Protein AF-A0A9K3CT02-F1 (afdb_monomer_lite)

pLDDT: mean 80.14, std 19.65, range [23.52, 97.56]

Foldseek 3Di:
DVVVVVCCVDPPDNCDPPPCVVVVVVPDDDQDDPDLLDLVSLLVVLVVVCVVVVHDPPDDPDPPDDPDDPQEAEAEDPDDPVSLLSNLVSCQVSVNAPRYAYEYEDDCAQFLVRLVVSVVSNVVRHDQLRYFYDDLLLLQPLLVVLLCVQPVDPVPVVCLFPVWFQAKEWEFEAQAACAQVLQVCLSQFCLNVDVLGNQLSSVLSSDFDDFPDLALVRSQVRSLVQLVQKDQDFQLQKFFADAPCSCVHPNHPRPRLGGQWMKGWIQRRDDGGHNHTYIYIYHYLAQDGWIKMKTWTDADPDDPFPDGFGTWIWMQTRPDFGKIKTKGKDFDDPDDDDDPDDDDDDDDDDDDDDDDDDDDDDDDDDDDDDDDDDDDDDDDDDDPDDDDPDDPPDPPDDPPDTTDMDMDMDMDGPDDPPDDDDRSCRRCVVCVSVSNSSSGHGSVSSSSSSVSSVSNCVSNVPFRHYYDYRHPDDDPDPCFPVLQSVLLVQEAEAAAQDLLRLLLVLLVVVLVLQVVCCVPQVAAEEEDDADDSVLSNQLVNLVVVVSHPCVRYAYHYQKFFQEALPDPRGSNVSSQVSHQCSHCQQVDPPHGSNHTDPSYLGQGHDYVPPPPVDDSQVRQAVSLVVSQVVQQVVCCVSPDPDRGDAHSEYEWEADLQQDIQPRHAQDVQLVDQPGQWDWDQDPVVRTIMIGGYLNRLQRYAEYEYGEEALSQQVLVSCSSRHHPDCNRRVVSSNRHSNHGYYYRYYPNSPDD

Secondary structure (DSSP, 8-state):
-HHHHHHHHH-SS--TT-TTHHHHHHT------S-TT-HHHHHHHHHHHHHHHT--TTS-S--TT--SPPPPEEEEE-S-GGGHHHHHHHHHHTT-STTEEEEEPSPS-SSHHHHHHHHHHHHTTS-GGGEEE--TTTTSHHHHHHHHHHHT-TTTGGGSSTTTEEEEEEEEE-S---GGGHHHHHHHHHIIIIIIIIIHHHHHHHHSPPPSSSSHHHHHHHHHHHHHTEEPPPGGGEEEEEETTSTTSTTPPTT----SEEEEEEEE-STTTTT-EEEEEEESS-SS-EEEEEEEEPPPSS--SSSPPPPPEEEEEEESS-EEEEEEEEE--S---S----PPPPPPP------------------------------------PPP----------TT-PPPEEEEEEEEE---TT--PPPHHHHHHHHHHHT--TT---HHHHHHHHHHHHHHHHHHTTSPPEEE-TTT-----TTHHHHHHHHHHTEEEEEESSHHHHHHHHHHHHHHHHHHHHHHHS-EEEEEPPSHHHHHHHHHHHTTGGGS-GGGEEEEESEEESS-TTSTT-HHHHHHHHTGGGSTTTSSTT-BTTB--TTEE---PPPTTTTTTS-HHHHHHHHHHHHHHHHHHHHHHSSS--SS---SEEEE---TTS-BTTB-TT-GGGG--S-SEEEEEEGGGTEEEEEE-HHHHTT-SEEEEEE-SGGGHHHHHHHHHS---TTT-GGGGG--SSSEEEEEEETTTT--

Organism: NCBI:txid797122

Sequence (752 aa):
QKMKMGVKAHSRLAVGDCSMWEDFEWRLQYTPIDGYDDAPSFKRLARVVRALEGEEPGEPIVKEGEDLPPRRLLFYLATPPNVYMPIVKHLADAGLNDRATIIIEKPFGTNEASAIQLTKHIQRHWDMDRVLPIDHYLGKGTAMNIMVFRWGNALFEPLWNRDHISRVEVTVEETVDVGTRGGYYDGSGCLRDMIQNHLMQLMCFVAMESPADMSPKSLRAEKHKLLSSITVPQGKDALLGQYMGYQDVQGVEPGSTTPTACSIRLAVENWRWKDVPFILQTCKAGKEARSFIDVFFKPVPMSLFGNKTKPNRIRISIQPKETIEVFFCSLASGSDDGNPGYSCPTPMSPVTPKIHTPKNMPARAATPKRKMSKHKGMIRAPTLAGPLDTSCGCKVSDPTSSIQTRQATMTFSFKEEGVTLPSAYERLLYDAQKGDFTLFPTPEESQDSWKLLDGLIAASASIPVTVYPKGELKFDQPDGVLTTMEARSHIRKHIHQTRAGLAKGACGAFIREANYAAHKRGVFHFMAAGGTTPQEAYEQIALRHDEVDWTKVHVWFGDERNVPCTSAKSNYHMVHEALLSKIPLFSSDGYGLKRPHPNVHAIIGPNDGEDERDQPGDRATRVAEQYCRTFKSHALTDGRCRANIRMDLVWLGMGADGHTVSLFPGSAAVREDTKQFVAYKVPQLGQWRISVTRKVLAAARHTMVLLAGAEKSMKLSQVLTGPIQPNLLPLLAAFPKDGKITVVADAEAGLD

Radius of gyration: 35.05 Å; chains: 1; bounding box: 123×56×95 Å

Structure (mmCIF, N/CA/C/O backbone):
data_AF-A0A9K3CT02-F1
#
_entry.id   AF-A0A9K3CT02-F1
#
loop_
_atom_site.group_PDB
_atom_site.id
_atom_site.type_symbol
_atom_site.label_atom_id
_atom_site.label_alt_id
_atom_site.label_comp_id
_atom_site.label_asym_id
_atom_site.label_entity_id
_atom_site.label_seq_id
_atom_site.pdbx_PDB_ins_code
_atom_site.Cartn_x
_atom_site.Cartn_y
_atom_site.Cartn_z
_atom_site.occupancy
_atom_site.B_iso_or_equiv
_atom_site.auth_seq_id
_atom_site.auth_comp_id
_atom_site.auth_asym_id
_atom_site.auth_atom_id
_atom_site.pdbx_PDB_model_num
ATOM 1 N N . GLN A 1 1 ? 30.455 22.045 -25.002 1.00 76.00 1 GLN A N 1
ATOM 2 C CA . GLN A 1 1 ? 30.120 23.061 -23.962 1.00 76.00 1 GLN A CA 1
ATOM 3 C C . GLN A 1 1 ? 28.870 22.741 -23.128 1.00 76.00 1 GLN A C 1
ATOM 5 O O . GLN A 1 1 ? 29.040 22.501 -21.940 1.00 76.00 1 GLN A O 1
ATOM 10 N N . LYS A 1 2 ? 27.643 22.686 -23.684 1.00 84.38 2 LYS A N 1
ATOM 11 C CA . LYS A 1 2 ? 26.421 22.368 -22.896 1.00 84.38 2 LYS A CA 1
ATOM 12 C C . LYS A 1 2 ? 26.528 21.048 -22.112 1.00 84.38 2 LYS A C 1
ATOM 14 O O . LYS A 1 2 ? 26.212 21.021 -20.930 1.00 84.38 2 LYS A O 1
ATOM 19 N N . MET A 1 3 ? 27.075 19.998 -22.736 1.00 84.06 3 MET A N 1
ATOM 20 C CA . MET A 1 3 ? 27.356 18.717 -22.067 1.00 84.06 3 MET A CA 1
ATOM 21 C C . MET A 1 3 ? 28.294 18.881 -20.858 1.00 84.06 3 MET A C 1
ATOM 23 O O . MET A 1 3 ? 28.006 18.372 -19.783 1.00 84.06 3 MET A O 1
ATOM 27 N N . LYS A 1 4 ? 29.372 19.668 -20.997 1.00 82.94 4 LYS A N 1
ATOM 28 C CA . LYS A 1 4 ? 30.323 19.970 -19.909 1.00 82.94 4 LYS A CA 1
ATOM 29 C C . LYS A 1 4 ? 29.639 20.648 -18.724 1.00 82.94 4 LYS A C 1
ATOM 31 O O . LYS A 1 4 ? 29.907 20.295 -17.582 1.00 82.94 4 LYS A O 1
ATOM 36 N N . MET A 1 5 ? 28.746 21.603 -18.992 1.00 85.12 5 MET A N 1
ATOM 37 C CA . MET A 1 5 ? 27.961 22.268 -17.947 1.00 85.12 5 MET A CA 1
ATOM 38 C C . MET A 1 5 ? 26.998 21.298 -17.258 1.00 85.12 5 MET A C 1
ATOM 40 O O . MET A 1 5 ? 26.940 21.289 -16.034 1.00 85.12 5 MET A O 1
ATOM 44 N N . GLY A 1 6 ? 26.301 20.452 -18.023 1.00 85.38 6 GLY A N 1
ATOM 45 C CA . GLY A 1 6 ? 25.401 19.435 -17.472 1.00 85.38 6 GLY A CA 1
ATOM 46 C C . GLY A 1 6 ? 26.129 18.430 -16.578 1.00 85.38 6 GLY A C 1
ATOM 47 O O . GLY A 1 6 ? 25.709 18.195 -15.449 1.00 85.38 6 GLY A O 1
ATOM 48 N N . VAL A 1 7 ? 27.271 17.903 -17.029 1.00 83.38 7 VAL A N 1
ATOM 49 C CA . VAL A 1 7 ? 28.096 16.982 -16.230 1.00 83.38 7 VAL A CA 1
ATOM 50 C C . VAL A 1 7 ? 28.610 17.668 -14.961 1.00 83.38 7 VAL A C 1
ATOM 52 O O . VAL A 1 7 ? 28.500 17.094 -13.882 1.00 83.38 7 VAL A O 1
ATOM 55 N N . LYS A 1 8 ? 29.086 18.919 -15.042 1.00 82.75 8 LYS A N 1
ATOM 56 C CA . LYS A 1 8 ? 29.496 19.691 -13.854 1.00 82.75 8 LYS A CA 1
ATOM 57 C C . LYS A 1 8 ? 28.350 19.928 -12.863 1.00 82.75 8 LYS A C 1
ATOM 59 O O . LYS A 1 8 ? 28.601 19.928 -11.664 1.00 82.75 8 LYS A O 1
ATOM 64 N N . ALA A 1 9 ? 27.126 20.137 -13.347 1.00 83.50 9 ALA A N 1
ATOM 65 C CA . ALA A 1 9 ? 25.964 20.421 -12.506 1.00 83.50 9 ALA A CA 1
ATOM 66 C C . ALA A 1 9 ? 25.346 19.170 -11.857 1.00 83.50 9 ALA A C 1
ATOM 68 O O . ALA A 1 9 ? 24.770 19.275 -10.777 1.00 83.50 9 ALA A O 1
ATOM 69 N N . HIS A 1 10 ? 25.440 18.003 -12.507 1.00 83.25 10 HIS A N 1
ATOM 70 C CA . HIS A 1 10 ? 24.680 16.806 -12.119 1.00 83.25 10 HIS A CA 1
ATOM 71 C C . HIS A 1 10 ? 25.531 15.582 -11.754 1.00 83.25 10 HIS A C 1
ATOM 73 O O . HIS A 1 10 ? 24.988 14.589 -11.271 1.00 83.25 10 HIS A O 1
ATOM 79 N N . SER A 1 11 ? 26.847 15.614 -11.971 1.00 78.56 11 SER A N 1
ATOM 80 C CA . SER A 1 11 ? 27.729 14.515 -11.572 1.00 78.56 11 SER A CA 1
ATOM 81 C C . SER A 1 11 ? 27.779 14.364 -10.052 1.00 78.56 11 SER A C 1
ATOM 83 O O . SER A 1 11 ? 27.914 15.338 -9.314 1.00 78.56 11 SER A O 1
ATOM 85 N N . ARG A 1 12 ? 27.743 13.111 -9.584 1.00 73.56 12 ARG A N 1
ATOM 86 C CA . ARG A 1 12 ? 27.926 12.765 -8.165 1.00 73.56 12 ARG A CA 1
ATOM 87 C C . ARG A 1 12 ? 29.384 12.875 -7.715 1.00 73.56 12 ARG A C 1
ATOM 89 O O . ARG A 1 12 ? 29.651 13.012 -6.526 1.00 73.56 12 ARG A O 1
ATOM 96 N N . LEU A 1 13 ? 30.319 12.778 -8.660 1.00 71.56 13 LEU A N 1
ATOM 97 C CA . LEU A 1 13 ? 31.750 12.945 -8.425 1.00 71.56 13 LEU A CA 1
ATOM 98 C C . LEU A 1 13 ? 32.139 14.390 -8.733 1.00 71.56 13 LEU A C 1
ATOM 100 O O . LEU A 1 13 ? 31.661 14.959 -9.717 1.00 71.56 13 LEU A O 1
ATOM 104 N N . ALA A 1 14 ? 33.017 14.973 -7.916 1.00 62.31 14 ALA A N 1
ATOM 105 C CA . ALA A 1 14 ? 33.543 16.312 -8.148 1.00 62.31 14 ALA A CA 1
ATOM 106 C C . ALA A 1 14 ? 34.308 16.338 -9.481 1.00 62.31 14 ALA A C 1
ATOM 108 O O . ALA A 1 14 ? 35.425 15.841 -9.582 1.00 62.31 14 ALA A O 1
ATOM 109 N N . VAL A 1 15 ? 33.677 16.893 -10.518 1.00 57.00 15 VAL A N 1
ATOM 110 C CA . VAL A 1 15 ? 34.195 16.844 -11.895 1.00 57.00 15 VAL A CA 1
ATOM 111 C C . VAL A 1 15 ? 35.430 17.726 -12.078 1.00 57.00 15 VAL A C 1
ATOM 113 O O . VAL A 1 15 ? 36.209 17.440 -12.974 1.00 57.00 15 VAL A O 1
ATOM 116 N N . GLY A 1 16 ? 35.634 18.758 -11.243 1.00 64.00 16 GLY A N 1
ATOM 117 C CA . GLY A 1 16 ? 36.839 19.607 -11.232 1.00 64.00 16 GLY A CA 1
ATOM 118 C C . GLY A 1 16 ? 37.437 19.933 -12.615 1.00 64.00 16 GLY A C 1
ATOM 119 O O . GLY A 1 16 ? 36.715 20.040 -13.611 1.00 64.00 16 GLY A O 1
ATOM 120 N N . ASP A 1 17 ? 38.765 20.069 -12.660 1.00 53.72 17 ASP A N 1
ATOM 121 C CA . ASP A 1 17 ? 39.590 19.916 -13.868 1.00 53.72 17 ASP A CA 1
ATOM 122 C C . ASP A 1 17 ? 39.969 18.432 -14.021 1.00 53.72 17 ASP A C 1
ATOM 124 O O . ASP A 1 17 ? 41.120 18.030 -13.851 1.00 53.72 17 ASP A O 1
ATOM 128 N N . CYS A 1 18 ? 38.975 17.570 -14.252 1.00 63.41 18 CYS A N 1
ATOM 129 C CA . CYS A 1 18 ? 39.229 16.159 -14.524 1.00 63.41 18 CYS A CA 1
ATOM 130 C C . CYS A 1 18 ? 40.005 16.023 -15.842 1.00 63.41 18 CYS A C 1
ATOM 132 O O . CYS A 1 18 ? 39.474 16.324 -16.912 1.00 63.41 18 CYS A O 1
ATOM 134 N N . SER A 1 19 ? 41.237 15.512 -15.770 1.00 68.06 19 SER A N 1
ATOM 135 C CA . SER A 1 19 ? 42.098 15.232 -16.931 1.00 68.06 19 SER A CA 1
ATOM 136 C C . SER A 1 19 ? 41.488 14.231 -17.921 1.00 68.06 19 SER A C 1
ATOM 138 O O . SER A 1 19 ? 41.924 14.154 -19.064 1.00 68.06 19 SER A O 1
ATOM 140 N N . MET A 1 20 ? 40.451 13.489 -17.515 1.00 75.88 20 MET A N 1
ATOM 141 C CA . MET A 1 20 ? 39.715 12.568 -18.386 1.00 75.88 20 MET A CA 1
ATOM 142 C C . MET A 1 20 ? 38.642 13.261 -19.236 1.00 75.88 20 MET A C 1
ATOM 144 O O . MET A 1 20 ? 38.094 12.629 -20.136 1.00 75.88 20 MET A O 1
ATOM 148 N N . TRP A 1 21 ? 38.307 14.533 -18.968 1.00 82.31 21 TRP A N 1
ATOM 149 C CA . TRP A 1 21 ? 37.285 15.241 -19.744 1.00 82.31 21 TRP A CA 1
ATOM 150 C C . TRP A 1 21 ? 37.677 15.360 -21.216 1.00 82.31 21 TRP A C 1
ATOM 152 O O . TRP A 1 21 ? 36.817 15.203 -22.070 1.00 82.31 21 TRP A O 1
ATOM 162 N N . GLU A 1 22 ? 38.951 15.615 -21.515 1.00 82.50 22 GLU A N 1
ATOM 163 C CA . GLU A 1 22 ? 39.430 15.764 -22.894 1.00 82.50 22 GLU A CA 1
ATOM 164 C C . GLU A 1 22 ? 39.303 14.453 -23.682 1.00 82.50 22 GLU A C 1
ATOM 166 O O . GLU A 1 22 ? 38.787 14.460 -24.798 1.00 82.50 22 GLU A O 1
ATOM 171 N N . ASP A 1 23 ? 39.666 13.316 -23.075 1.00 83.12 23 ASP A N 1
ATOM 172 C CA . ASP A 1 23 ? 39.472 11.984 -23.670 1.00 83.12 23 ASP A CA 1
ATOM 173 C C . ASP A 1 23 ? 37.981 11.629 -23.817 1.00 83.12 23 ASP A C 1
ATOM 175 O O . ASP A 1 23 ? 37.568 11.068 -24.831 1.00 83.12 23 ASP A O 1
ATOM 179 N N . PHE A 1 24 ? 37.143 11.993 -22.842 1.00 84.12 24 PHE A N 1
ATOM 180 C CA . PHE A 1 24 ? 35.696 11.802 -22.944 1.00 84.12 24 PHE A CA 1
ATOM 181 C C . PHE A 1 24 ? 35.078 12.673 -24.046 1.00 84.12 24 PHE A C 1
ATOM 183 O O . PHE A 1 24 ? 34.312 12.169 -24.862 1.00 84.12 24 PHE A O 1
ATOM 190 N N . GLU A 1 25 ? 35.424 13.962 -24.099 1.00 85.81 25 GLU A N 1
ATOM 191 C CA . GLU A 1 25 ? 34.932 14.924 -25.091 1.00 85.81 25 GLU A CA 1
ATOM 192 C C . GLU A 1 25 ? 35.341 14.524 -26.508 1.00 85.81 25 GLU A C 1
ATOM 194 O O . GLU A 1 25 ? 34.505 14.582 -27.408 1.00 85.81 25 GLU A O 1
ATOM 199 N N . TRP A 1 26 ? 36.570 14.031 -26.693 1.00 84.50 26 TRP A N 1
ATOM 200 C CA . TRP A 1 26 ? 37.053 13.492 -27.967 1.00 84.50 26 TRP A CA 1
ATOM 201 C C . TRP A 1 26 ? 36.188 12.342 -28.512 1.00 84.50 26 TRP A C 1
ATOM 203 O O . TRP A 1 26 ? 36.051 12.182 -29.724 1.00 84.50 26 TRP A O 1
ATOM 213 N N . ARG A 1 27 ? 35.565 11.548 -27.633 1.00 85.94 27 ARG A N 1
ATOM 214 C CA . ARG A 1 27 ? 34.715 10.405 -28.014 1.00 85.94 27 ARG A CA 1
ATOM 215 C C . ARG A 1 27 ? 33.261 10.792 -28.290 1.00 85.94 27 ARG A C 1
ATOM 217 O O . ARG A 1 27 ? 32.480 9.939 -28.709 1.00 85.94 27 ARG A O 1
ATOM 224 N N . LEU A 1 28 ? 32.871 12.045 -28.048 1.00 88.00 28 LEU A N 1
ATOM 225 C CA . LEU A 1 28 ? 31.507 12.512 -28.281 1.00 88.00 28 LEU A CA 1
ATOM 226 C C . LEU A 1 28 ? 31.337 13.000 -29.719 1.00 88.00 28 LEU A C 1
ATOM 228 O O . LEU A 1 28 ? 32.021 13.912 -30.174 1.00 88.00 28 LEU A O 1
ATOM 232 N N . GLN A 1 29 ? 30.333 12.459 -30.402 1.00 87.31 29 GLN A N 1
ATOM 233 C CA . GLN A 1 29 ? 29.856 12.987 -31.675 1.00 87.31 29 GLN A CA 1
ATOM 234 C C . GLN A 1 29 ? 28.370 13.308 -31.591 1.00 87.31 29 GLN A C 1
ATOM 236 O O . GLN A 1 29 ? 27.601 12.616 -30.925 1.00 87.31 29 GLN A O 1
ATOM 241 N N . TYR A 1 30 ? 27.964 14.375 -32.275 1.00 90.25 30 TYR A N 1
ATOM 242 C CA . TYR A 1 30 ? 26.572 14.792 -32.361 1.00 90.25 30 TYR A CA 1
ATOM 243 C C . TYR A 1 30 ? 26.114 14.750 -33.814 1.00 90.25 30 TYR A C 1
ATOM 245 O O . TYR A 1 30 ? 26.709 15.396 -34.674 1.00 90.25 30 TYR A O 1
ATOM 253 N N . THR A 1 31 ? 25.037 14.010 -34.072 1.00 91.12 31 THR A N 1
ATOM 254 C CA . THR A 1 31 ? 24.368 13.973 -35.374 1.00 91.12 31 THR A CA 1
ATOM 255 C C . THR A 1 31 ? 22.948 14.509 -35.202 1.00 91.12 31 THR A C 1
ATOM 257 O O . THR A 1 31 ? 22.183 13.918 -34.438 1.00 91.12 31 THR A O 1
ATOM 260 N N . PRO A 1 32 ? 22.572 15.613 -35.871 1.00 91.25 32 PRO A N 1
ATOM 261 C CA . PRO A 1 32 ? 21.216 16.137 -35.791 1.00 91.25 32 PRO A CA 1
ATOM 262 C C . PRO A 1 32 ? 20.221 15.215 -36.512 1.00 91.25 32 PRO A C 1
ATOM 264 O O . PRO A 1 32 ? 20.455 14.778 -37.647 1.00 91.25 32 PRO A O 1
ATOM 267 N N . ILE A 1 33 ? 19.100 14.958 -35.840 1.00 89.62 33 ILE A N 1
ATOM 268 C CA . ILE A 1 33 ? 17.929 14.247 -36.357 1.00 89.62 33 ILE A CA 1
ATOM 269 C C . ILE A 1 33 ? 16.803 15.276 -36.460 1.00 89.62 33 ILE A C 1
ATOM 271 O O . ILE A 1 33 ? 16.398 15.835 -35.440 1.00 89.62 33 ILE A O 1
ATOM 275 N N . ASP A 1 34 ? 16.329 15.546 -37.677 1.00 87.88 34 ASP A N 1
ATOM 276 C CA . ASP A 1 34 ? 15.355 16.619 -37.939 1.00 87.88 34 ASP A CA 1
ATOM 277 C C . ASP A 1 34 ? 13.948 16.249 -37.434 1.00 87.88 34 ASP A C 1
ATOM 279 O O . ASP A 1 34 ? 13.160 17.109 -37.043 1.00 87.88 34 ASP A O 1
ATOM 283 N N . GLY A 1 35 ? 13.657 14.947 -37.373 1.00 88.38 35 GLY A N 1
ATOM 284 C CA . GLY A 1 35 ? 12.460 14.379 -36.768 1.00 88.38 35 GLY A CA 1
ATOM 285 C C . GLY A 1 35 ? 12.621 12.879 -36.544 1.00 88.38 35 GLY A C 1
ATOM 286 O O . GLY A 1 35 ? 13.328 12.198 -37.283 1.00 88.38 35 GLY A O 1
ATOM 287 N N . TYR A 1 36 ? 11.955 12.335 -35.525 1.00 90.75 36 TYR A N 1
ATOM 288 C CA . TYR A 1 36 ? 12.062 10.904 -35.208 1.00 90.75 36 TYR A CA 1
ATOM 289 C C . TYR A 1 36 ? 11.425 9.986 -36.258 1.00 90.75 36 TYR A C 1
ATOM 291 O O . TYR A 1 36 ? 11.687 8.789 -36.235 1.00 90.75 36 TYR A O 1
ATOM 299 N N . ASP A 1 37 ? 10.633 10.546 -37.176 1.00 90.56 37 ASP A N 1
ATOM 300 C CA . ASP A 1 37 ? 10.068 9.849 -38.336 1.00 90.56 37 ASP A CA 1
ATOM 301 C C . ASP A 1 37 ? 10.784 10.201 -39.664 1.00 90.56 37 ASP A C 1
ATOM 303 O O . ASP A 1 37 ? 10.349 9.814 -40.746 1.00 90.56 37 ASP A O 1
ATOM 307 N N . ASP A 1 38 ? 11.898 10.942 -39.608 1.00 92.31 38 ASP A N 1
ATOM 308 C CA . ASP A 1 38 ? 12.650 11.361 -40.795 1.00 92.31 38 ASP A CA 1
ATOM 309 C C . ASP A 1 38 ? 13.675 10.297 -41.223 1.00 92.31 38 ASP A C 1
ATOM 311 O O . ASP A 1 38 ? 14.817 10.274 -40.759 1.00 92.31 38 ASP A O 1
ATOM 315 N N . ALA A 1 39 ? 13.296 9.417 -42.152 1.00 92.31 39 ALA A N 1
ATOM 316 C CA . ALA A 1 39 ? 14.181 8.362 -42.661 1.00 92.31 39 ALA A CA 1
ATOM 317 C C . ALA A 1 39 ? 15.560 8.864 -43.174 1.00 92.31 39 ALA A C 1
ATOM 319 O O . ALA A 1 39 ? 16.575 8.212 -42.893 1.00 92.31 39 ALA A O 1
ATOM 320 N N . PRO A 1 40 ? 15.674 10.000 -43.904 1.00 94.69 40 PRO A N 1
ATOM 321 C CA . PRO A 1 40 ? 16.967 10.579 -44.278 1.00 94.69 40 PRO A CA 1
ATOM 322 C C . PRO A 1 40 ? 17.907 10.842 -43.094 1.00 94.69 40 PRO A C 1
ATOM 324 O O . PRO A 1 40 ? 19.104 10.562 -43.211 1.00 94.69 40 PRO A O 1
ATOM 327 N N . SER A 1 41 ? 17.398 11.324 -41.957 1.00 94.00 41 SER A N 1
ATOM 328 C CA . SER A 1 41 ? 18.181 11.543 -40.734 1.00 94.00 41 SER A CA 1
ATOM 329 C C . SER A 1 41 ? 18.821 10.254 -40.218 1.00 94.00 41 SER A C 1
ATOM 331 O O . SER A 1 41 ? 20.017 10.237 -39.919 1.00 94.00 41 SER A O 1
ATOM 333 N N . PHE A 1 42 ? 18.085 9.140 -40.198 1.00 93.88 42 PHE A N 1
ATOM 334 C CA . PHE A 1 42 ? 18.623 7.846 -39.757 1.00 93.88 42 PHE A CA 1
ATOM 335 C C . PHE A 1 42 ? 19.640 7.259 -40.744 1.00 93.88 42 PHE A C 1
ATOM 337 O O . PHE A 1 42 ? 20.633 6.663 -40.328 1.00 93.88 42 PHE A O 1
ATOM 344 N N . LYS A 1 43 ? 19.491 7.518 -42.050 1.00 92.38 43 LYS A N 1
ATOM 345 C CA . LYS A 1 43 ? 20.532 7.190 -43.044 1.00 92.38 43 LYS A CA 1
ATOM 346 C C . LYS A 1 43 ? 21.811 8.010 -42.847 1.00 92.38 43 LYS A C 1
ATOM 348 O O . LYS A 1 43 ? 22.904 7.511 -43.114 1.00 92.38 43 LYS A O 1
ATOM 353 N N . ARG A 1 44 ? 21.710 9.272 -42.403 1.00 93.12 44 ARG A N 1
ATOM 354 C CA . ARG A 1 44 ? 22.889 10.071 -42.009 1.00 93.12 44 ARG A CA 1
ATOM 355 C C . ARG A 1 44 ? 23.549 9.485 -40.768 1.00 93.12 44 ARG A C 1
ATOM 357 O O . ARG A 1 44 ? 24.761 9.299 -40.783 1.00 93.12 44 ARG A O 1
ATOM 364 N N . LEU A 1 45 ? 22.759 9.136 -39.752 1.00 92.44 45 LEU A N 1
ATOM 365 C CA . LEU A 1 45 ? 23.255 8.486 -38.540 1.00 92.44 45 LEU A CA 1
ATOM 366 C C . LEU A 1 45 ? 24.009 7.190 -38.864 1.00 92.44 45 LEU A C 1
ATOM 368 O O . LEU A 1 45 ? 25.129 7.014 -38.400 1.00 92.44 45 LEU A O 1
ATOM 372 N N . ALA A 1 46 ? 23.457 6.332 -39.725 1.00 90.00 46 ALA A N 1
ATOM 373 C CA . ALA A 1 46 ? 24.121 5.094 -40.128 1.00 90.00 46 ALA A CA 1
ATOM 374 C C . ALA A 1 46 ? 25.467 5.326 -40.824 1.00 90.00 46 ALA A C 1
ATOM 376 O O . ALA A 1 46 ? 26.423 4.605 -40.556 1.00 90.00 46 ALA A O 1
ATOM 377 N N . ARG A 1 47 ? 25.578 6.361 -41.670 1.00 89.62 47 ARG A N 1
ATOM 378 C CA . ARG A 1 47 ? 26.865 6.742 -42.275 1.00 89.62 47 ARG A CA 1
ATOM 379 C C . ARG A 1 47 ? 27.891 7.174 -41.228 1.00 89.62 47 ARG A C 1
ATOM 381 O O . ARG A 1 47 ? 29.049 6.796 -41.349 1.00 89.62 47 ARG A O 1
ATOM 388 N N . VAL A 1 48 ? 27.474 7.931 -40.212 1.00 89.56 48 VAL A N 1
ATOM 389 C CA . VAL A 1 48 ? 28.360 8.359 -39.115 1.00 89.56 48 VAL A CA 1
ATOM 390 C C . VAL A 1 48 ? 28.823 7.162 -38.284 1.00 89.56 48 VAL A C 1
ATOM 392 O O . VAL A 1 48 ? 30.015 7.038 -38.019 1.00 89.56 48 VAL A O 1
ATOM 395 N N . VAL A 1 49 ? 27.911 6.253 -37.924 1.00 87.69 49 VAL A N 1
ATOM 396 C CA . VAL A 1 49 ? 28.243 5.036 -37.164 1.00 87.69 49 VAL A CA 1
ATOM 397 C C . VAL A 1 49 ? 29.247 4.168 -37.929 1.00 87.69 49 VAL A C 1
ATOM 399 O O . VAL A 1 49 ? 30.288 3.828 -37.377 1.00 87.69 49 VAL A O 1
ATOM 402 N N . ARG A 1 50 ? 29.005 3.899 -39.218 1.00 83.88 50 ARG A N 1
ATOM 403 C CA . ARG A 1 50 ? 29.925 3.109 -40.059 1.00 83.88 50 ARG A CA 1
ATOM 404 C C . ARG A 1 50 ? 31.297 3.766 -40.210 1.00 83.88 50 ARG A C 1
ATOM 406 O O . ARG A 1 50 ? 32.319 3.096 -40.103 1.00 83.88 50 ARG A O 1
ATOM 413 N N . ALA A 1 51 ? 31.334 5.091 -40.375 1.00 83.44 51 ALA A N 1
ATOM 414 C CA . ALA A 1 51 ? 32.592 5.833 -40.433 1.00 83.44 51 ALA A CA 1
ATOM 415 C C . ALA A 1 51 ? 33.395 5.724 -39.122 1.00 83.44 51 ALA A C 1
ATOM 417 O O . ALA A 1 51 ? 34.614 5.572 -39.160 1.00 83.44 51 ALA A O 1
ATOM 418 N N . LEU A 1 52 ? 32.727 5.755 -37.962 1.00 83.19 52 LEU A N 1
ATOM 419 C CA . LEU A 1 52 ? 33.358 5.546 -36.652 1.00 83.19 52 LEU A CA 1
ATOM 420 C C . LEU A 1 52 ? 33.886 4.117 -36.460 1.00 83.19 52 LEU A C 1
ATOM 422 O O . LEU A 1 52 ? 34.871 3.904 -35.745 1.00 83.19 52 LEU A O 1
ATOM 426 N N . GLU A 1 53 ? 33.235 3.136 -37.080 1.00 77.50 53 GLU A N 1
ATOM 427 C CA . GLU A 1 53 ? 33.678 1.740 -37.111 1.00 77.50 53 GLU A CA 1
ATOM 428 C C . GLU A 1 53 ? 34.841 1.501 -38.086 1.00 77.50 53 GLU A C 1
ATOM 430 O O . GLU A 1 53 ? 35.532 0.494 -37.951 1.00 77.50 53 GLU A O 1
ATOM 435 N N . GLY A 1 54 ? 35.138 2.463 -38.968 1.00 71.12 54 GLY A N 1
ATOM 436 C CA . GLY A 1 54 ? 36.185 2.355 -39.985 1.00 71.12 54 GLY A CA 1
ATOM 437 C C . GLY A 1 54 ? 35.744 1.584 -41.235 1.00 71.12 54 GLY A C 1
ATOM 438 O O . GLY A 1 54 ? 36.594 1.037 -41.932 1.00 71.12 54 GLY A O 1
ATOM 439 N N . GLU A 1 55 ? 34.435 1.515 -41.505 1.00 63.50 55 GLU A N 1
ATOM 440 C CA . GLU A 1 55 ? 33.844 0.784 -42.635 1.00 63.50 55 GLU A CA 1
ATOM 441 C C . GLU A 1 55 ? 33.605 1.712 -43.854 1.00 63.50 55 GLU A C 1
ATOM 443 O O . GLU A 1 55 ? 33.065 2.815 -43.709 1.00 63.50 55 GLU A O 1
ATOM 448 N N . GLU A 1 56 ? 33.963 1.268 -45.071 1.00 52.28 56 GLU A N 1
ATOM 449 C CA . GLU A 1 56 ? 33.608 1.965 -46.322 1.00 52.28 56 GLU A CA 1
ATOM 450 C C . GLU A 1 56 ? 32.177 1.612 -46.793 1.00 52.28 56 GLU A C 1
ATOM 452 O O . GLU A 1 56 ? 31.695 0.498 -46.565 1.00 52.28 56 GLU A O 1
ATOM 457 N N . PRO A 1 57 ? 31.446 2.527 -47.463 1.00 48.38 57 PRO A N 1
ATOM 458 C CA . PRO A 1 57 ? 30.075 2.258 -47.892 1.00 48.38 57 PRO A CA 1
ATOM 459 C C . PRO A 1 57 ? 30.016 1.194 -49.006 1.00 48.38 57 PRO A C 1
ATOM 461 O O . PRO A 1 57 ? 30.333 1.493 -50.153 1.00 48.38 57 PRO A O 1
ATOM 464 N N . GLY A 1 58 ? 29.517 -0.010 -48.699 1.00 52.72 58 GLY A N 1
ATOM 465 C CA . GLY A 1 58 ? 29.153 -1.023 -49.705 1.00 52.72 58 GLY A CA 1
ATOM 466 C C . GLY A 1 58 ? 29.885 -2.368 -49.632 1.00 52.72 58 GLY A C 1
ATOM 467 O O . GLY A 1 58 ? 29.543 -3.251 -50.415 1.00 52.72 58 GLY A O 1
ATOM 468 N N . GLU A 1 59 ? 30.828 -2.567 -48.707 1.00 45.19 59 GLU A N 1
ATOM 469 C CA . GLU A 1 59 ? 31.469 -3.876 -48.498 1.00 45.19 59 GLU A CA 1
ATOM 470 C C . GLU A 1 59 ? 30.745 -4.734 -47.436 1.00 45.19 59 GLU A C 1
ATOM 472 O O . GLU A 1 59 ? 30.203 -4.191 -46.467 1.00 45.19 59 GLU A O 1
ATOM 477 N N . PRO A 1 60 ? 30.711 -6.077 -47.582 1.00 45.44 60 PRO A N 1
ATOM 478 C CA . PRO A 1 60 ? 30.210 -6.971 -46.546 1.00 45.44 60 PRO A CA 1
ATOM 479 C C . PRO A 1 60 ? 31.076 -6.923 -45.283 1.00 45.44 60 PRO A C 1
ATOM 481 O O . PRO A 1 60 ? 32.300 -6.877 -45.329 1.00 45.44 60 PRO A O 1
ATOM 484 N N . ILE A 1 61 ? 30.401 -7.038 -44.145 1.00 50.56 61 ILE A N 1
ATOM 485 C CA . ILE A 1 61 ? 30.884 -6.820 -42.774 1.00 50.56 61 ILE A CA 1
ATOM 486 C C . ILE A 1 61 ? 31.925 -7.853 -42.264 1.00 50.56 61 ILE A C 1
ATOM 488 O O . ILE A 1 61 ? 32.410 -7.749 -41.138 1.00 50.56 61 ILE A O 1
ATOM 492 N N . VAL A 1 62 ? 32.317 -8.851 -43.061 1.00 44.91 62 VAL A N 1
ATOM 493 C CA . VAL A 1 62 ? 33.237 -9.911 -42.613 1.00 44.91 62 VAL A CA 1
ATOM 494 C C . VAL A 1 62 ? 34.615 -9.729 -43.247 1.00 44.91 62 VAL A C 1
ATOM 496 O O . VAL A 1 62 ? 34.853 -10.175 -44.365 1.00 44.91 62 VAL A O 1
ATOM 499 N N . LYS A 1 63 ? 35.560 -9.143 -42.503 1.00 42.47 63 LYS A N 1
ATOM 500 C CA . LYS A 1 63 ? 36.976 -9.495 -42.674 1.00 42.47 63 LYS A CA 1
ATOM 501 C C . LYS A 1 63 ? 37.242 -10.721 -41.806 1.00 42.47 63 LYS A C 1
ATOM 503 O O . LYS A 1 63 ? 37.393 -10.602 -40.593 1.00 42.47 63 LYS A O 1
ATOM 508 N N . GLU A 1 64 ? 37.231 -11.907 -42.414 1.00 39.91 64 GLU A N 1
ATOM 509 C CA . GLU A 1 64 ? 37.757 -13.113 -41.766 1.00 39.91 64 GLU A CA 1
ATOM 510 C C . GLU A 1 64 ? 39.226 -12.852 -41.397 1.00 39.91 64 GLU A C 1
ATOM 512 O O . GLU A 1 64 ? 40.045 -12.612 -42.283 1.00 39.91 64 GLU A O 1
ATOM 517 N N . GLY A 1 65 ? 39.561 -12.874 -40.101 1.00 44.97 65 GLY A N 1
ATOM 518 C CA . GLY A 1 65 ? 40.959 -12.944 -39.657 1.00 44.97 65 GLY A CA 1
ATOM 519 C C . GLY A 1 65 ? 41.428 -11.997 -38.547 1.00 44.97 65 GLY A C 1
ATOM 520 O O . GLY A 1 65 ? 42.589 -12.112 -38.166 1.00 44.97 65 GLY A O 1
ATOM 521 N N . GLU A 1 66 ? 40.599 -11.107 -37.989 1.00 42.41 66 GLU A N 1
ATOM 522 C CA . GLU A 1 66 ? 40.991 -10.319 -36.804 1.00 42.41 66 GLU A CA 1
ATOM 523 C C . GLU A 1 66 ? 40.225 -10.759 -35.543 1.00 42.41 66 GLU A C 1
ATOM 525 O O . GLU A 1 66 ? 39.012 -10.596 -35.449 1.00 42.41 66 GLU A O 1
ATOM 530 N N . ASP A 1 67 ? 40.957 -11.274 -34.546 1.00 41.16 67 ASP A N 1
ATOM 531 C CA . ASP A 1 67 ? 40.496 -11.705 -33.207 1.00 41.16 67 ASP A CA 1
ATOM 532 C C . ASP A 1 67 ? 40.004 -10.544 -32.302 1.00 41.16 67 ASP A C 1
ATOM 534 O O . ASP A 1 67 ? 40.028 -10.624 -31.069 1.00 41.16 67 ASP A O 1
ATOM 538 N N . LEU A 1 68 ? 39.558 -9.425 -32.878 1.00 41.91 68 LEU A N 1
ATOM 539 C CA . LEU A 1 68 ? 38.907 -8.362 -32.118 1.00 41.91 68 LEU A CA 1
ATOM 540 C C . LEU A 1 68 ? 37.412 -8.690 -32.006 1.00 41.91 68 LEU A C 1
ATOM 542 O O . LEU A 1 68 ? 36.751 -8.865 -33.031 1.00 41.91 68 LEU A O 1
ATOM 546 N N . PRO A 1 69 ? 36.834 -8.764 -30.790 1.00 43.69 69 PRO A N 1
ATOM 547 C CA . PRO A 1 69 ? 35.401 -8.973 -30.660 1.00 43.69 69 PRO A CA 1
ATOM 548 C C . PRO A 1 69 ? 34.670 -7.842 -31.401 1.00 43.69 69 PRO A C 1
ATOM 550 O O . PRO A 1 69 ? 35.054 -6.676 -31.245 1.00 43.69 69 PRO A O 1
ATOM 553 N N . PRO A 1 70 ? 33.626 -8.146 -32.194 1.00 52.44 70 PRO A N 1
ATOM 554 C CA . PRO A 1 70 ? 32.896 -7.130 -32.940 1.00 52.44 70 PRO A CA 1
ATOM 555 C C . PRO A 1 70 ? 32.409 -6.035 -31.984 1.00 52.44 70 PRO A C 1
ATOM 557 O O . PRO A 1 70 ? 31.886 -6.329 -30.902 1.00 52.44 70 PRO A O 1
ATOM 560 N N . ARG A 1 71 ? 32.614 -4.763 -32.358 1.00 62.12 71 ARG A N 1
ATOM 561 C CA . ARG A 1 71 ? 32.156 -3.613 -31.565 1.00 62.12 71 ARG A CA 1
ATOM 562 C C . ARG A 1 71 ? 30.645 -3.745 -31.343 1.00 62.12 71 ARG A C 1
ATOM 564 O O . ARG A 1 71 ? 29.889 -3.936 -32.290 1.00 62.12 71 ARG A O 1
ATOM 571 N N . ARG A 1 72 ? 30.203 -3.690 -30.083 1.00 72.81 72 ARG A N 1
ATOM 572 C CA . ARG A 1 72 ? 28.777 -3.768 -29.734 1.00 72.81 72 ARG A CA 1
ATOM 573 C C . ARG A 1 72 ? 28.175 -2.372 -29.786 1.00 72.81 72 ARG A C 1
ATOM 575 O O . ARG A 1 72 ? 28.575 -1.503 -29.012 1.00 72.81 72 ARG A O 1
ATOM 582 N N . LEU A 1 73 ? 27.216 -2.170 -30.681 1.00 88.12 73 LEU A N 1
ATOM 583 C CA . LEU A 1 73 ? 26.463 -0.923 -30.769 1.00 88.12 73 LEU A CA 1
ATOM 584 C C . LEU A 1 73 ? 25.363 -0.908 -29.704 1.00 88.12 73 LEU A C 1
ATOM 586 O O . LEU A 1 73 ? 24.638 -1.888 -29.535 1.00 88.12 73 LEU A O 1
ATOM 590 N N . LEU A 1 74 ? 25.230 0.210 -28.992 1.00 92.06 74 LEU A N 1
ATOM 591 C CA . LEU A 1 74 ? 24.200 0.405 -27.976 1.00 92.06 74 LEU A CA 1
ATOM 592 C C . LEU A 1 74 ? 23.402 1.671 -28.292 1.00 92.06 74 LEU A C 1
ATOM 594 O O . LEU A 1 74 ? 23.950 2.773 -28.260 1.00 92.06 74 LEU A O 1
ATOM 598 N N . PHE A 1 75 ? 22.109 1.523 -28.567 1.00 94.50 75 PHE A N 1
ATOM 599 C CA . PHE A 1 75 ? 21.193 2.647 -28.755 1.00 94.50 75 PHE A CA 1
ATOM 600 C C . PHE A 1 75 ? 20.402 2.889 -27.475 1.00 94.50 75 PHE A C 1
ATOM 602 O O . PHE A 1 75 ? 19.620 2.039 -27.067 1.00 94.50 75 PHE A O 1
ATOM 609 N N . TYR A 1 76 ? 20.582 4.051 -26.847 1.00 95.69 76 TYR A N 1
ATOM 610 C CA . TYR A 1 76 ? 19.834 4.447 -25.653 1.00 95.69 76 TYR A CA 1
ATOM 611 C C . TYR A 1 76 ? 18.732 5.447 -26.006 1.00 95.69 76 TYR A C 1
ATOM 613 O O . TYR A 1 76 ? 19.015 6.587 -26.382 1.00 95.69 76 TYR A O 1
ATOM 621 N N . LEU A 1 77 ? 17.468 5.046 -25.873 1.00 94.44 77 LEU A N 1
ATOM 622 C CA . LEU A 1 77 ? 16.318 5.880 -26.222 1.00 94.44 77 LEU A CA 1
ATOM 623 C C . LEU A 1 77 ? 15.903 6.760 -25.035 1.00 94.44 77 LEU A C 1
ATOM 625 O O . LEU A 1 77 ? 14.867 6.543 -24.412 1.00 94.44 77 LEU A O 1
ATOM 629 N N . ALA A 1 78 ? 16.672 7.823 -24.785 1.00 92.38 78 ALA A N 1
ATOM 630 C CA . ALA A 1 78 ? 16.309 8.916 -23.870 1.00 92.38 78 ALA A CA 1
ATOM 631 C C . ALA A 1 78 ? 15.245 9.850 -24.490 1.00 92.38 78 ALA A C 1
ATOM 633 O O . ALA A 1 78 ? 15.436 11.063 -24.585 1.00 92.38 78 ALA A O 1
ATOM 634 N N . THR A 1 79 ? 14.152 9.279 -24.997 1.00 91.50 79 THR A N 1
ATOM 635 C CA . THR A 1 79 ? 13.129 9.988 -25.781 1.00 91.50 79 THR A CA 1
ATOM 636 C C . THR A 1 79 ? 11.720 9.697 -25.255 1.00 91.50 79 THR A C 1
ATOM 638 O O . THR A 1 79 ? 11.532 8.721 -24.524 1.00 91.50 79 THR A O 1
ATOM 641 N N . PRO A 1 80 ? 10.718 10.533 -25.583 1.00 88.12 80 PRO A N 1
ATOM 642 C CA . PRO A 1 80 ? 9.329 10.275 -25.209 1.00 88.12 80 PRO A CA 1
ATOM 643 C C . PRO A 1 80 ? 8.760 8.973 -25.822 1.00 88.12 80 PRO A C 1
ATOM 645 O O . PRO A 1 80 ? 9.127 8.616 -26.941 1.00 88.12 80 PRO A O 1
ATOM 648 N N . PRO A 1 81 ? 7.802 8.286 -25.170 1.00 88.06 81 PRO A N 1
ATOM 649 C CA . PRO A 1 81 ? 7.310 6.981 -25.637 1.00 88.06 81 PRO A CA 1
ATOM 650 C C . PRO A 1 81 ? 6.648 6.969 -27.018 1.00 88.06 81 PRO A C 1
ATOM 652 O O . PRO A 1 81 ? 6.722 5.977 -27.741 1.00 88.06 81 PRO A O 1
ATOM 655 N N . ASN A 1 82 ? 6.015 8.075 -27.418 1.00 87.62 82 ASN A N 1
ATOM 656 C CA . ASN A 1 82 ? 5.316 8.183 -28.700 1.00 87.62 82 ASN A CA 1
ATOM 657 C C . ASN A 1 82 ? 6.254 8.102 -29.916 1.00 87.62 82 ASN A C 1
ATOM 659 O O . ASN A 1 82 ? 5.776 7.904 -31.029 1.00 87.62 82 ASN A O 1
ATOM 663 N N . VAL A 1 83 ? 7.570 8.237 -29.718 1.00 92.62 83 VAL A N 1
ATOM 664 C CA . VAL A 1 83 ? 8.560 8.173 -30.802 1.00 92.62 83 VAL A CA 1
ATOM 665 C C . VAL A 1 83 ? 9.351 6.863 -30.833 1.00 92.62 83 VAL A C 1
ATOM 667 O O . VAL A 1 83 ? 10.175 6.678 -31.723 1.00 92.62 83 VAL A O 1
ATOM 670 N N . TYR A 1 84 ? 9.079 5.904 -29.941 1.00 94.12 84 TYR A N 1
ATOM 671 C CA . TYR A 1 84 ? 9.798 4.622 -29.933 1.00 94.12 84 TYR A CA 1
ATOM 672 C C . TYR A 1 84 ? 9.585 3.816 -31.217 1.00 94.12 84 TYR A C 1
ATOM 674 O O . TYR A 1 84 ? 10.554 3.370 -31.826 1.00 94.12 84 TYR A O 1
ATOM 682 N N . MET A 1 85 ? 8.337 3.665 -31.671 1.00 94.69 85 MET A N 1
ATOM 683 C CA . MET A 1 85 ? 8.021 2.912 -32.893 1.00 94.69 85 MET A CA 1
ATOM 684 C C . MET A 1 85 ? 8.735 3.443 -34.151 1.00 94.69 85 MET A C 1
ATOM 686 O O . MET A 1 85 ? 9.354 2.628 -34.846 1.00 94.69 85 MET A O 1
ATOM 690 N N . PRO A 1 86 ? 8.696 4.755 -34.471 1.00 95.56 86 PRO A N 1
ATOM 691 C CA . PRO A 1 86 ? 9.406 5.262 -35.641 1.00 95.56 86 PRO A CA 1
ATOM 692 C C . PRO A 1 86 ? 10.930 5.137 -35.491 1.00 95.56 86 PRO A C 1
ATOM 694 O O . PRO A 1 86 ? 11.571 4.671 -36.428 1.00 95.56 86 PRO A O 1
ATOM 697 N N . ILE A 1 87 ? 11.514 5.408 -34.312 1.00 95.56 87 ILE A N 1
ATOM 698 C CA . ILE A 1 87 ? 12.964 5.234 -34.080 1.00 95.56 87 ILE A CA 1
ATOM 699 C C . ILE A 1 87 ? 13.401 3.786 -34.344 1.00 95.56 87 ILE A C 1
ATOM 701 O O . ILE A 1 87 ? 14.345 3.547 -35.094 1.00 95.56 87 ILE A O 1
ATOM 705 N N . VAL A 1 88 ? 12.699 2.816 -33.750 1.00 95.19 88 VAL A N 1
ATOM 706 C CA . VAL A 1 88 ? 12.975 1.375 -33.890 1.00 95.19 88 VAL A CA 1
ATOM 707 C C . VAL A 1 88 ? 12.950 0.949 -35.356 1.00 95.19 88 VAL A C 1
ATOM 709 O O . VAL A 1 88 ? 13.842 0.222 -35.798 1.00 95.19 88 VAL A O 1
ATOM 712 N N . LYS A 1 89 ? 11.946 1.415 -36.108 1.00 95.75 89 LYS A N 1
ATOM 713 C CA . LYS A 1 89 ? 11.797 1.116 -37.533 1.00 95.75 89 LYS A CA 1
ATOM 714 C C . LYS A 1 89 ? 12.920 1.748 -38.354 1.00 95.75 89 LYS A C 1
ATOM 716 O O . LYS A 1 89 ? 13.563 1.050 -39.126 1.00 95.75 89 LYS A O 1
ATOM 721 N N . HIS A 1 90 ? 13.180 3.043 -38.185 1.00 95.56 90 HIS A N 1
ATOM 722 C CA . HIS A 1 90 ? 14.159 3.758 -39.010 1.00 95.56 90 HIS A CA 1
ATOM 723 C C . HIS A 1 90 ? 15.604 3.336 -38.728 1.00 95.56 90 HIS A C 1
ATOM 725 O O . HIS A 1 90 ? 16.419 3.321 -39.647 1.00 95.56 90 HIS A O 1
ATOM 731 N N . LEU A 1 91 ? 15.929 2.934 -37.494 1.00 94.19 91 LEU A N 1
ATOM 732 C CA . LEU A 1 91 ? 17.217 2.301 -37.187 1.00 94.19 91 LEU A CA 1
ATOM 733 C C . LEU A 1 91 ? 17.382 0.961 -37.921 1.00 94.19 91 LEU A C 1
ATOM 735 O O . LEU A 1 91 ? 18.458 0.689 -38.454 1.00 94.19 91 LEU A O 1
ATOM 739 N N . ALA A 1 92 ? 16.323 0.149 -37.984 1.00 94.00 92 ALA A N 1
ATOM 740 C CA . ALA A 1 92 ? 16.342 -1.115 -38.714 1.00 94.00 92 ALA A CA 1
ATOM 741 C C . ALA A 1 92 ? 16.407 -0.905 -40.236 1.00 94.00 92 ALA A C 1
ATOM 743 O O . ALA A 1 92 ? 17.241 -1.510 -40.899 1.00 94.00 92 ALA A O 1
ATOM 744 N N . ASP A 1 93 ? 15.623 0.024 -40.791 1.00 93.44 93 ASP A N 1
ATOM 745 C CA . ASP A 1 93 ? 15.674 0.381 -42.218 1.00 93.44 93 ASP A CA 1
ATOM 746 C C . ASP A 1 93 ? 17.049 0.935 -42.638 1.00 93.44 93 ASP A C 1
ATOM 748 O O . ASP A 1 93 ? 17.446 0.837 -43.801 1.00 93.44 93 ASP A O 1
ATOM 752 N N . ALA A 1 94 ? 17.787 1.533 -41.699 1.00 91.25 94 ALA A N 1
ATOM 753 C CA . ALA A 1 94 ? 19.154 1.994 -41.909 1.00 91.25 94 ALA A CA 1
ATOM 754 C C . ALA A 1 94 ? 20.214 0.878 -41.750 1.00 91.25 94 ALA A C 1
ATOM 756 O O . ALA A 1 94 ? 21.401 1.130 -41.981 1.00 91.25 94 ALA A O 1
ATOM 757 N N . GLY A 1 95 ? 19.802 -0.343 -41.388 1.00 88.88 95 GLY A N 1
ATOM 758 C CA . GLY A 1 95 ? 20.666 -1.510 -41.194 1.00 88.88 95 GLY A CA 1
ATOM 759 C C . GLY A 1 95 ? 21.537 -1.427 -39.941 1.00 88.88 95 GLY A C 1
ATOM 760 O O . GLY A 1 95 ? 22.684 -1.868 -39.966 1.00 88.88 95 GLY A O 1
ATOM 761 N N . LEU A 1 96 ? 21.044 -0.787 -38.874 1.00 88.81 96 LEU A N 1
ATOM 762 C CA . LEU A 1 96 ? 21.766 -0.631 -37.603 1.00 88.81 96 LEU A CA 1
ATOM 763 C C . LEU A 1 96 ? 21.309 -1.617 -36.514 1.00 88.81 96 LEU A C 1
ATOM 765 O O . LEU A 1 96 ? 21.870 -1.617 -35.424 1.00 88.81 96 LEU A O 1
ATOM 769 N N . ASN A 1 97 ? 20.305 -2.450 -36.782 1.00 89.06 97 ASN A N 1
ATOM 770 C CA . ASN A 1 97 ? 19.690 -3.392 -35.839 1.00 89.06 97 ASN A CA 1
ATOM 771 C C . ASN A 1 97 ? 20.482 -4.708 -35.671 1.00 89.06 97 ASN A C 1
ATOM 773 O O . ASN A 1 97 ? 20.588 -5.212 -34.554 1.00 89.06 97 ASN A O 1
ATOM 777 N N . ASP A 1 98 ? 21.097 -5.245 -36.732 1.00 77.31 98 ASP A N 1
ATOM 778 C CA . ASP A 1 98 ? 21.670 -6.610 -36.754 1.00 77.31 98 ASP A CA 1
ATOM 779 C C . ASP A 1 98 ? 22.772 -6.869 -35.704 1.00 77.31 98 ASP A C 1
ATOM 781 O O . ASP A 1 98 ? 22.982 -7.996 -35.245 1.00 77.31 98 ASP A O 1
ATOM 785 N N . ARG A 1 99 ? 23.493 -5.821 -35.286 1.00 74.69 99 ARG A N 1
ATOM 786 C CA . ARG A 1 99 ? 24.623 -5.883 -34.332 1.00 74.69 99 ARG A CA 1
ATOM 787 C C . ARG A 1 99 ? 24.430 -5.003 -33.095 1.00 74.69 99 ARG A C 1
ATOM 789 O O . ARG A 1 99 ? 25.347 -4.884 -32.284 1.00 74.69 99 ARG A O 1
ATOM 796 N N . ALA A 1 100 ? 23.249 -4.405 -32.940 1.00 88.69 100 ALA A N 1
ATOM 797 C CA . ALA A 1 100 ? 22.987 -3.458 -31.870 1.00 88.69 100 ALA A CA 1
ATOM 798 C C . ALA A 1 100 ? 22.068 -4.013 -30.785 1.00 88.69 100 ALA A C 1
ATOM 800 O O . ALA A 1 100 ? 21.201 -4.851 -31.027 1.00 88.69 100 ALA A O 1
ATOM 801 N N . THR A 1 101 ? 22.255 -3.484 -29.584 1.00 92.19 101 THR A N 1
ATOM 802 C CA . THR A 1 101 ? 21.334 -3.600 -28.461 1.00 92.19 101 THR A CA 1
ATOM 803 C C . THR A 1 101 ? 20.619 -2.268 -28.295 1.00 92.19 101 THR A C 1
ATOM 805 O O . THR A 1 101 ? 21.240 -1.206 -28.381 1.00 92.19 101 THR A O 1
ATOM 808 N N . ILE A 1 102 ? 19.311 -2.310 -28.064 1.00 94.38 102 ILE A N 1
ATOM 809 C CA . ILE A 1 102 ? 18.494 -1.119 -27.854 1.00 94.38 102 ILE A CA 1
ATOM 810 C C . ILE A 1 102 ? 18.004 -1.080 -26.412 1.00 94.38 102 ILE A C 1
ATOM 812 O O . ILE A 1 102 ? 17.410 -2.032 -25.919 1.00 94.38 102 ILE A O 1
ATOM 816 N N . ILE A 1 103 ? 18.260 0.032 -25.735 1.00 95.06 103 ILE A N 1
ATOM 817 C CA . ILE A 1 103 ? 17.776 0.322 -24.393 1.00 95.06 103 ILE A CA 1
ATOM 818 C C . ILE A 1 103 ? 16.612 1.297 -24.503 1.00 95.06 103 ILE A C 1
ATOM 820 O O . ILE A 1 103 ? 16.742 2.352 -25.129 1.00 95.06 103 ILE A O 1
ATOM 824 N N . ILE A 1 104 ? 15.489 0.956 -23.876 1.00 94.12 104 ILE A N 1
ATOM 825 C CA . ILE A 1 104 ? 14.248 1.729 -23.942 1.00 94.12 104 ILE A CA 1
ATOM 826 C C . ILE A 1 104 ? 13.871 2.193 -22.535 1.00 94.12 104 ILE A C 1
ATOM 828 O O . ILE A 1 104 ? 13.772 1.388 -21.610 1.00 94.12 104 ILE A O 1
ATOM 832 N N . GLU A 1 105 ? 13.671 3.500 -22.378 1.00 91.50 105 GLU A N 1
ATOM 833 C CA . GLU A 1 105 ? 13.207 4.101 -21.126 1.00 91.50 105 GLU A CA 1
ATOM 834 C C . GLU A 1 105 ? 11.747 3.757 -20.818 1.00 91.50 105 GLU A C 1
ATOM 836 O O . GLU A 1 105 ? 10.951 3.415 -21.697 1.00 91.50 105 GLU A O 1
ATOM 841 N N . LYS A 1 106 ? 11.374 3.882 -19.542 1.00 85.94 106 LYS A N 1
ATOM 842 C CA . LYS A 1 106 ? 9.971 3.755 -19.141 1.00 85.94 106 LYS A CA 1
ATOM 843 C C . LYS A 1 106 ? 9.167 5.004 -19.549 1.00 85.94 106 LYS A C 1
ATOM 845 O O . LYS A 1 106 ? 9.697 6.117 -19.501 1.00 85.94 106 LYS A O 1
ATOM 850 N N . PRO A 1 107 ? 7.857 4.874 -19.823 1.00 86.75 107 PRO A N 1
ATOM 851 C CA . PRO A 1 107 ? 7.052 3.649 -19.789 1.00 86.75 107 PRO A CA 1
ATOM 852 C C . PRO A 1 107 ? 7.121 2.816 -21.086 1.00 86.75 107 PRO A C 1
ATOM 854 O O . PRO A 1 107 ? 7.088 3.353 -22.193 1.00 86.75 107 PRO A O 1
ATOM 857 N N . PHE A 1 108 ? 7.155 1.485 -20.945 1.00 87.81 108 PHE A N 1
ATOM 858 C CA . PHE A 1 108 ? 7.054 0.541 -22.064 1.00 87.81 108 PHE A CA 1
ATOM 859 C C . PHE A 1 108 ? 5.577 0.191 -22.310 1.00 87.81 108 PHE A C 1
ATOM 861 O O . PHE A 1 108 ? 5.031 -0.738 -21.713 1.00 87.81 108 PHE A O 1
ATOM 868 N N . GLY A 1 109 ? 4.914 0.992 -23.147 1.00 87.81 109 GLY A N 1
ATOM 869 C CA . GLY A 1 109 ? 3.449 1.003 -23.255 1.00 87.81 109 GLY A CA 1
ATOM 870 C C . GLY A 1 109 ? 2.786 1.768 -22.102 1.00 87.81 109 GLY A C 1
ATOM 871 O O . GLY A 1 109 ? 3.439 2.145 -21.136 1.00 87.81 109 GLY A O 1
ATOM 872 N N . THR A 1 110 ? 1.489 2.045 -22.213 1.00 88.75 110 THR A N 1
ATOM 873 C CA . THR A 1 110 ? 0.682 2.757 -21.195 1.00 88.75 110 THR A CA 1
ATOM 874 C C . THR A 1 110 ? -0.482 1.923 -20.645 1.00 88.75 110 THR A C 1
ATOM 876 O O . THR A 1 110 ? -1.209 2.375 -19.756 1.00 88.75 110 THR A O 1
ATOM 879 N N . ASN A 1 111 ? -0.660 0.726 -21.204 1.00 91.44 111 ASN A N 1
ATOM 880 C CA . ASN A 1 111 ? -1.613 -0.329 -20.861 1.00 91.44 111 ASN A CA 1
ATOM 881 C C . ASN A 1 111 ? -1.180 -1.626 -21.578 1.00 91.44 111 ASN A C 1
ATOM 883 O O . ASN A 1 111 ? -0.273 -1.597 -22.420 1.00 91.44 111 ASN A O 1
ATOM 887 N N . GLU A 1 112 ? -1.852 -2.744 -21.306 1.00 92.62 112 GLU A N 1
ATOM 888 C CA . GLU A 1 112 ? -1.560 -4.055 -21.903 1.00 92.62 112 GLU A CA 1
ATOM 889 C C . GLU A 1 112 ? -1.597 -3.999 -23.439 1.00 92.62 112 GLU A C 1
ATOM 891 O O . GLU A 1 112 ? -0.654 -4.423 -24.110 1.00 92.62 112 GLU A O 1
ATOM 896 N N . ALA A 1 113 ? -2.642 -3.399 -24.015 1.00 94.00 113 ALA A N 1
ATOM 897 C CA . ALA A 1 113 ? -2.832 -3.345 -25.465 1.00 94.00 113 ALA A CA 1
ATOM 898 C C . ALA A 1 113 ? -1.698 -2.596 -26.190 1.00 94.00 113 ALA A C 1
ATOM 900 O O . ALA A 1 113 ? -1.176 -3.068 -27.204 1.00 94.00 113 ALA A O 1
ATOM 901 N N . SER A 1 114 ? -1.288 -1.441 -25.662 1.00 93.12 114 SER A N 1
ATOM 902 C CA . SER A 1 114 ? -0.203 -0.628 -26.223 1.00 93.12 114 SER A CA 1
ATOM 903 C C . SER A 1 114 ? 1.172 -1.265 -26.013 1.00 93.12 114 SER A C 1
ATOM 905 O O . SER A 1 114 ? 2.013 -1.182 -26.908 1.00 93.12 114 SER A O 1
ATOM 907 N N . ALA A 1 115 ? 1.398 -1.960 -24.893 1.00 92.50 115 ALA A N 1
ATOM 908 C CA . ALA A 1 115 ? 2.621 -2.728 -24.663 1.00 92.50 115 ALA A CA 1
ATOM 909 C C . ALA A 1 115 ? 2.744 -3.905 -25.647 1.00 92.50 115 ALA A C 1
ATOM 911 O O . ALA A 1 115 ? 3.811 -4.115 -26.234 1.00 92.50 115 ALA A O 1
ATOM 912 N N . ILE A 1 116 ? 1.644 -4.622 -25.911 1.00 94.19 116 ILE A N 1
ATOM 913 C CA . ILE A 1 116 ? 1.579 -5.671 -26.942 1.00 94.19 116 ILE A CA 1
ATOM 914 C C . ILE A 1 116 ? 1.844 -5.076 -28.330 1.00 94.19 116 ILE A C 1
ATOM 916 O O . ILE A 1 116 ? 2.601 -5.650 -29.115 1.00 94.19 116 ILE A O 1
ATOM 920 N N . GLN A 1 117 ? 1.244 -3.925 -28.652 1.00 94.81 117 GLN A N 1
ATOM 921 C CA . GLN A 1 117 ? 1.452 -3.254 -29.937 1.00 94.81 117 GLN A CA 1
ATOM 922 C C . GLN A 1 117 ? 2.918 -2.845 -30.131 1.00 94.81 117 GLN A C 1
ATOM 924 O O . GLN A 1 117 ? 3.487 -3.112 -31.190 1.00 94.81 117 GLN A O 1
ATOM 929 N N . LEU A 1 118 ? 3.533 -2.235 -29.113 1.00 94.06 118 LEU A N 1
ATOM 930 C CA . LEU A 1 118 ? 4.942 -1.848 -29.130 1.00 94.06 118 LEU A CA 1
ATOM 931 C C . LEU A 1 118 ? 5.847 -3.070 -29.291 1.00 94.06 118 LEU A C 1
ATOM 933 O O . LEU A 1 118 ? 6.723 -3.064 -30.152 1.00 94.06 118 LEU A O 1
ATOM 937 N N . THR A 1 119 ? 5.583 -4.142 -28.542 1.00 94.19 119 THR A N 1
ATOM 938 C CA . THR A 1 119 ? 6.355 -5.389 -28.636 1.00 94.19 119 THR A CA 1
ATOM 939 C C . THR A 1 119 ? 6.277 -5.986 -30.039 1.00 94.19 119 THR A C 1
ATOM 941 O O . THR A 1 119 ? 7.308 -6.242 -30.653 1.00 94.19 119 THR A O 1
ATOM 944 N N . LYS A 1 120 ? 5.067 -6.132 -30.599 1.00 95.19 120 LYS A N 1
ATOM 945 C CA . LYS A 1 120 ? 4.870 -6.653 -31.963 1.00 95.19 120 LYS A CA 1
ATOM 946 C C . LYS A 1 120 ? 5.548 -5.790 -33.021 1.00 95.19 120 LYS A C 1
ATOM 948 O O . LYS A 1 120 ? 6.001 -6.317 -34.032 1.00 95.19 120 LYS A O 1
ATOM 953 N N . HIS A 1 121 ? 5.582 -4.473 -32.826 1.00 94.88 121 HIS A N 1
ATOM 954 C CA . HIS A 1 121 ? 6.276 -3.567 -33.737 1.00 94.88 121 HIS A CA 1
ATOM 955 C C . HIS A 1 121 ? 7.791 -3.771 -33.679 1.00 94.88 121 HIS A C 1
ATOM 957 O O . HIS A 1 121 ? 8.417 -3.916 -34.723 1.00 94.88 121 HIS A O 1
ATOM 963 N N . ILE A 1 122 ? 8.368 -3.852 -32.478 1.00 94.38 122 ILE A N 1
ATOM 964 C CA . ILE A 1 122 ? 9.806 -4.081 -32.290 1.00 94.38 122 ILE A CA 1
ATOM 965 C C . ILE A 1 122 ? 10.224 -5.445 -32.850 1.00 94.38 122 ILE A C 1
ATOM 967 O O . ILE A 1 122 ? 11.180 -5.512 -33.618 1.00 94.38 122 ILE A O 1
ATOM 971 N N . GLN A 1 123 ? 9.460 -6.502 -32.566 1.00 94.88 123 GLN A N 1
ATOM 972 C CA . GLN A 1 123 ? 9.754 -7.876 -32.987 1.00 94.88 123 GLN A CA 1
ATOM 973 C C . GLN A 1 123 ? 9.832 -8.060 -34.514 1.00 94.88 123 GLN A C 1
ATOM 975 O O . GLN A 1 123 ? 10.480 -8.983 -34.996 1.00 94.88 123 GLN A O 1
ATOM 980 N N . ARG A 1 124 ? 9.191 -7.187 -35.305 1.00 95.06 124 ARG A N 1
ATOM 981 C CA . ARG A 1 124 ? 9.297 -7.210 -36.780 1.00 95.06 124 ARG A CA 1
ATOM 982 C C . ARG A 1 124 ? 10.667 -6.774 -37.294 1.00 95.06 124 ARG A C 1
ATOM 984 O O . ARG A 1 124 ? 10.991 -7.050 -38.444 1.00 95.06 124 ARG A O 1
ATOM 991 N N . HIS A 1 125 ? 11.413 -6.039 -36.478 1.00 93.94 125 HIS A N 1
ATOM 992 C CA . HIS A 1 125 ? 12.609 -5.313 -36.886 1.00 93.94 125 HIS A CA 1
ATOM 993 C C . HIS A 1 125 ? 13.844 -5.690 -36.055 1.00 93.94 125 HIS A C 1
ATOM 995 O O . HIS A 1 125 ? 14.963 -5.531 -36.532 1.00 93.94 125 HIS A O 1
ATOM 1001 N N . TRP A 1 126 ? 13.665 -6.173 -34.826 1.00 94.06 126 TRP A N 1
ATOM 1002 C CA . TRP A 1 126 ? 14.741 -6.432 -33.871 1.00 94.06 126 TRP A CA 1
ATOM 1003 C C . TRP A 1 126 ? 14.638 -7.832 -33.273 1.00 94.06 126 TRP A C 1
ATOM 1005 O O . TRP A 1 126 ? 13.544 -8.350 -33.051 1.00 94.06 126 TRP A O 1
ATOM 1015 N N . ASP A 1 127 ? 15.799 -8.403 -32.957 1.00 90.25 127 ASP A N 1
ATOM 1016 C CA . ASP A 1 127 ? 15.906 -9.563 -32.078 1.00 90.25 127 ASP A CA 1
ATOM 1017 C C . ASP A 1 127 ? 15.521 -9.158 -30.647 1.00 90.25 127 ASP A C 1
ATOM 1019 O O . ASP A 1 127 ? 16.111 -8.243 -30.065 1.00 90.25 127 ASP A O 1
ATOM 1023 N N . MET A 1 128 ? 14.525 -9.840 -30.084 1.00 89.69 128 MET A N 1
ATOM 1024 C CA . MET A 1 128 ? 13.956 -9.513 -28.777 1.00 89.69 128 MET A CA 1
ATOM 1025 C C . MET A 1 128 ? 14.952 -9.703 -27.631 1.00 89.69 128 MET A C 1
ATOM 1027 O O . MET A 1 128 ? 14.868 -8.980 -26.640 1.00 89.69 128 MET A O 1
ATOM 1031 N N . ASP A 1 129 ? 15.953 -10.575 -27.784 1.00 87.25 129 ASP A N 1
ATOM 1032 C CA . ASP A 1 129 ? 17.015 -10.745 -26.783 1.00 87.25 129 ASP A CA 1
ATOM 1033 C C . ASP A 1 129 ? 17.945 -9.522 -26.679 1.00 87.25 129 ASP A C 1
ATOM 1035 O O . ASP A 1 129 ? 18.725 -9.402 -25.730 1.00 87.25 129 ASP A O 1
ATOM 1039 N N . ARG A 1 130 ? 17.847 -8.586 -27.631 1.00 89.12 130 ARG A N 1
ATOM 1040 C CA . ARG A 1 130 ? 18.633 -7.346 -27.691 1.00 89.12 130 ARG A CA 1
ATOM 1041 C C . ARG A 1 130 ? 17.820 -6.090 -27.386 1.00 89.12 130 ARG A C 1
ATOM 1043 O O . ARG A 1 130 ? 18.333 -4.982 -27.556 1.00 89.12 130 ARG A O 1
ATOM 1050 N N . VAL A 1 131 ? 16.578 -6.250 -26.937 1.00 92.62 131 VAL A N 1
ATOM 1051 C CA . VAL A 1 131 ? 15.679 -5.158 -26.555 1.00 92.62 131 VAL A CA 1
ATOM 1052 C C . VAL A 1 131 ? 15.604 -5.101 -25.037 1.00 92.62 131 VAL A C 1
ATOM 1054 O O . VAL A 1 131 ? 15.120 -6.027 -24.394 1.00 92.62 131 VAL A O 1
ATOM 1057 N N . LEU A 1 132 ? 16.083 -4.001 -24.464 1.00 92.06 132 LEU A N 1
ATOM 1058 C CA . LEU A 1 132 ? 16.297 -3.843 -23.030 1.00 92.06 132 LEU A CA 1
ATOM 1059 C C . LEU A 1 132 ? 15.458 -2.685 -22.462 1.00 92.06 132 LEU A C 1
ATOM 1061 O O . LEU A 1 132 ? 15.944 -1.553 -22.364 1.00 92.06 132 LEU A O 1
ATOM 1065 N N . PRO A 1 133 ? 14.196 -2.930 -22.075 1.00 92.62 133 PRO A N 1
ATOM 1066 C CA . PRO A 1 133 ? 13.461 -2.022 -21.201 1.00 92.62 133 PRO A CA 1
ATOM 1067 C C . PRO A 1 133 ? 14.253 -1.735 -19.917 1.00 92.62 133 PRO A C 1
ATOM 1069 O O . PRO A 1 133 ? 14.762 -2.660 -19.289 1.00 92.62 133 PRO A O 1
ATOM 1072 N N . ILE A 1 134 ? 14.365 -0.471 -19.501 1.00 91.38 134 ILE A N 1
ATOM 1073 C CA . ILE A 1 134 ? 15.026 -0.108 -18.240 1.00 91.38 134 ILE A CA 1
ATOM 1074 C C . ILE A 1 134 ? 14.036 -0.036 -17.079 1.00 91.38 134 ILE A C 1
ATOM 1076 O O . ILE A 1 134 ? 13.027 0.668 -17.125 1.00 91.38 134 ILE A O 1
ATOM 1080 N N . ASP A 1 135 ? 14.418 -0.678 -15.973 1.00 90.06 135 ASP A N 1
ATOM 1081 C CA . ASP A 1 135 ? 13.925 -0.371 -14.636 1.00 90.06 135 ASP A CA 1
ATOM 1082 C C . ASP A 1 135 ? 15.113 -0.049 -13.716 1.00 90.06 135 ASP A C 1
ATOM 1084 O O . ASP A 1 135 ? 15.857 -0.924 -13.271 1.00 90.06 135 ASP A O 1
ATOM 1088 N N . HIS A 1 136 ? 15.289 1.234 -13.400 1.00 88.56 136 HIS A N 1
ATOM 1089 C CA . HIS A 1 136 ? 16.406 1.697 -12.582 1.00 88.56 136 HIS A CA 1
ATOM 1090 C C . HIS A 1 136 ? 16.385 1.180 -11.127 1.00 88.56 136 HIS A C 1
ATOM 1092 O O . HIS A 1 136 ? 17.404 1.271 -10.446 1.00 88.56 136 HIS A O 1
ATOM 1098 N N . TYR A 1 137 ? 15.283 0.630 -10.603 1.00 87.25 137 TYR A N 1
ATOM 1099 C CA . TYR A 1 137 ? 15.311 0.006 -9.272 1.00 87.25 137 TYR A CA 1
ATOM 1100 C C . TYR A 1 137 ? 16.128 -1.287 -9.263 1.00 87.25 137 TYR A C 1
ATOM 1102 O O . TYR A 1 137 ? 16.773 -1.581 -8.256 1.00 87.25 137 TYR A O 1
ATOM 1110 N N . LEU A 1 138 ? 16.167 -2.011 -10.384 1.00 86.31 138 LEU A N 1
ATOM 1111 C CA . LEU A 1 138 ? 16.941 -3.246 -10.524 1.00 86.31 138 LEU A CA 1
ATOM 1112 C C . LEU A 1 138 ? 18.453 -2.999 -10.503 1.00 86.31 138 LEU A C 1
ATOM 1114 O O . LEU A 1 138 ? 19.208 -3.857 -10.056 1.00 86.31 138 LEU A O 1
ATOM 1118 N N . GLY A 1 139 ? 18.888 -1.805 -10.913 1.00 83.31 139 GLY A N 1
ATOM 1119 C CA . GLY A 1 139 ? 20.289 -1.384 -10.867 1.00 83.31 139 GLY A CA 1
ATOM 1120 C C . GLY A 1 139 ? 20.797 -0.988 -9.475 1.00 83.31 139 GLY A C 1
ATOM 1121 O O . GLY A 1 139 ? 21.986 -0.709 -9.324 1.00 83.31 139 GLY A O 1
ATOM 1122 N N . LYS A 1 140 ? 19.932 -0.924 -8.450 1.00 83.69 140 LYS A N 1
ATOM 1123 C CA . LYS A 1 140 ? 20.346 -0.600 -7.074 1.00 83.69 140 LYS A CA 1
ATOM 1124 C C . LYS A 1 140 ? 20.995 -1.830 -6.430 1.00 83.69 140 LYS A C 1
ATOM 1126 O O . LYS A 1 140 ? 20.418 -2.914 -6.467 1.00 83.69 140 LYS A O 1
ATOM 1131 N N . GLY A 1 141 ? 22.169 -1.671 -5.809 1.00 72.94 141 GLY A N 1
ATOM 1132 C CA . GLY A 1 141 ? 22.976 -2.794 -5.296 1.00 72.94 141 GLY A CA 1
ATOM 1133 C C . GLY A 1 141 ? 22.209 -3.730 -4.353 1.00 72.94 141 GLY A C 1
ATOM 1134 O O . GLY A 1 141 ? 22.277 -4.953 -4.466 1.00 72.94 141 GLY A O 1
ATOM 1135 N N . THR A 1 142 ? 21.382 -3.155 -3.487 1.00 73.19 142 THR A N 1
ATOM 1136 C CA . THR A 1 142 ? 20.484 -3.882 -2.578 1.00 73.19 142 THR A CA 1
ATOM 1137 C C . THR A 1 142 ? 19.411 -4.734 -3.248 1.00 73.19 142 THR A C 1
ATOM 1139 O O . THR A 1 142 ? 19.030 -5.748 -2.666 1.00 73.19 142 THR A O 1
ATOM 1142 N N . ALA A 1 143 ? 18.944 -4.394 -4.454 1.00 74.50 143 ALA A N 1
ATOM 1143 C CA . ALA A 1 143 ? 17.947 -5.201 -5.159 1.00 74.50 143 ALA A CA 1
ATOM 1144 C C . ALA A 1 143 ? 18.516 -6.581 -5.534 1.00 74.50 143 ALA A C 1
ATOM 1146 O O . ALA A 1 143 ? 17.857 -7.598 -5.323 1.00 74.50 143 ALA A O 1
ATOM 1147 N N . MET A 1 144 ? 19.773 -6.641 -5.988 1.00 78.31 144 MET A N 1
ATOM 1148 C CA . MET A 1 144 ? 20.470 -7.912 -6.233 1.00 78.31 144 MET A CA 1
ATOM 1149 C C . MET A 1 144 ? 20.760 -8.682 -4.945 1.00 78.31 144 MET A C 1
ATOM 1151 O O . MET A 1 144 ? 20.654 -9.910 -4.920 1.00 78.31 144 MET A O 1
ATOM 1155 N N . ASN A 1 145 ? 21.080 -7.973 -3.858 1.00 86.06 145 ASN A N 1
ATOM 1156 C CA . ASN A 1 145 ? 21.342 -8.611 -2.570 1.00 86.06 145 ASN A CA 1
ATOM 1157 C C . ASN A 1 145 ? 20.129 -9.369 -2.022 1.00 86.06 145 ASN A C 1
ATOM 1159 O O . ASN A 1 145 ? 20.327 -10.252 -1.199 1.00 86.06 145 ASN A O 1
ATOM 1163 N N . ILE A 1 146 ? 18.903 -9.108 -2.494 1.00 90.69 146 ILE A N 1
ATOM 1164 C CA . ILE A 1 146 ? 17.730 -9.933 -2.157 1.00 90.69 146 ILE A CA 1
ATOM 1165 C C . ILE A 1 146 ? 17.960 -11.388 -2.593 1.00 90.69 146 ILE A C 1
ATOM 1167 O O . ILE A 1 146 ? 17.759 -12.306 -1.800 1.00 90.69 146 ILE A O 1
ATOM 1171 N N . MET A 1 147 ? 18.427 -11.608 -3.825 1.00 90.38 147 MET A N 1
ATOM 1172 C CA . MET A 1 147 ? 18.680 -12.954 -4.354 1.00 90.38 147 MET A CA 1
ATOM 1173 C C . MET A 1 147 ? 19.837 -13.636 -3.615 1.00 90.38 147 MET A C 1
ATOM 1175 O O . MET A 1 147 ? 19.717 -14.791 -3.210 1.00 90.38 147 MET A O 1
ATOM 1179 N N . VAL A 1 148 ? 20.926 -12.898 -3.365 1.00 90.12 148 VAL A N 1
ATOM 1180 C CA . VAL A 1 148 ? 22.074 -13.392 -2.580 1.00 90.12 148 VAL A CA 1
ATOM 1181 C C . VAL A 1 148 ? 21.650 -13.733 -1.151 1.00 90.12 148 VAL A C 1
ATOM 1183 O O . VAL A 1 148 ? 22.049 -14.762 -0.613 1.00 90.12 148 VAL A O 1
ATOM 1186 N N . PHE A 1 149 ? 20.812 -12.904 -0.532 1.00 91.12 149 PHE A N 1
ATOM 1187 C CA . PHE A 1 149 ? 20.320 -13.132 0.819 1.00 91.12 149 PHE A CA 1
ATOM 1188 C C . PHE A 1 149 ? 19.487 -14.412 0.905 1.00 91.12 149 PHE A C 1
ATOM 1190 O O . PHE A 1 149 ? 19.693 -15.205 1.819 1.00 91.12 149 PHE A O 1
ATOM 1197 N N . ARG A 1 150 ? 18.597 -14.644 -0.063 1.00 93.38 150 ARG A N 1
ATOM 1198 C CA . ARG A 1 150 ? 17.755 -15.843 -0.109 1.00 93.38 150 ARG A CA 1
ATOM 1199 C C . ARG A 1 150 ? 18.579 -17.105 -0.349 1.00 93.38 150 ARG A C 1
ATOM 1201 O O . ARG A 1 150 ? 18.643 -17.969 0.515 1.00 93.38 150 ARG A O 1
ATOM 1208 N N . TRP A 1 151 ? 19.275 -17.192 -1.480 1.00 93.44 151 TRP A N 1
ATOM 1209 C CA . TRP A 1 151 ? 19.895 -18.452 -1.913 1.00 93.44 151 TRP A CA 1
ATOM 1210 C C . TRP A 1 151 ? 21.339 -18.640 -1.452 1.00 93.44 151 TRP A C 1
ATOM 1212 O O . TRP A 1 151 ? 21.843 -19.758 -1.459 1.00 93.44 151 TRP A O 1
ATOM 1222 N N . GLY A 1 152 ? 22.004 -17.577 -0.998 1.00 92.00 152 GLY A N 1
ATOM 1223 C CA . GLY A 1 152 ? 23.337 -17.654 -0.400 1.00 92.00 152 GLY A CA 1
ATOM 1224 C C . GLY A 1 152 ? 23.333 -18.040 1.081 1.00 92.00 152 GLY A C 1
ATOM 1225 O O . GLY A 1 152 ? 24.400 -18.278 1.642 1.00 92.00 152 GLY A O 1
ATOM 1226 N N . ASN A 1 153 ? 22.163 -18.109 1.733 1.00 92.75 153 ASN A N 1
ATOM 1227 C CA . ASN A 1 153 ? 22.061 -18.352 3.171 1.00 92.75 153 ASN A CA 1
ATOM 1228 C C . ASN A 1 153 ? 21.146 -19.538 3.490 1.00 92.75 153 ASN A C 1
ATOM 1230 O O . ASN A 1 153 ? 19.922 -19.411 3.538 1.00 92.75 153 ASN A O 1
ATOM 1234 N N . ALA A 1 154 ? 21.758 -20.667 3.853 1.00 93.12 154 ALA A N 1
ATOM 1235 C CA . ALA A 1 154 ? 21.050 -21.870 4.300 1.00 93.12 154 ALA A CA 1
ATOM 1236 C C . ALA A 1 154 ? 20.166 -21.645 5.545 1.00 93.12 154 ALA A C 1
ATOM 1238 O O . ALA A 1 154 ? 19.259 -22.430 5.802 1.00 93.12 154 ALA A O 1
ATOM 1239 N N . LEU A 1 155 ? 20.417 -20.578 6.314 1.00 93.06 155 LEU A N 1
ATOM 1240 C CA . LEU A 1 155 ? 19.609 -20.208 7.476 1.00 93.06 155 LEU A CA 1
ATOM 1241 C C . LEU A 1 155 ? 18.236 -19.630 7.091 1.00 93.06 155 LEU A C 1
ATOM 1243 O O . LEU A 1 155 ? 17.260 -19.882 7.793 1.00 93.06 155 LEU A O 1
ATOM 1247 N N . PHE A 1 156 ? 18.153 -18.838 6.016 1.00 93.56 156 PHE A N 1
ATOM 1248 C CA . PHE A 1 156 ? 16.960 -18.038 5.713 1.00 93.56 156 PHE A CA 1
ATOM 1249 C C . PHE A 1 156 ? 16.028 -18.691 4.690 1.00 93.56 156 PHE A C 1
ATOM 1251 O O . PHE A 1 156 ? 14.815 -18.614 4.872 1.00 93.56 156 PHE A O 1
ATOM 1258 N N . GLU A 1 157 ? 16.549 -19.365 3.659 1.00 94.25 157 GLU A N 1
ATOM 1259 C CA . GLU A 1 157 ? 15.705 -19.983 2.619 1.00 94.25 157 GLU A CA 1
ATOM 1260 C C . GLU A 1 157 ? 14.681 -21.000 3.167 1.00 94.25 157 GLU A C 1
ATOM 1262 O O . GLU A 1 157 ? 13.523 -20.940 2.748 1.00 94.25 157 GLU A O 1
ATOM 1267 N N . PRO A 1 158 ? 15.002 -21.873 4.151 1.00 95.50 158 PRO A N 1
ATOM 1268 C CA . PRO A 1 158 ? 14.008 -22.782 4.734 1.00 95.50 158 PRO A CA 1
ATOM 1269 C C . PRO A 1 158 ? 12.841 -22.067 5.429 1.00 95.50 158 PRO A C 1
ATOM 1271 O O . PRO A 1 158 ? 11.753 -22.629 5.557 1.00 95.50 158 PRO A O 1
ATOM 1274 N N . LEU A 1 159 ? 13.055 -20.824 5.869 1.00 96.44 159 LEU A N 1
ATOM 1275 C CA . LEU A 1 159 ? 12.040 -19.979 6.497 1.00 96.44 159 LEU A CA 1
ATOM 1276 C C . LEU A 1 159 ? 11.286 -19.116 5.466 1.00 96.44 159 LEU A C 1
ATOM 1278 O O . LEU A 1 159 ? 10.361 -18.392 5.827 1.00 96.44 159 LEU A O 1
ATOM 1282 N N . TRP A 1 160 ? 11.663 -19.163 4.184 1.00 97.50 160 TRP A N 1
ATOM 1283 C CA . TRP A 1 160 ? 11.174 -18.262 3.136 1.00 97.50 160 TRP A CA 1
ATOM 1284 C C . TRP A 1 160 ? 9.922 -18.791 2.418 1.00 97.50 160 TRP A C 1
ATOM 1286 O O . TRP A 1 160 ? 9.890 -18.964 1.196 1.00 97.50 160 TRP A O 1
ATOM 1296 N N . ASN A 1 161 ? 8.885 -19.114 3.191 1.00 97.56 161 ASN A N 1
ATOM 1297 C CA . ASN A 1 161 ? 7.637 -19.703 2.698 1.00 97.56 161 ASN A CA 1
ATOM 1298 C C . ASN A 1 161 ? 6.448 -19.396 3.623 1.00 97.56 161 ASN A C 1
ATOM 1300 O O . ASN A 1 161 ? 6.615 -18.919 4.749 1.00 97.56 161 ASN A O 1
ATOM 1304 N N . ARG A 1 162 ? 5.240 -19.730 3.157 1.00 96.44 162 ARG A N 1
ATOM 1305 C CA . ARG A 1 162 ? 3.969 -19.552 3.873 1.00 96.44 162 ARG A CA 1
ATOM 1306 C C . ARG A 1 162 ? 3.871 -20.204 5.242 1.00 96.44 162 ARG A C 1
ATOM 1308 O O . ARG A 1 162 ? 3.001 -19.804 6.010 1.00 96.44 162 ARG A O 1
ATOM 1315 N N . ASP A 1 163 ? 4.694 -21.195 5.578 1.00 95.31 163 ASP A N 1
ATOM 1316 C CA . ASP A 1 163 ? 4.620 -21.836 6.895 1.00 95.31 163 ASP A CA 1
ATOM 1317 C C . ASP A 1 163 ? 5.196 -20.932 7.982 1.00 95.31 163 ASP A C 1
ATOM 1319 O O . ASP A 1 163 ? 4.680 -20.923 9.100 1.00 95.31 163 ASP A O 1
ATOM 1323 N N . HIS A 1 164 ? 6.162 -20.087 7.620 1.00 96.69 164 HIS A N 1
ATOM 1324 C CA . HIS A 1 164 ? 6.899 -19.221 8.537 1.00 96.69 164 HIS A CA 1
ATOM 1325 C C . HIS A 1 164 ? 6.593 -17.736 8.329 1.00 96.69 164 HIS A C 1
ATOM 1327 O O . HIS A 1 164 ? 6.579 -16.979 9.299 1.00 96.69 164 HIS A O 1
ATOM 1333 N N . ILE A 1 165 ? 6.320 -17.314 7.094 1.00 96.75 165 ILE A N 1
ATOM 1334 C CA . ILE A 1 165 ? 6.005 -15.928 6.738 1.00 96.75 165 ILE A CA 1
ATOM 1335 C C . ILE A 1 165 ? 4.502 -15.693 6.894 1.00 96.75 165 ILE A C 1
ATOM 1337 O O . ILE A 1 165 ? 3.678 -16.482 6.436 1.00 96.75 165 ILE A O 1
ATOM 1341 N N . SER A 1 166 ? 4.144 -14.599 7.565 1.00 90.94 166 SER A N 1
ATOM 1342 C CA . SER A 1 166 ? 2.761 -14.141 7.693 1.00 90.94 166 SER A CA 1
ATOM 1343 C C . SER A 1 166 ? 2.364 -13.178 6.579 1.00 90.94 166 SER A C 1
ATOM 1345 O O . SER A 1 166 ? 1.209 -13.198 6.172 1.00 90.94 166 SER A O 1
ATOM 1347 N N . ARG A 1 167 ? 3.295 -12.345 6.094 1.00 93.62 167 ARG A N 1
ATOM 1348 C CA . ARG A 1 167 ? 3.080 -11.396 4.989 1.00 93.62 167 ARG A CA 1
ATOM 1349 C C . ARG A 1 167 ? 4.382 -10.773 4.489 1.00 93.62 167 ARG A C 1
ATOM 1351 O O . ARG A 1 167 ? 5.395 -10.793 5.194 1.00 93.62 167 ARG A O 1
ATOM 1358 N N . VAL A 1 168 ? 4.303 -10.130 3.328 1.00 95.44 168 VAL A N 1
ATOM 1359 C CA . VAL A 1 168 ? 5.385 -9.333 2.736 1.00 95.44 168 VAL A CA 1
ATOM 1360 C C . VAL A 1 168 ? 4.867 -7.943 2.377 1.00 95.44 168 VAL A C 1
ATOM 1362 O O . VAL A 1 168 ? 3.790 -7.813 1.801 1.00 95.44 168 VAL A O 1
ATOM 1365 N N . GLU A 1 169 ? 5.635 -6.904 2.688 1.00 93.94 169 GLU A N 1
ATOM 1366 C CA . GLU A 1 169 ? 5.322 -5.511 2.360 1.00 93.94 169 GLU A CA 1
ATOM 1367 C C . GLU A 1 169 ? 6.475 -4.897 1.561 1.00 93.94 169 GLU A C 1
ATOM 1369 O O . GLU A 1 169 ? 7.633 -5.015 1.952 1.00 93.94 169 GLU A O 1
ATOM 1374 N N . VAL A 1 170 ? 6.167 -4.246 0.441 1.00 94.81 170 VAL A N 1
ATOM 1375 C CA . VAL A 1 170 ? 7.112 -3.492 -0.388 1.00 94.81 170 VAL A CA 1
ATOM 1376 C C . VAL A 1 170 ? 6.669 -2.037 -0.374 1.00 94.81 170 VAL A C 1
ATOM 1378 O O . VAL A 1 170 ? 5.602 -1.704 -0.891 1.00 94.81 170 VAL A O 1
ATOM 1381 N N . THR A 1 171 ? 7.486 -1.168 0.212 1.00 92.81 171 THR A N 1
ATOM 1382 C CA . THR A 1 171 ? 7.130 0.231 0.457 1.00 92.81 171 THR A CA 1
ATOM 1383 C C . THR A 1 171 ? 8.110 1.163 -0.241 1.00 92.81 171 THR A C 1
ATOM 1385 O O . THR A 1 171 ? 9.323 1.045 -0.064 1.00 92.81 171 THR A O 1
ATOM 1388 N N . VAL A 1 172 ? 7.586 2.130 -0.999 1.00 93.38 172 VAL A N 1
ATOM 1389 C CA . VAL A 1 172 ? 8.361 3.202 -1.638 1.00 93.38 172 VAL A CA 1
ATOM 1390 C C . VAL A 1 172 ? 7.724 4.563 -1.368 1.00 93.38 172 VAL A C 1
ATOM 1392 O O . VAL A 1 172 ? 6.689 4.905 -1.933 1.00 93.38 172 VAL A O 1
ATOM 1395 N N . GLU A 1 173 ? 8.373 5.368 -0.538 1.00 92.19 173 GLU A N 1
ATOM 1396 C CA . GLU A 1 173 ? 7.959 6.731 -0.213 1.00 92.19 173 GLU A CA 1
ATOM 1397 C C . GLU A 1 173 ? 8.906 7.744 -0.857 1.00 92.19 173 GLU A C 1
ATOM 1399 O O . GLU A 1 173 ? 10.134 7.623 -0.767 1.00 92.19 173 GLU A O 1
ATOM 1404 N N . GLU A 1 174 ? 8.328 8.768 -1.477 1.00 91.38 174 GLU A N 1
ATOM 1405 C CA . GLU A 1 174 ? 9.049 9.887 -2.071 1.00 91.38 174 GLU A CA 1
ATOM 1406 C C . GLU A 1 174 ? 8.648 11.187 -1.374 1.00 91.38 174 GLU A C 1
ATOM 1408 O O . GLU A 1 174 ? 7.465 11.485 -1.227 1.00 91.38 174 GLU A O 1
ATOM 1413 N N . THR A 1 175 ? 9.627 12.000 -0.978 1.00 90.81 175 THR A N 1
ATOM 1414 C CA . THR A 1 175 ? 9.371 13.347 -0.432 1.00 90.81 175 THR A CA 1
ATOM 1415 C C . THR A 1 175 ? 8.942 14.338 -1.503 1.00 90.81 175 THR A C 1
ATOM 1417 O O . THR A 1 175 ? 8.268 15.321 -1.205 1.00 90.81 175 THR A O 1
ATOM 1420 N N . VAL A 1 176 ? 9.341 14.087 -2.750 1.00 89.69 176 VAL A N 1
ATOM 1421 C CA . VAL A 1 176 ? 9.048 14.942 -3.898 1.00 89.69 176 VAL A CA 1
ATOM 1422 C C . VAL A 1 176 ? 7.571 14.792 -4.270 1.00 89.69 176 VAL A C 1
ATOM 1424 O O . VAL A 1 176 ? 7.024 13.685 -4.280 1.00 89.69 176 VAL A O 1
ATOM 1427 N N . ASP A 1 177 ? 6.910 15.918 -4.530 1.00 88.81 177 ASP A N 1
ATOM 1428 C CA . ASP A 1 177 ? 5.553 15.945 -5.072 1.00 88.81 177 ASP A CA 1
ATOM 1429 C C . ASP A 1 177 ? 5.576 15.956 -6.612 1.00 88.81 177 ASP A C 1
ATOM 1431 O O . ASP A 1 177 ? 6.615 15.749 -7.235 1.00 88.81 177 ASP A O 1
ATOM 1435 N N . VAL A 1 178 ? 4.427 16.125 -7.264 1.00 88.56 178 VAL A N 1
ATOM 1436 C CA . VAL A 1 178 ? 4.358 16.038 -8.734 1.00 88.56 178 VAL A CA 1
ATOM 1437 C C . VAL A 1 178 ? 5.011 17.244 -9.434 1.00 88.56 178 VAL A C 1
ATOM 1439 O O . VAL A 1 178 ? 5.421 17.134 -10.595 1.00 88.56 178 VAL A O 1
ATOM 1442 N N . GLY A 1 179 ? 5.181 18.373 -8.737 1.00 86.06 179 GLY A N 1
ATOM 1443 C CA . GLY A 1 179 ? 5.835 19.571 -9.263 1.00 86.06 179 GLY A CA 1
ATOM 1444 C C . GLY A 1 179 ? 5.274 20.023 -10.616 1.00 86.06 179 GLY A C 1
ATOM 1445 O O . GLY A 1 179 ? 4.070 20.128 -10.809 1.00 86.06 179 GLY A O 1
ATOM 1446 N N . THR A 1 180 ? 6.153 20.267 -11.589 1.00 84.81 180 THR A N 1
ATOM 1447 C CA . THR A 1 180 ? 5.786 20.760 -12.931 1.00 84.81 180 THR A CA 1
ATOM 1448 C C . THR A 1 180 ? 5.250 19.682 -13.876 1.00 84.81 180 THR A C 1
ATOM 1450 O O . THR A 1 180 ? 4.881 19.984 -15.009 1.00 84.81 180 THR A O 1
ATOM 1453 N N . ARG A 1 181 ? 5.205 18.414 -13.447 1.00 83.25 181 ARG A N 1
ATOM 1454 C CA . ARG A 1 181 ? 4.790 17.276 -14.285 1.00 83.25 181 ARG A CA 1
ATOM 1455 C C . ARG A 1 181 ? 3.303 16.940 -14.147 1.00 83.25 181 ARG A C 1
ATOM 1457 O O . ARG A 1 181 ? 2.918 15.832 -14.518 1.00 83.25 181 ARG A O 1
ATOM 1464 N N . GLY A 1 182 ? 2.487 17.876 -13.651 1.00 85.88 182 GLY A N 1
ATOM 1465 C CA . GLY A 1 182 ? 1.053 17.706 -13.389 1.00 85.88 182 GLY A CA 1
ATOM 1466 C C . GLY A 1 182 ? 0.310 17.038 -14.541 1.00 85.88 182 GLY A C 1
ATOM 1467 O O . GLY A 1 182 ? -0.174 15.924 -14.373 1.00 85.88 182 GLY A O 1
ATOM 1468 N N . GLY A 1 183 ? 0.346 17.641 -15.734 1.00 86.00 183 GLY A N 1
ATOM 1469 C CA . GLY A 1 183 ? -0.395 17.128 -16.897 1.00 86.00 183 GLY A CA 1
ATOM 1470 C C . GLY A 1 183 ? 0.033 15.745 -17.396 1.00 86.00 183 GLY A C 1
ATOM 1471 O O . GLY A 1 183 ? -0.789 15.001 -17.916 1.00 86.00 183 GLY A O 1
ATOM 1472 N N . TYR A 1 184 ? 1.295 15.346 -17.202 1.00 85.94 184 TYR A N 1
ATOM 1473 C CA . TYR A 1 184 ? 1.720 13.973 -17.503 1.00 85.94 184 TYR A CA 1
ATOM 1474 C C . TYR A 1 184 ? 1.296 12.999 -16.395 1.00 85.94 184 TYR A C 1
ATOM 1476 O O . TYR A 1 184 ? 0.836 11.892 -16.670 1.00 85.94 184 TYR A O 1
ATOM 1484 N N . TYR A 1 185 ? 1.473 13.396 -15.132 1.00 90.62 185 TYR A N 1
ATOM 1485 C CA . TYR A 1 185 ? 1.195 12.530 -13.990 1.00 90.62 185 TYR A CA 1
ATOM 1486 C C . TYR A 1 185 ? -0.300 12.256 -13.828 1.00 90.62 185 TYR A C 1
ATOM 1488 O O . TYR A 1 185 ? -0.653 11.147 -13.436 1.00 90.62 185 TYR A O 1
ATOM 1496 N N . ASP A 1 186 ? -1.161 13.218 -14.166 1.00 91.12 186 ASP A N 1
ATOM 1497 C CA . ASP A 1 186 ? -2.617 13.096 -14.036 1.00 91.12 186 ASP A CA 1
ATOM 1498 C C . ASP A 1 186 ? -3.199 11.982 -14.927 1.00 91.12 186 ASP A C 1
ATOM 1500 O O . ASP A 1 186 ? -4.130 11.287 -14.540 1.00 91.12 186 ASP A O 1
ATOM 1504 N N . GLY A 1 187 ? -2.574 11.699 -16.076 1.00 85.06 187 GLY A N 1
ATOM 1505 C CA . GLY A 1 187 ? -2.924 10.537 -16.905 1.00 85.06 187 GLY A CA 1
ATOM 1506 C C . GLY A 1 187 ? -2.315 9.206 -16.432 1.00 85.06 187 GLY A C 1
ATOM 1507 O O . GLY A 1 187 ? -2.776 8.131 -16.819 1.00 85.06 187 GLY A O 1
ATOM 1508 N N . SER A 1 188 ? -1.268 9.253 -15.605 1.00 85.94 188 SER A N 1
ATOM 1509 C CA . SER A 1 188 ? -0.510 8.073 -15.172 1.00 85.94 188 SER A CA 1
ATOM 1510 C C . SER A 1 188 ? -0.991 7.546 -13.816 1.00 85.94 188 SER A C 1
ATOM 1512 O O . SER A 1 188 ? -1.383 6.379 -13.702 1.00 85.94 188 SER A O 1
ATOM 1514 N N . GLY A 1 189 ? -0.958 8.406 -12.793 1.00 91.31 189 GLY A N 1
ATOM 1515 C CA . GLY A 1 189 ? -1.145 8.059 -11.386 1.00 91.31 189 GLY A CA 1
ATOM 1516 C C . GLY A 1 189 ? -0.021 7.191 -10.807 1.00 91.31 189 GLY A C 1
ATOM 1517 O O . GLY A 1 189 ? 0.857 6.692 -11.521 1.00 91.31 189 GLY A O 1
ATOM 1518 N N . CYS A 1 190 ? -0.057 6.977 -9.490 1.00 91.50 190 CYS A N 1
ATOM 1519 C CA . CYS A 1 190 ? 0.956 6.188 -8.779 1.00 91.50 190 CYS A CA 1
ATOM 1520 C C . CYS A 1 190 ? 0.970 4.698 -9.176 1.00 91.50 190 CYS A C 1
ATOM 1522 O O . CYS A 1 190 ? 2.023 4.062 -9.136 1.00 91.50 190 CYS A O 1
ATOM 1524 N N . LEU A 1 191 ? -0.173 4.159 -9.619 1.00 90.88 191 LEU A N 1
ATOM 1525 C CA . LEU A 1 191 ? -0.308 2.781 -10.103 1.00 90.88 191 LEU A CA 1
ATOM 1526 C C . LEU A 1 191 ? 0.611 2.518 -11.308 1.00 90.88 191 LEU A C 1
ATOM 1528 O O . LEU A 1 191 ? 1.417 1.590 -11.285 1.00 90.88 191 LEU A O 1
ATOM 1532 N N . ARG A 1 192 ? 0.546 3.368 -12.339 1.00 90.62 192 ARG A N 1
ATOM 1533 C CA . ARG A 1 192 ? 1.386 3.226 -13.541 1.00 90.62 192 ARG A CA 1
ATOM 1534 C C . ARG A 1 192 ? 2.819 3.702 -13.322 1.00 90.62 192 ARG A C 1
ATOM 1536 O O . ARG A 1 192 ? 3.740 3.137 -13.898 1.00 90.62 192 ARG A O 1
ATOM 1543 N N . ASP A 1 193 ? 3.018 4.726 -12.490 1.00 89.75 193 ASP A N 1
ATOM 1544 C CA . ASP A 1 193 ? 4.349 5.313 -12.277 1.00 89.75 193 ASP A CA 1
ATOM 1545 C C . ASP A 1 193 ? 5.289 4.382 -11.492 1.00 89.75 193 ASP A C 1
ATOM 1547 O O . ASP A 1 193 ? 6.478 4.304 -11.820 1.00 89.75 193 ASP A O 1
ATOM 1551 N N . MET A 1 194 ? 4.746 3.682 -10.482 1.00 92.06 194 MET A N 1
ATOM 1552 C CA . MET A 1 194 ? 5.528 2.968 -9.463 1.00 92.06 194 MET A CA 1
ATOM 1553 C C . MET A 1 194 ? 5.161 1.487 -9.287 1.00 92.06 194 MET A C 1
ATOM 1555 O O . MET A 1 194 ? 6.053 0.673 -9.043 1.00 92.06 194 MET A O 1
ATOM 1559 N N . ILE A 1 195 ? 3.872 1.116 -9.353 1.00 91.19 195 ILE A N 1
ATOM 1560 C CA . ILE A 1 195 ? 3.454 -0.274 -9.080 1.00 91.19 195 ILE A CA 1
ATOM 1561 C C . ILE A 1 195 ? 3.848 -1.194 -10.230 1.00 91.19 195 ILE A C 1
ATOM 1563 O O . ILE A 1 195 ? 4.526 -2.188 -9.986 1.00 91.19 195 ILE A O 1
ATOM 1567 N N . GLN A 1 196 ? 3.457 -0.837 -11.457 1.00 87.25 196 GLN A N 1
ATOM 1568 C CA . GLN A 1 196 ? 3.626 -1.657 -12.665 1.00 87.25 196 GLN A CA 1
ATOM 1569 C C . GLN A 1 196 ? 5.053 -2.180 -12.865 1.00 87.25 196 GLN A C 1
ATOM 1571 O O . GLN A 1 196 ? 5.243 -3.307 -13.309 1.00 87.25 196 GLN A O 1
ATOM 1576 N N . ASN A 1 197 ? 6.046 -1.360 -12.527 1.00 85.06 197 ASN A N 1
ATOM 1577 C CA . ASN A 1 197 ? 7.458 -1.649 -12.727 1.00 85.06 197 ASN A CA 1
ATOM 1578 C C . ASN A 1 197 ? 8.152 -1.950 -11.390 1.00 85.06 197 ASN A C 1
ATOM 1580 O O . ASN A 1 197 ? 8.279 -3.105 -10.994 1.00 85.06 197 ASN A O 1
ATOM 1584 N N . HIS A 1 198 ? 8.534 -0.916 -10.651 1.00 90.56 198 HIS A N 1
ATOM 1585 C CA . HIS A 1 198 ? 9.489 -0.953 -9.561 1.00 90.56 198 HIS A CA 1
ATOM 1586 C C . HIS A 1 198 ? 9.046 -1.893 -8.447 1.00 90.56 198 HIS A C 1
ATOM 1588 O O . HIS A 1 198 ? 9.794 -2.787 -8.050 1.00 90.56 198 HIS A O 1
ATOM 1594 N N . LEU A 1 199 ? 7.822 -1.718 -7.941 1.00 93.81 199 LEU A N 1
ATOM 1595 C CA . LEU A 1 199 ? 7.352 -2.525 -6.818 1.00 93.81 199 LEU A CA 1
ATOM 1596 C C . LEU A 1 199 ? 7.064 -3.968 -7.233 1.00 93.81 199 LEU A C 1
ATOM 1598 O O . LEU A 1 199 ? 7.385 -4.876 -6.467 1.00 93.81 199 LEU A O 1
ATOM 1602 N N . MET A 1 200 ? 6.522 -4.198 -8.434 1.00 91.88 200 MET A N 1
ATOM 1603 C CA . MET A 1 200 ? 6.321 -5.554 -8.952 1.00 91.88 200 MET A CA 1
ATOM 1604 C C . MET A 1 200 ? 7.648 -6.279 -9.189 1.00 91.88 200 MET A C 1
ATOM 1606 O O . MET A 1 200 ? 7.777 -7.444 -8.821 1.00 91.88 200 MET A O 1
ATOM 1610 N N . GLN A 1 201 ? 8.665 -5.598 -9.715 1.00 91.88 201 GLN A N 1
ATOM 1611 C CA . GLN A 1 201 ? 9.991 -6.177 -9.937 1.00 91.88 201 GLN A CA 1
ATOM 1612 C C . GLN A 1 201 ? 10.707 -6.512 -8.618 1.00 91.88 201 GLN A C 1
ATOM 1614 O O . GLN A 1 201 ? 11.249 -7.610 -8.470 1.00 91.88 201 GLN A O 1
ATOM 1619 N N . LEU A 1 202 ? 10.647 -5.626 -7.617 1.00 93.88 202 LEU A N 1
ATOM 1620 C CA . LEU A 1 202 ? 11.162 -5.919 -6.273 1.00 93.88 202 LEU A CA 1
ATOM 1621 C C . LEU A 1 202 ? 10.423 -7.092 -5.618 1.00 93.88 202 LEU A C 1
ATOM 1623 O O . LEU A 1 202 ? 11.053 -7.971 -5.029 1.00 93.88 202 LEU A O 1
ATOM 1627 N N . MET A 1 203 ? 9.095 -7.134 -5.750 1.00 94.81 203 MET A N 1
ATOM 1628 C CA . MET A 1 203 ? 8.277 -8.248 -5.274 1.00 94.81 203 MET A CA 1
ATOM 1629 C C . MET A 1 203 ? 8.667 -9.563 -5.958 1.00 94.81 203 MET A C 1
ATOM 1631 O O . MET A 1 203 ? 8.789 -10.582 -5.276 1.00 94.81 203 MET A O 1
ATOM 1635 N N . CYS A 1 204 ? 8.974 -9.535 -7.259 1.00 94.69 204 CYS A N 1
ATOM 1636 C CA . CYS A 1 204 ? 9.449 -10.712 -7.978 1.00 94.69 204 CYS A CA 1
ATOM 1637 C C . CYS A 1 204 ? 10.740 -11.279 -7.380 1.00 94.69 204 CYS A C 1
ATOM 1639 O O . CYS A 1 204 ? 10.807 -12.477 -7.118 1.00 94.69 204 CYS A O 1
ATOM 1641 N N . PHE A 1 205 ? 11.733 -10.444 -7.069 1.00 94.00 205 PHE A N 1
ATOM 1642 C CA . PHE A 1 205 ? 12.973 -10.908 -6.431 1.00 94.00 205 PHE A CA 1
ATOM 1643 C C . PHE A 1 205 ? 12.756 -11.534 -5.049 1.00 94.00 205 PHE A C 1
ATOM 1645 O O . PHE A 1 205 ? 13.460 -12.474 -4.666 1.00 94.00 205 PHE A O 1
ATOM 1652 N N . VAL A 1 206 ? 11.758 -11.057 -4.308 1.00 95.62 206 VAL A N 1
ATOM 1653 C CA . VAL A 1 206 ? 11.395 -11.617 -3.001 1.00 95.62 206 VAL A CA 1
ATOM 1654 C C . VAL A 1 206 ? 10.670 -12.957 -3.137 1.00 95.62 206 VAL A C 1
ATOM 1656 O O . VAL A 1 206 ? 10.892 -13.844 -2.312 1.00 95.62 206 VAL A O 1
ATOM 1659 N N . ALA A 1 207 ? 9.809 -13.104 -4.147 1.00 96.69 207 ALA A N 1
ATOM 1660 C CA . ALA A 1 207 ? 8.822 -14.179 -4.207 1.00 96.69 207 ALA A CA 1
ATOM 1661 C C . ALA A 1 207 ? 9.123 -15.299 -5.215 1.00 96.69 207 ALA A C 1
ATOM 1663 O O . ALA A 1 207 ? 8.617 -16.406 -5.033 1.00 96.69 207 ALA A O 1
ATOM 1664 N N . MET A 1 208 ? 9.928 -15.058 -6.253 1.00 95.62 208 MET A N 1
ATOM 1665 C CA . MET A 1 208 ? 10.219 -16.065 -7.284 1.00 95.62 208 MET A CA 1
ATOM 1666 C C . MET A 1 208 ? 10.914 -17.302 -6.700 1.00 95.62 208 MET A C 1
ATOM 1668 O O . MET A 1 208 ? 11.597 -17.204 -5.675 1.00 95.62 208 MET A O 1
ATOM 1672 N N . GLU A 1 209 ? 10.760 -18.465 -7.332 1.00 96.56 209 GLU A N 1
ATOM 1673 C CA . GLU A 1 209 ? 11.500 -19.669 -6.933 1.00 96.56 209 GLU A CA 1
ATOM 1674 C C . GLU A 1 209 ? 12.993 -19.538 -7.256 1.00 96.56 209 GLU A C 1
ATOM 1676 O O . GLU A 1 209 ? 13.415 -18.618 -7.958 1.00 96.56 209 GLU A O 1
ATOM 1681 N N . SER A 1 210 ? 13.800 -20.459 -6.721 1.00 94.94 210 SER A N 1
ATOM 1682 C CA . SER A 1 210 ? 15.208 -20.550 -7.107 1.00 94.94 210 SER A CA 1
ATOM 1683 C C . SER A 1 210 ? 15.310 -20.925 -8.590 1.00 94.94 210 SER A C 1
ATOM 1685 O O . SER A 1 210 ? 14.757 -21.957 -8.981 1.00 94.94 210 SER A O 1
ATOM 1687 N N . PRO A 1 211 ? 15.970 -20.103 -9.425 1.00 94.50 211 PRO A N 1
ATOM 1688 C CA . PRO A 1 211 ? 16.185 -20.425 -10.822 1.00 94.50 211 PRO A CA 1
ATOM 1689 C C . PRO A 1 211 ? 17.221 -21.546 -10.943 1.00 94.50 211 PRO A C 1
ATOM 1691 O O . PRO A 1 211 ? 18.032 -21.766 -10.043 1.00 94.50 211 PRO A O 1
ATOM 1694 N N . ALA A 1 212 ? 17.236 -22.227 -12.089 1.00 93.75 212 ALA A N 1
ATOM 1695 C CA . ALA A 1 212 ? 18.232 -23.264 -12.366 1.00 93.75 212 ALA A CA 1
ATOM 1696 C C . ALA A 1 212 ? 19.675 -22.716 -12.369 1.00 93.75 212 ALA A C 1
ATOM 1698 O O . ALA A 1 212 ? 20.610 -23.421 -11.995 1.00 93.75 212 ALA A O 1
ATOM 1699 N N . ASP A 1 213 ? 19.845 -21.458 -12.780 1.00 91.75 213 ASP A N 1
ATOM 1700 C CA . ASP A 1 213 ? 21.099 -20.711 -12.758 1.00 91.75 213 ASP A CA 1
ATOM 1701 C C . ASP A 1 213 ? 20.825 -19.193 -12.715 1.00 91.75 213 ASP A C 1
ATOM 1703 O O . ASP A 1 213 ? 19.678 -18.746 -12.751 1.00 91.75 213 ASP A O 1
ATOM 1707 N N . MET A 1 214 ? 21.887 -18.388 -12.654 1.00 88.44 214 MET A N 1
ATOM 1708 C CA . MET A 1 214 ? 21.797 -16.921 -12.670 1.00 88.44 214 MET A CA 1
ATOM 1709 C C . MET A 1 214 ? 21.747 -16.331 -14.088 1.00 88.44 214 MET A C 1
ATOM 1711 O O . MET A 1 214 ? 21.978 -15.135 -14.255 1.00 88.44 214 MET A O 1
ATOM 1715 N N . SER A 1 215 ? 21.482 -17.136 -15.124 1.00 88.69 215 SER A N 1
ATOM 1716 C CA . SER A 1 215 ? 21.348 -16.597 -16.478 1.00 88.69 215 SER A CA 1
ATOM 1717 C C . SER A 1 215 ? 20.083 -15.735 -16.595 1.00 88.69 215 SER A C 1
ATOM 1719 O O . SER A 1 215 ? 19.073 -16.021 -15.936 1.00 88.69 215 SER A O 1
ATOM 1721 N N . PRO A 1 216 ? 20.075 -14.719 -17.483 1.00 86.50 216 PRO A N 1
ATOM 1722 C CA . PRO A 1 216 ? 18.885 -13.905 -17.715 1.00 86.50 216 PRO A CA 1
ATOM 1723 C C . PRO A 1 216 ? 17.655 -14.759 -18.036 1.00 86.50 216 PRO A C 1
ATOM 1725 O O . PRO A 1 216 ? 16.577 -14.517 -17.505 1.00 86.50 216 PRO A O 1
ATOM 1728 N N . LYS A 1 217 ? 17.819 -15.810 -18.849 1.00 87.69 217 LYS A N 1
ATOM 1729 C CA . LYS A 1 217 ? 16.733 -16.713 -19.251 1.00 87.69 217 LYS A CA 1
ATOM 1730 C C . LYS A 1 217 ? 16.082 -17.421 -18.058 1.00 87.69 217 LYS A C 1
ATOM 1732 O O . LYS A 1 217 ? 14.856 -17.434 -17.969 1.00 87.69 217 LYS A O 1
ATOM 1737 N N . SER A 1 218 ? 16.878 -17.993 -17.154 1.00 91.12 218 SER A N 1
ATOM 1738 C CA . SER A 1 218 ? 16.359 -18.723 -15.988 1.00 91.12 218 SER A CA 1
ATOM 1739 C C . SER A 1 218 ? 15.644 -17.797 -15.005 1.00 91.12 218 SER A C 1
ATOM 1741 O O . SER A 1 218 ? 14.570 -18.132 -14.510 1.00 91.12 218 SER A O 1
ATOM 1743 N N . LEU A 1 219 ? 16.192 -16.601 -14.773 1.00 90.38 219 LEU A N 1
ATOM 1744 C CA . LEU A 1 219 ? 15.558 -15.596 -13.917 1.00 90.38 219 LEU A CA 1
ATOM 1745 C C . LEU A 1 219 ? 14.229 -15.103 -14.499 1.00 90.38 219 LEU A C 1
ATOM 1747 O O . LEU A 1 219 ? 13.231 -15.048 -13.781 1.00 90.38 219 LEU A O 1
ATOM 1751 N N . ARG A 1 220 ? 14.193 -14.806 -15.803 1.00 88.25 220 ARG A N 1
ATOM 1752 C CA . ARG A 1 220 ? 12.971 -14.398 -16.517 1.00 88.25 220 ARG A CA 1
ATOM 1753 C C . ARG A 1 220 ? 11.877 -15.458 -16.418 1.00 88.25 220 ARG A C 1
ATOM 1755 O O . ARG A 1 220 ? 10.725 -15.127 -16.153 1.00 88.25 220 ARG A O 1
ATOM 1762 N N . ALA A 1 221 ? 12.232 -16.735 -16.572 1.00 91.12 221 ALA A N 1
ATOM 1763 C CA . ALA A 1 221 ? 11.277 -17.837 -16.464 1.00 91.12 221 ALA A CA 1
ATOM 1764 C C . ALA A 1 221 ? 10.604 -17.891 -15.080 1.00 91.12 221 ALA A C 1
ATOM 1766 O O . ALA A 1 221 ? 9.383 -18.036 -14.999 1.00 91.12 221 ALA A O 1
ATOM 1767 N N . GLU A 1 222 ? 11.367 -17.717 -13.995 1.00 94.69 222 GLU A N 1
ATOM 1768 C CA . GLU A 1 222 ? 10.801 -17.723 -12.639 1.00 94.69 222 GLU A CA 1
ATOM 1769 C C . GLU A 1 222 ? 9.990 -16.459 -12.322 1.00 94.69 222 GLU A C 1
ATOM 1771 O O . GLU A 1 222 ? 8.966 -16.548 -11.639 1.00 94.69 222 GLU A O 1
ATOM 1776 N N . LYS A 1 223 ? 10.370 -15.295 -12.868 1.00 93.31 223 LYS A N 1
ATOM 1777 C CA . LYS A 1 223 ? 9.547 -14.077 -12.788 1.00 93.31 223 LYS A CA 1
ATOM 1778 C C . LYS A 1 223 ? 8.221 -14.237 -13.528 1.00 93.31 223 LYS A C 1
ATOM 1780 O O . LYS A 1 223 ? 7.173 -13.973 -12.945 1.00 93.31 223 LYS A O 1
ATOM 1785 N N . HIS A 1 224 ? 8.250 -14.713 -14.772 1.00 91.44 224 HIS A N 1
ATOM 1786 C CA . HIS A 1 224 ? 7.049 -14.960 -15.574 1.00 91.44 224 HIS A CA 1
ATOM 1787 C C . HIS A 1 224 ? 6.104 -15.946 -14.872 1.00 91.44 224 HIS A C 1
ATOM 1789 O O . HIS A 1 224 ? 4.922 -15.661 -14.668 1.00 91.44 224 HIS A O 1
ATOM 1795 N N . LYS A 1 225 ? 6.645 -17.077 -14.401 1.00 94.12 225 LYS A N 1
ATOM 1796 C CA . LYS A 1 225 ? 5.897 -18.072 -13.621 1.00 94.12 225 LYS A CA 1
ATOM 1797 C C . LYS A 1 225 ? 5.252 -17.455 -12.381 1.00 94.12 225 LYS A C 1
ATOM 1799 O O . LYS A 1 225 ? 4.076 -17.707 -12.125 1.00 94.12 225 LYS A O 1
ATOM 1804 N N . LEU A 1 226 ? 5.976 -16.619 -11.638 1.00 95.31 226 LEU A N 1
ATOM 1805 C CA . LEU A 1 226 ? 5.418 -15.917 -10.487 1.00 95.31 226 LEU A CA 1
ATOM 1806 C C . LEU A 1 226 ? 4.287 -14.961 -10.893 1.00 95.31 226 LEU A C 1
ATOM 1808 O O . LEU A 1 226 ? 3.201 -15.063 -10.324 1.00 95.31 226 LEU A O 1
ATOM 1812 N N . LEU A 1 227 ? 4.514 -14.064 -11.857 1.00 92.44 227 LEU A N 1
ATOM 1813 C CA . LEU A 1 227 ? 3.522 -13.074 -12.296 1.00 92.44 227 LEU A CA 1
ATOM 1814 C C . LEU A 1 227 ? 2.233 -13.748 -12.783 1.00 92.44 227 LEU A C 1
ATOM 1816 O O . LEU A 1 227 ? 1.141 -13.323 -12.413 1.00 92.44 227 LEU A O 1
ATOM 1820 N N . SER A 1 228 ? 2.353 -14.862 -13.510 1.00 90.94 228 SER A N 1
ATOM 1821 C CA . SER A 1 228 ? 1.207 -15.656 -13.972 1.00 90.94 228 SER A CA 1
ATOM 1822 C C . SER A 1 228 ? 0.374 -16.280 -12.839 1.00 90.94 228 SER A C 1
ATOM 1824 O O . SER A 1 228 ? -0.785 -16.631 -13.052 1.00 90.94 228 SER A O 1
ATOM 1826 N N . SER A 1 229 ? 0.941 -16.394 -11.631 1.00 93.88 229 SER A N 1
ATOM 1827 C CA . SER A 1 229 ? 0.258 -16.912 -10.436 1.00 93.88 229 SER A CA 1
ATOM 1828 C C . SER A 1 229 ? -0.410 -15.827 -9.585 1.00 93.88 229 SER A C 1
ATOM 1830 O O . SER A 1 229 ? -1.014 -16.134 -8.559 1.00 93.88 229 SER A O 1
ATOM 1832 N N . ILE A 1 230 ? -0.315 -14.552 -9.970 1.00 92.81 230 ILE A N 1
ATOM 1833 C CA . ILE A 1 230 ? -0.946 -13.457 -9.229 1.00 92.81 230 ILE A CA 1
ATOM 1834 C C . ILE A 1 230 ? -2.401 -13.320 -9.675 1.00 92.81 230 ILE A C 1
ATOM 1836 O O . ILE A 1 230 ? -2.702 -13.207 -10.861 1.00 92.81 230 ILE A O 1
ATOM 1840 N N . THR A 1 231 ? -3.320 -13.288 -8.712 1.00 87.19 231 THR A N 1
ATOM 1841 C CA . THR A 1 231 ? -4.727 -12.975 -8.998 1.00 87.19 231 THR A CA 1
ATOM 1842 C C . THR A 1 231 ? -4.939 -11.468 -8.972 1.00 87.19 231 THR A C 1
ATOM 1844 O O . THR A 1 231 ? -4.456 -10.796 -8.060 1.00 87.19 231 THR A O 1
ATOM 1847 N N . VAL A 1 232 ? -5.696 -10.945 -9.945 1.00 81.69 232 VAL A N 1
ATOM 1848 C CA . VAL A 1 232 ? -6.103 -9.534 -9.970 1.00 81.69 232 VAL A CA 1
ATOM 1849 C C . VAL A 1 232 ? -6.892 -9.214 -8.690 1.00 81.69 232 VAL A C 1
ATOM 1851 O O . VAL A 1 232 ? -7.934 -9.831 -8.448 1.00 81.69 232 VAL A O 1
ATOM 1854 N N . PRO A 1 233 ? -6.419 -8.275 -7.859 1.00 72.56 233 PRO A N 1
ATOM 1855 C CA . PRO A 1 233 ? -7.106 -7.900 -6.628 1.00 72.56 233 PRO A CA 1
ATOM 1856 C C . PRO A 1 233 ? -8.471 -7.254 -6.878 1.00 72.56 233 PRO A C 1
ATOM 1858 O O . PRO A 1 233 ? -8.698 -6.617 -7.906 1.00 72.56 233 PRO A O 1
ATOM 1861 N N . GLN A 1 234 ? -9.391 -7.396 -5.921 1.00 70.38 234 GLN A N 1
ATOM 1862 C CA . GLN A 1 234 ? -10.704 -6.746 -5.978 1.00 70.38 234 GLN A CA 1
ATOM 1863 C C . GLN A 1 234 ? -10.625 -5.313 -5.432 1.00 70.38 234 GLN A C 1
ATOM 1865 O O . GLN A 1 234 ? -9.665 -4.955 -4.761 1.00 70.38 234 GLN A O 1
ATOM 1870 N N . GLY A 1 235 ? -11.664 -4.491 -5.624 1.00 65.94 235 GLY A N 1
ATOM 1871 C CA . GLY A 1 235 ? -11.658 -3.103 -5.131 1.00 65.94 235 GLY A CA 1
ATOM 1872 C C . GLY A 1 235 ? -11.398 -2.962 -3.617 1.00 65.94 235 GLY A C 1
ATOM 1873 O O . GLY A 1 235 ? -10.764 -2.019 -3.164 1.00 65.94 235 GLY A O 1
ATOM 1874 N N . LYS A 1 236 ? -11.793 -3.953 -2.808 1.00 66.00 236 LYS A N 1
ATOM 1875 C CA . LYS A 1 236 ? -11.491 -4.002 -1.360 1.00 66.00 236 LYS A CA 1
ATOM 1876 C C . LYS A 1 236 ? -10.003 -4.208 -1.033 1.00 66.00 236 LYS A C 1
ATOM 1878 O O . LYS A 1 236 ? -9.595 -4.036 0.113 1.00 66.00 236 LYS A O 1
ATOM 1883 N N . ASP A 1 237 ? -9.221 -4.632 -2.022 1.00 76.12 237 ASP A N 1
ATOM 1884 C CA . ASP A 1 237 ? -7.806 -4.965 -1.912 1.00 76.12 237 ASP A CA 1
ATOM 1885 C C . ASP A 1 237 ? -6.891 -3.796 -2.308 1.00 76.12 237 ASP A C 1
ATOM 1887 O O . ASP A 1 237 ? -5.678 -3.971 -2.427 1.00 76.12 237 ASP A O 1
ATOM 1891 N N . ALA A 1 238 ? -7.441 -2.593 -2.467 1.00 81.00 238 ALA A N 1
ATOM 1892 C CA . ALA A 1 238 ? -6.659 -1.390 -2.683 1.00 81.00 238 ALA A CA 1
ATOM 1893 C C . ALA A 1 238 ? -7.154 -0.227 -1.815 1.00 81.00 238 ALA A C 1
ATOM 1895 O O . ALA A 1 238 ? -8.339 -0.069 -1.533 1.00 81.00 238 ALA A O 1
ATOM 1896 N N . LEU A 1 239 ? -6.204 0.599 -1.387 1.00 79.31 239 LEU A N 1
ATOM 1897 C CA . LEU A 1 239 ? -6.429 1.894 -0.759 1.00 79.31 239 LEU A CA 1
ATOM 1898 C C . LEU A 1 239 ? -5.763 2.950 -1.628 1.00 79.31 239 LEU A C 1
ATOM 1900 O O . LEU A 1 239 ? -4.581 2.811 -1.947 1.00 79.31 239 LEU A O 1
ATOM 1904 N N . LEU A 1 240 ? -6.501 3.999 -1.982 1.00 84.25 240 LEU A N 1
ATOM 1905 C CA . LEU A 1 240 ? -6.026 5.080 -2.840 1.00 84.25 240 LEU A CA 1
ATOM 1906 C C . LEU A 1 240 ? -6.024 6.411 -2.087 1.00 84.25 240 LEU A C 1
ATOM 1908 O O . LEU A 1 240 ? -6.930 6.707 -1.303 1.00 84.25 240 LEU A O 1
ATOM 1912 N N . GLY A 1 241 ? -5.011 7.235 -2.344 1.00 82.75 241 GLY A N 1
ATOM 1913 C CA . GLY A 1 241 ? -4.909 8.561 -1.755 1.00 82.75 241 GLY A CA 1
ATOM 1914 C C . GLY A 1 241 ? -4.345 9.608 -2.704 1.00 82.75 241 GLY A C 1
ATOM 1915 O O . GLY A 1 241 ? -3.589 9.288 -3.616 1.00 82.75 241 GLY A O 1
ATOM 1916 N N . GLN A 1 242 ? -4.687 10.867 -2.455 1.00 84.81 242 GLN A N 1
ATOM 1917 C CA . GLN A 1 242 ? -4.196 12.045 -3.165 1.00 84.81 242 GLN A CA 1
ATOM 1918 C C . GLN A 1 242 ? -3.709 13.081 -2.142 1.00 84.81 242 GLN A C 1
ATOM 1920 O O . GLN A 1 242 ? -4.386 13.325 -1.148 1.00 84.81 242 GLN A O 1
ATOM 1925 N N . TYR A 1 243 ? -2.528 13.674 -2.309 1.00 83.31 243 TYR A N 1
ATOM 1926 C CA . TYR A 1 243 ? -2.060 14.653 -1.325 1.00 83.31 243 TYR A CA 1
ATOM 1927 C C . TYR A 1 243 ? -2.847 15.974 -1.417 1.00 83.31 243 TYR A C 1
ATOM 1929 O O . TYR A 1 243 ? -3.286 16.385 -2.491 1.00 83.31 243 TYR A O 1
ATOM 1937 N N . MET A 1 244 ? -2.987 16.678 -0.291 1.00 79.25 244 MET A N 1
ATOM 1938 C CA . MET A 1 244 ? -3.603 18.011 -0.235 1.00 79.25 244 MET A CA 1
ATOM 1939 C C . MET A 1 244 ? -2.866 19.010 -1.137 1.00 79.25 244 MET A C 1
ATOM 1941 O O . MET A 1 244 ? -1.647 19.169 -1.027 1.00 79.25 244 MET A O 1
ATOM 1945 N N . GLY A 1 245 ? -3.620 19.695 -1.999 1.00 84.00 245 GLY A N 1
ATOM 1946 C CA . GLY A 1 245 ? -3.100 20.660 -2.973 1.00 84.00 245 GLY A CA 1
ATOM 1947 C C . GLY A 1 245 ? -2.661 20.051 -4.308 1.00 84.00 245 GLY A C 1
ATOM 1948 O O . GLY A 1 245 ? -2.011 20.730 -5.093 1.00 84.00 245 GLY A O 1
ATOM 1949 N N . TYR A 1 246 ? -2.963 18.774 -4.582 1.00 88.88 246 TYR A N 1
ATOM 1950 C CA . TYR A 1 246 ? -2.681 18.166 -5.891 1.00 88.88 246 TYR A CA 1
ATOM 1951 C C . TYR A 1 246 ? -3.474 18.815 -7.033 1.00 88.88 246 TYR A C 1
ATOM 1953 O O . TYR A 1 246 ? -2.906 19.074 -8.086 1.00 88.88 246 TYR A O 1
ATOM 1961 N N . GLN A 1 247 ? -4.754 19.127 -6.813 1.00 87.88 247 GLN A N 1
ATOM 1962 C CA . GLN A 1 247 ? -5.611 19.761 -7.828 1.00 87.88 247 GLN A CA 1
ATOM 1963 C C . GLN A 1 247 ? -5.176 21.195 -8.177 1.00 87.88 247 GLN A C 1
ATOM 1965 O O . GLN A 1 247 ? -5.551 21.705 -9.224 1.00 87.88 247 GLN A O 1
ATOM 1970 N N . ASP A 1 248 ? -4.351 21.825 -7.334 1.00 88.69 248 ASP A N 1
ATOM 1971 C CA . ASP A 1 248 ? -3.788 23.158 -7.582 1.00 88.69 248 ASP A CA 1
ATOM 1972 C C . ASP A 1 248 ? -2.491 23.105 -8.418 1.00 88.69 248 ASP A C 1
ATOM 1974 O O . ASP A 1 248 ? -1.904 24.140 -8.744 1.00 88.69 248 ASP A O 1
ATOM 1978 N N . VAL A 1 249 ? -1.990 21.906 -8.742 1.00 91.81 249 VAL A N 1
ATOM 1979 C CA . VAL A 1 249 ? -0.762 21.728 -9.523 1.00 91.81 249 VAL A CA 1
ATOM 1980 C C . VAL A 1 249 ? -1.012 22.078 -10.990 1.00 91.81 249 VAL A C 1
ATOM 1982 O O . VAL A 1 249 ? -1.976 21.629 -11.605 1.00 91.81 249 VAL A O 1
ATOM 1985 N N . GLN A 1 250 ? -0.091 22.834 -11.590 1.00 91.62 250 GLN A N 1
ATOM 1986 C CA . GLN A 1 250 ? -0.190 23.236 -12.991 1.00 91.62 250 GLN A CA 1
ATOM 1987 C C . GLN A 1 250 ? -0.337 22.022 -13.930 1.00 91.62 250 GLN A C 1
ATOM 1989 O O . GLN A 1 250 ? 0.524 21.140 -13.979 1.00 91.62 250 GLN A O 1
ATOM 1994 N N . GLY A 1 251 ? -1.412 22.025 -14.721 1.00 89.12 251 GLY A N 1
ATOM 1995 C CA . GLY A 1 251 ? -1.726 20.988 -15.705 1.00 89.12 251 GLY A CA 1
ATOM 1996 C C . GLY A 1 251 ? -2.530 19.802 -15.168 1.00 89.12 251 GLY A C 1
ATOM 1997 O O . GLY A 1 251 ? -2.778 18.890 -15.944 1.00 89.12 251 GLY A O 1
ATOM 1998 N N . VAL A 1 252 ? -2.911 19.791 -13.886 1.00 93.38 252 VAL A N 1
ATOM 1999 C CA . VAL A 1 252 ? -3.877 18.826 -13.331 1.00 93.38 252 VAL A CA 1
ATOM 2000 C C . VAL A 1 252 ? -5.298 19.325 -13.590 1.00 93.38 252 VAL A C 1
ATOM 2002 O O . VAL A 1 252 ? -5.569 20.518 -13.444 1.00 93.38 252 VAL A O 1
ATOM 2005 N N . GLU A 1 253 ? -6.202 18.422 -13.966 1.00 90.38 253 GLU A N 1
ATOM 2006 C CA . GLU A 1 253 ? -7.601 18.780 -14.205 1.00 90.38 253 GLU A CA 1
ATOM 2007 C C . GLU A 1 253 ? -8.343 19.085 -12.884 1.00 90.38 253 GLU A C 1
ATOM 2009 O O . GLU A 1 253 ? -8.192 18.350 -11.896 1.00 90.38 253 GLU A O 1
ATOM 2014 N N . PRO A 1 254 ? -9.187 20.136 -12.830 1.00 85.38 254 PRO A N 1
ATOM 2015 C CA . PRO A 1 254 ? -10.018 20.412 -11.662 1.00 85.38 254 PRO A CA 1
ATOM 2016 C C . PRO A 1 254 ? -10.918 19.219 -11.314 1.00 85.38 254 PRO A C 1
ATOM 2018 O O . PRO A 1 254 ? -11.610 18.676 -12.173 1.00 85.38 254 PRO A O 1
ATOM 2021 N N . GLY A 1 255 ? -10.934 18.809 -10.043 1.00 81.06 255 GLY A N 1
ATOM 2022 C CA . GLY A 1 255 ? -11.692 17.633 -9.607 1.00 81.06 255 GLY A CA 1
ATOM 2023 C C . GLY A 1 255 ? -11.033 16.288 -9.933 1.00 81.06 255 GLY A C 1
ATOM 2024 O O . GLY A 1 255 ? -11.658 15.253 -9.705 1.00 81.06 255 GLY A O 1
ATOM 2025 N N . SER A 1 256 ? -9.783 16.279 -10.417 1.00 88.31 256 SER A N 1
ATOM 2026 C CA . SER A 1 256 ? -9.031 15.045 -10.645 1.00 88.31 256 SER A CA 1
ATOM 2027 C C . SER A 1 256 ? -9.002 14.158 -9.397 1.00 88.31 256 SER A C 1
ATOM 2029 O O . SER A 1 256 ? -8.634 14.580 -8.294 1.00 88.31 256 SER A O 1
ATOM 2031 N N . THR A 1 257 ? -9.334 12.885 -9.598 1.00 84.62 257 THR A N 1
ATOM 2032 C CA . THR A 1 257 ? -9.237 11.822 -8.596 1.00 84.62 257 THR A CA 1
ATOM 2033 C C . THR A 1 257 ? -7.984 10.970 -8.793 1.00 84.62 257 THR A C 1
ATOM 2035 O O . THR A 1 257 ? -7.935 9.840 -8.317 1.00 84.62 257 THR A O 1
ATOM 2038 N N . THR A 1 258 ? -6.963 11.460 -9.501 1.00 91.50 258 THR A N 1
ATOM 2039 C CA . THR A 1 258 ? -5.742 10.684 -9.745 1.00 91.50 258 THR A CA 1
ATOM 2040 C C . THR A 1 258 ? -5.010 10.388 -8.432 1.00 91.50 258 THR A C 1
ATOM 2042 O O . THR A 1 258 ? -4.675 11.318 -7.687 1.00 91.50 258 THR A O 1
ATOM 2045 N N . PRO A 1 259 ? -4.732 9.111 -8.111 1.00 91.31 259 PRO A N 1
ATOM 2046 C CA . PRO A 1 259 ? -4.067 8.762 -6.867 1.00 91.31 259 PRO A CA 1
ATOM 2047 C C . PRO A 1 259 ? -2.571 9.098 -6.924 1.00 91.31 259 PRO A C 1
ATOM 2049 O O . PRO A 1 259 ? -1.845 8.674 -7.827 1.00 91.31 259 PRO A O 1
ATOM 2052 N N . THR A 1 260 ? -2.091 9.814 -5.907 1.00 92.31 260 THR A N 1
ATOM 2053 C CA . THR A 1 260 ? -0.666 10.098 -5.653 1.00 92.31 260 THR A CA 1
ATOM 2054 C C . THR A 1 260 ? -0.069 9.169 -4.594 1.00 92.31 260 THR A C 1
ATOM 2056 O O . THR A 1 260 ? 1.135 9.198 -4.345 1.00 92.31 260 THR A O 1
ATOM 2059 N N . ALA A 1 261 ? -0.903 8.344 -3.960 1.00 91.31 261 ALA A N 1
ATOM 2060 C CA . ALA A 1 261 ? -0.515 7.270 -3.062 1.00 91.31 261 ALA A CA 1
ATOM 2061 C C . ALA A 1 261 ? -1.431 6.060 -3.244 1.00 91.31 261 ALA A C 1
ATOM 2063 O O . ALA A 1 261 ? -2.618 6.210 -3.541 1.00 91.31 261 ALA A O 1
ATOM 2064 N N . CYS A 1 262 ? -0.895 4.862 -3.038 1.00 89.69 262 CYS A N 1
ATOM 2065 C CA . CYS A 1 262 ? -1.701 3.654 -2.962 1.00 89.69 262 CYS A CA 1
ATOM 2066 C C . CYS A 1 262 ? -1.097 2.611 -2.018 1.00 89.69 262 CYS A C 1
ATOM 2068 O O . CYS A 1 262 ? 0.096 2.633 -1.713 1.00 89.69 262 CYS A O 1
ATOM 2070 N N . SER A 1 263 ? -1.944 1.691 -1.564 1.00 89.06 263 SER A N 1
ATOM 2071 C CA . SER A 1 263 ? -1.547 0.425 -0.958 1.00 89.06 263 SER A CA 1
ATOM 2072 C C . SER A 1 263 ? -2.419 -0.682 -1.526 1.00 89.06 263 SER A C 1
ATOM 2074 O O . SER A 1 263 ? -3.638 -0.625 -1.380 1.00 89.06 263 SER A O 1
ATOM 2076 N N . ILE A 1 264 ? -1.806 -1.690 -2.135 1.00 88.19 264 ILE A N 1
ATOM 2077 C CA . ILE A 1 264 ? -2.495 -2.765 -2.850 1.00 88.19 264 ILE A CA 1
ATOM 2078 C C . ILE A 1 264 ? -2.094 -4.100 -2.247 1.00 88.19 264 ILE A C 1
ATOM 2080 O O . ILE A 1 264 ? -0.906 -4.358 -2.074 1.00 88.19 264 ILE A O 1
ATOM 2084 N N . ARG A 1 265 ? -3.073 -4.956 -1.962 1.00 88.38 265 ARG A N 1
ATOM 2085 C CA . ARG A 1 265 ? -2.856 -6.333 -1.523 1.00 88.38 265 ARG A CA 1
ATOM 2086 C C . ARG A 1 265 ? -2.975 -7.281 -2.712 1.00 88.38 265 ARG A C 1
ATOM 2088 O O . ARG A 1 265 ? -4.036 -7.396 -3.311 1.00 88.38 265 ARG A O 1
ATOM 2095 N N . LEU A 1 266 ? -1.894 -7.986 -3.010 1.00 91.00 266 LEU A N 1
ATOM 2096 C CA . LEU A 1 266 ? -1.817 -9.048 -4.003 1.00 91.00 266 LEU A CA 1
ATOM 2097 C C . LEU A 1 266 ? -1.897 -10.416 -3.321 1.00 91.00 266 LEU A C 1
ATOM 2099 O O . LEU A 1 266 ? -1.338 -10.620 -2.238 1.00 91.00 266 LEU A O 1
ATOM 2103 N N . ALA A 1 267 ? -2.556 -11.357 -3.993 1.00 90.69 267 ALA A N 1
ATOM 2104 C CA . ALA A 1 267 ? -2.535 -12.772 -3.650 1.00 90.69 267 ALA A CA 1
ATOM 2105 C C . ALA A 1 267 ? -1.700 -13.530 -4.688 1.00 90.69 267 ALA A C 1
ATOM 2107 O O . ALA A 1 267 ? -1.953 -13.421 -5.890 1.00 90.69 267 ALA A O 1
ATOM 2108 N N . VAL A 1 268 ? -0.711 -14.287 -4.210 1.00 95.00 268 VAL A N 1
ATOM 2109 C CA . VAL A 1 268 ? 0.144 -15.145 -5.035 1.00 95.00 268 VAL A CA 1
ATOM 2110 C C . VAL A 1 268 ? -0.344 -16.585 -4.889 1.00 95.00 268 VAL A C 1
ATOM 2112 O O . VAL A 1 268 ? -0.134 -17.235 -3.864 1.00 95.00 268 VAL A O 1
ATOM 2115 N N . GLU A 1 269 ? -1.029 -17.078 -5.913 1.00 94.56 269 GLU A N 1
ATOM 2116 C CA . GLU A 1 269 ? -1.725 -18.365 -5.928 1.00 94.56 269 GLU A CA 1
ATOM 2117 C C . GLU A 1 269 ? -0.790 -19.500 -6.360 1.00 94.56 269 GLU A C 1
ATOM 2119 O O . GLU A 1 269 ? -0.970 -20.152 -7.387 1.00 94.56 269 GLU A O 1
ATOM 2124 N N . ASN A 1 270 ? 0.243 -19.741 -5.551 1.00 95.88 270 ASN A N 1
ATOM 2125 C CA . ASN A 1 270 ? 1.154 -20.868 -5.727 1.00 95.88 270 ASN A CA 1
ATOM 2126 C C . ASN A 1 270 ? 1.486 -21.555 -4.394 1.00 95.88 270 ASN A C 1
ATOM 2128 O O . ASN A 1 270 ? 1.150 -21.071 -3.315 1.00 95.88 270 ASN A O 1
ATOM 2132 N N . TRP A 1 271 ? 2.158 -22.706 -4.469 1.00 95.62 271 TRP A N 1
ATOM 2133 C CA . TRP A 1 271 ? 2.469 -23.538 -3.302 1.00 95.62 271 TRP A CA 1
ATOM 2134 C C . TRP A 1 271 ? 3.237 -22.804 -2.198 1.00 95.62 271 TRP A C 1
ATOM 2136 O O . TRP A 1 271 ? 2.927 -22.985 -1.021 1.00 95.62 271 TRP A O 1
ATOM 2146 N N . ARG A 1 272 ? 4.219 -21.971 -2.561 1.00 97.38 272 ARG A N 1
ATOM 2147 C CA . ARG A 1 272 ? 5.083 -21.282 -1.596 1.00 97.38 272 ARG A CA 1
ATOM 2148 C C . ARG A 1 272 ? 4.355 -20.170 -0.849 1.00 97.38 272 ARG A C 1
ATOM 2150 O O . ARG A 1 272 ? 4.628 -19.975 0.334 1.00 97.38 272 ARG A O 1
ATOM 2157 N N . TRP A 1 273 ? 3.452 -19.460 -1.526 1.00 97.56 273 TRP A N 1
ATOM 2158 C CA . TRP A 1 273 ? 2.887 -18.193 -1.049 1.00 97.56 273 TRP A CA 1
ATOM 2159 C C . TRP A 1 273 ? 1.377 -18.203 -0.818 1.00 97.56 273 TRP A C 1
ATOM 2161 O O . TRP A 1 273 ? 0.823 -17.172 -0.441 1.00 97.56 273 TRP A O 1
ATOM 2171 N N . LYS A 1 274 ? 0.703 -19.346 -0.987 1.00 94.12 274 LYS A N 1
ATOM 2172 C CA . LYS A 1 274 ? -0.739 -19.450 -0.746 1.00 94.12 274 LYS A CA 1
ATOM 2173 C C . LYS A 1 274 ? -1.116 -18.878 0.629 1.00 94.12 274 LYS A C 1
ATOM 2175 O O . LYS A 1 274 ? -0.527 -19.239 1.649 1.00 94.12 274 LYS A O 1
ATOM 2180 N N . ASP A 1 275 ? -2.118 -18.003 0.644 1.00 88.56 275 ASP A N 1
ATOM 2181 C CA . ASP A 1 275 ? -2.628 -17.279 1.821 1.00 88.56 275 ASP A CA 1
ATOM 2182 C C . ASP A 1 275 ? -1.649 -16.276 2.471 1.00 88.56 275 ASP A C 1
ATOM 2184 O O . ASP A 1 275 ? -1.971 -15.700 3.509 1.00 88.56 275 ASP A O 1
ATOM 2188 N N . VAL A 1 276 ? -0.483 -16.019 1.868 1.00 93.69 276 VAL A N 1
ATOM 2189 C CA . VAL A 1 276 ? 0.441 -14.958 2.296 1.00 93.69 276 VAL A CA 1
ATOM 2190 C C . VAL A 1 276 ? 0.153 -13.693 1.483 1.00 93.69 276 VAL A C 1
ATOM 2192 O O . VAL A 1 276 ? 0.386 -13.682 0.272 1.00 93.69 276 VAL A O 1
ATOM 2195 N N . PRO A 1 277 ? -0.337 -12.605 2.102 1.00 91.62 277 PRO A N 1
ATOM 2196 C CA . PRO A 1 277 ? -0.581 -11.365 1.386 1.00 91.62 277 PRO A CA 1
ATOM 2197 C C . PRO A 1 277 ? 0.733 -10.645 1.063 1.00 91.62 277 PRO A C 1
ATOM 2199 O 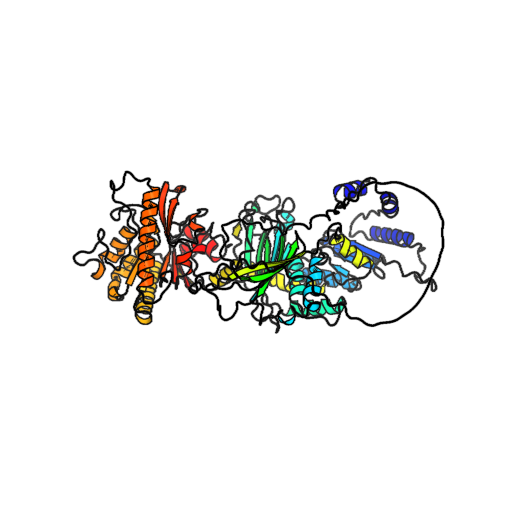O . PRO A 1 277 ? 1.603 -10.482 1.926 1.00 91.62 277 PRO A O 1
ATOM 2202 N N . PHE A 1 278 ? 0.828 -10.157 -0.173 1.00 94.12 278 PHE A N 1
ATOM 2203 C CA . PHE A 1 278 ? 1.866 -9.231 -0.622 1.00 94.12 278 PHE A CA 1
ATOM 2204 C C . PHE A 1 278 ? 1.281 -7.829 -0.707 1.00 94.12 278 PHE A C 1
ATOM 2206 O O . PHE A 1 278 ? 0.294 -7.623 -1.405 1.00 94.12 278 PHE A O 1
ATOM 2213 N N . ILE A 1 279 ? 1.866 -6.858 -0.017 1.00 91.50 279 ILE A N 1
ATOM 2214 C CA . ILE A 1 279 ? 1.374 -5.481 -0.016 1.00 91.50 279 ILE A CA 1
ATOM 2215 C C . ILE A 1 279 ? 2.355 -4.592 -0.760 1.00 91.50 279 ILE A C 1
ATOM 2217 O O . ILE A 1 279 ? 3.511 -4.495 -0.361 1.00 91.50 279 ILE A O 1
ATOM 2221 N N . LEU A 1 280 ? 1.897 -3.922 -1.812 1.00 93.44 280 LEU A N 1
ATOM 2222 C CA . LEU A 1 280 ? 2.685 -2.942 -2.555 1.00 93.44 280 LEU A CA 1
ATOM 2223 C C . LEU A 1 280 ? 2.191 -1.540 -2.215 1.00 93.44 280 LEU A C 1
ATOM 2225 O O . LEU A 1 280 ? 1.001 -1.254 -2.353 1.00 93.44 280 LEU A O 1
ATOM 2229 N N . GLN A 1 281 ? 3.087 -0.678 -1.742 1.00 91.56 281 GLN A N 1
ATOM 2230 C CA . GLN A 1 281 ? 2.732 0.617 -1.170 1.00 91.56 281 GLN A CA 1
ATOM 2231 C C . GLN A 1 281 ? 3.623 1.722 -1.694 1.00 91.56 281 GLN A C 1
ATOM 2233 O O . GLN A 1 281 ? 4.849 1.615 -1.673 1.00 91.56 281 GLN A O 1
ATOM 2238 N N . THR A 1 282 ? 3.013 2.825 -2.102 1.00 93.38 282 THR A N 1
ATOM 2239 C CA . THR A 1 282 ? 3.777 3.980 -2.552 1.00 93.38 282 THR A CA 1
ATOM 2240 C C . THR A 1 282 ? 3.070 5.295 -2.288 1.00 93.38 282 THR A C 1
ATOM 2242 O O . THR A 1 282 ? 1.839 5.343 -2.243 1.00 93.38 282 THR A O 1
ATOM 2245 N N . CYS A 1 283 ? 3.838 6.368 -2.108 1.00 91.94 283 CYS A N 1
ATOM 2246 C CA . CYS A 1 283 ? 3.308 7.724 -2.071 1.00 91.94 283 CYS A CA 1
ATOM 2247 C C . CYS A 1 283 ? 4.297 8.771 -2.587 1.00 91.94 283 CYS A C 1
ATOM 2249 O O . CYS A 1 283 ? 5.506 8.671 -2.370 1.00 91.94 283 CYS A O 1
ATOM 2251 N N . LYS A 1 284 ? 3.739 9.818 -3.202 1.00 92.38 284 LYS A N 1
ATOM 2252 C CA . LYS A 1 284 ? 4.384 11.124 -3.384 1.00 92.38 284 LYS A CA 1
ATOM 2253 C C . LYS A 1 284 ? 4.121 12.015 -2.169 1.00 92.38 284 LYS A C 1
ATOM 2255 O O . LYS A 1 284 ? 3.138 11.815 -1.445 1.00 92.38 284 LYS A O 1
ATOM 2260 N N . ALA A 1 285 ? 4.946 13.045 -1.993 1.00 90.06 285 ALA A N 1
ATOM 2261 C CA . ALA A 1 285 ? 4.840 13.989 -0.879 1.00 90.06 285 ALA A CA 1
ATOM 2262 C C . ALA A 1 285 ? 4.793 13.297 0.503 1.00 90.06 285 ALA A C 1
ATOM 2264 O O . ALA A 1 285 ? 4.053 13.708 1.400 1.00 90.06 285 ALA A O 1
ATOM 2265 N N . GLY A 1 286 ? 5.547 12.208 0.653 1.00 86.88 286 GLY A N 1
ATOM 2266 C CA . GLY A 1 286 ? 5.769 11.501 1.908 1.00 86.88 286 GLY A CA 1
ATOM 2267 C C . GLY A 1 286 ? 6.709 12.260 2.846 1.00 86.88 286 GLY A C 1
ATOM 2268 O O . GLY A 1 286 ? 7.265 13.304 2.506 1.00 86.88 286 GLY A O 1
ATOM 2269 N N . LYS A 1 287 ? 6.883 11.733 4.061 1.00 86.44 287 LYS A N 1
ATOM 2270 C CA . LYS A 1 287 ? 7.721 12.367 5.093 1.00 86.44 287 LYS A CA 1
ATOM 2271 C C . LYS A 1 287 ? 9.212 12.261 4.773 1.00 86.44 287 LYS A C 1
ATOM 2273 O O . LYS A 1 287 ? 9.972 13.194 5.011 1.00 86.44 287 LYS A O 1
ATOM 2278 N N . GLU A 1 288 ? 9.625 11.094 4.290 1.00 88.06 288 GLU A N 1
ATOM 2279 C CA . GLU A 1 288 ? 11.020 10.707 4.095 1.00 88.06 288 GLU A CA 1
ATOM 2280 C C . GLU A 1 288 ? 11.152 9.927 2.784 1.00 88.06 288 GLU A C 1
ATOM 2282 O O . GLU A 1 288 ? 10.257 9.174 2.409 1.00 88.06 288 GLU A O 1
ATOM 2287 N N . ALA A 1 289 ? 12.271 10.108 2.078 1.00 90.81 289 ALA A N 1
ATOM 2288 C CA . ALA A 1 289 ? 12.543 9.381 0.846 1.00 90.81 289 ALA A CA 1
ATOM 2289 C C . ALA A 1 289 ? 13.137 8.018 1.210 1.00 90.81 289 ALA A C 1
ATOM 2291 O O . ALA A 1 289 ? 14.318 7.917 1.554 1.00 90.81 289 ALA A O 1
ATOM 2292 N N . ARG A 1 290 ? 12.308 6.974 1.181 1.00 91.38 290 ARG A N 1
ATOM 2293 C CA . ARG A 1 290 ? 12.684 5.631 1.635 1.00 91.38 290 ARG A CA 1
ATOM 2294 C C . ARG A 1 290 ? 12.089 4.549 0.749 1.00 91.38 290 ARG A C 1
ATOM 2296 O O . ARG A 1 290 ? 10.995 4.683 0.215 1.00 91.38 290 ARG A O 1
ATOM 2303 N N . SER A 1 291 ? 12.825 3.463 0.568 1.00 92.38 291 SER A N 1
ATOM 2304 C CA . SER A 1 291 ? 12.333 2.267 -0.114 1.00 92.38 291 SER A CA 1
ATOM 2305 C C . SER A 1 291 ? 12.846 1.052 0.622 1.00 92.38 291 SER A C 1
ATOM 2307 O O . SER A 1 291 ? 14.054 0.932 0.829 1.00 92.38 291 SER A O 1
ATOM 2309 N N . PHE A 1 292 ? 11.944 0.179 1.042 1.00 93.56 292 PHE A N 1
ATOM 2310 C CA . PHE A 1 292 ? 12.287 -1.002 1.816 1.00 93.56 292 PHE A CA 1
ATOM 2311 C C . PHE A 1 292 ? 11.259 -2.111 1.606 1.00 93.56 292 PHE A C 1
ATOM 2313 O O . PHE A 1 292 ? 10.137 -1.872 1.161 1.00 93.56 292 PHE A O 1
ATOM 2320 N N . ILE A 1 293 ? 11.668 -3.327 1.937 1.00 95.19 293 ILE A N 1
ATOM 2321 C CA . ILE A 1 293 ? 10.834 -4.522 1.931 1.00 95.19 293 ILE A CA 1
ATOM 2322 C C . ILE A 1 293 ? 10.815 -5.064 3.354 1.00 95.19 293 ILE A C 1
ATOM 2324 O O . ILE A 1 293 ? 11.878 -5.291 3.925 1.00 95.19 293 ILE A O 1
ATOM 2328 N N . ASP A 1 294 ? 9.636 -5.292 3.918 1.00 94.69 294 ASP A N 1
ATOM 2329 C CA . ASP A 1 294 ? 9.472 -5.983 5.192 1.00 94.69 294 ASP A CA 1
ATOM 2330 C C . ASP A 1 294 ? 8.876 -7.378 4.972 1.00 94.69 294 ASP A C 1
ATOM 2332 O O . ASP A 1 294 ? 7.780 -7.538 4.436 1.00 94.69 294 ASP A O 1
ATOM 2336 N N . VAL A 1 295 ? 9.582 -8.401 5.443 1.00 95.94 295 VAL A N 1
ATOM 2337 C CA . VAL A 1 295 ? 9.109 -9.786 5.513 1.00 95.94 295 VAL A CA 1
ATOM 2338 C C . VAL A 1 295 ? 8.765 -10.086 6.964 1.00 95.94 295 VAL A C 1
ATOM 2340 O O . VAL A 1 295 ? 9.642 -10.122 7.831 1.00 95.94 295 VAL A O 1
ATOM 2343 N N . PHE A 1 296 ? 7.479 -10.273 7.248 1.00 93.25 296 PHE A N 1
ATOM 2344 C CA . PHE A 1 296 ? 6.989 -10.527 8.599 1.00 93.25 296 PHE A CA 1
ATOM 2345 C C . PHE A 1 296 ? 6.796 -12.021 8.815 1.00 93.25 296 PHE A C 1
ATOM 2347 O O . PHE A 1 296 ? 6.129 -12.694 8.033 1.00 93.25 296 PHE A O 1
ATOM 2354 N N . PHE A 1 297 ? 7.318 -12.536 9.921 1.00 94.06 297 PHE A N 1
ATOM 2355 C CA . PHE A 1 297 ? 7.139 -13.929 10.309 1.00 94.06 297 PHE A CA 1
ATOM 2356 C C . PHE A 1 297 ? 5.843 -14.114 11.097 1.00 94.06 297 PHE A C 1
ATOM 2358 O O . PHE A 1 297 ? 5.235 -13.153 11.578 1.00 94.06 297 PHE A O 1
ATOM 2365 N N . LYS A 1 298 ? 5.380 -15.355 11.208 1.00 87.81 298 LYS A N 1
ATOM 2366 C CA . LYS A 1 298 ? 4.265 -15.715 12.082 1.00 87.81 298 LYS A CA 1
ATOM 2367 C C . LYS A 1 298 ? 4.671 -15.555 13.552 1.00 87.81 298 LYS A C 1
ATOM 2369 O O . LYS A 1 298 ? 5.845 -15.724 13.893 1.00 87.81 298 LYS A O 1
ATOM 2374 N N . PRO A 1 299 ? 3.725 -15.209 14.443 1.00 85.25 299 PRO A N 1
ATOM 2375 C CA . PRO A 1 299 ? 3.991 -15.225 15.874 1.00 85.25 299 PRO A CA 1
ATOM 2376 C C . PRO A 1 299 ? 4.327 -16.646 16.335 1.00 85.25 299 PRO A C 1
ATOM 2378 O O . PRO A 1 299 ? 3.859 -17.629 15.758 1.00 85.25 299 PRO A O 1
ATOM 2381 N N . VAL A 1 300 ? 5.089 -16.751 17.422 1.00 84.44 300 VAL A N 1
ATOM 2382 C CA . VAL A 1 300 ? 5.272 -18.040 18.095 1.00 84.44 300 VAL A CA 1
ATOM 2383 C C . VAL A 1 300 ? 3.911 -18.569 18.581 1.00 84.44 300 VAL A C 1
ATOM 2385 O O . VAL A 1 300 ? 3.094 -17.769 19.049 1.00 84.44 300 VAL A O 1
ATOM 2388 N N . PRO A 1 301 ? 3.646 -19.888 18.511 1.00 79.31 301 PRO A N 1
ATOM 2389 C CA . PRO A 1 301 ? 2.334 -20.445 18.860 1.00 79.31 301 PRO A CA 1
ATOM 2390 C C . PRO A 1 301 ? 1.891 -20.147 20.299 1.00 79.31 301 PRO A C 1
ATOM 2392 O O . PRO A 1 301 ? 0.706 -19.955 20.564 1.00 79.31 301 PRO A O 1
ATOM 2395 N N . MET A 1 302 ? 2.843 -20.094 21.233 1.00 78.19 302 MET A N 1
ATOM 2396 C CA . MET A 1 302 ? 2.609 -19.798 22.643 1.00 78.19 302 MET A CA 1
ATOM 2397 C C . MET A 1 302 ? 3.765 -18.955 23.188 1.00 78.19 302 MET A C 1
ATOM 2399 O O . MET A 1 302 ? 4.929 -19.314 23.016 1.00 78.19 302 MET A O 1
ATOM 2403 N N . SER A 1 303 ? 3.455 -17.835 23.850 1.00 75.56 303 SER A N 1
ATOM 2404 C CA . SER A 1 303 ? 4.460 -17.088 24.615 1.00 75.56 303 SER A CA 1
ATOM 2405 C C . SER A 1 303 ? 4.645 -17.750 25.976 1.00 75.56 303 SER A C 1
ATOM 2407 O O . SER A 1 303 ? 3.671 -17.935 26.701 1.00 75.56 303 SER A O 1
ATOM 2409 N N . LEU A 1 304 ? 5.889 -18.072 26.324 1.00 81.44 304 LEU A N 1
ATOM 2410 C CA . LEU A 1 304 ? 6.274 -18.563 27.654 1.00 81.44 304 LEU A CA 1
ATOM 2411 C C . LEU A 1 304 ? 6.689 -17.423 28.601 1.00 81.44 304 LEU A C 1
ATOM 2413 O O . LEU A 1 304 ? 7.096 -17.665 29.733 1.00 81.44 304 LEU A O 1
ATOM 2417 N N . PHE A 1 305 ? 6.623 -16.179 28.125 1.00 79.94 305 PHE A N 1
ATOM 2418 C CA . PHE A 1 305 ? 7.119 -14.994 28.818 1.00 79.94 305 PHE A CA 1
ATOM 2419 C C . PHE A 1 305 ? 5.966 -14.159 29.381 1.00 79.94 305 PHE A C 1
ATOM 2421 O O . PHE A 1 305 ? 4.827 -14.258 28.922 1.00 79.94 305 PHE A O 1
ATOM 2428 N N . GLY A 1 306 ? 6.263 -13.295 30.356 1.00 63.09 306 GLY A N 1
ATOM 2429 C CA . GLY A 1 306 ? 5.261 -12.462 31.033 1.00 63.09 306 GLY A CA 1
ATOM 2430 C C . GLY A 1 306 ? 4.584 -11.416 30.136 1.00 63.09 306 GLY A C 1
ATOM 2431 O O . GLY A 1 306 ? 3.623 -10.773 30.557 1.00 63.09 306 GLY A O 1
ATOM 2432 N N . ASN A 1 307 ? 5.053 -11.254 28.896 1.00 67.75 307 ASN A N 1
ATOM 2433 C CA . ASN A 1 307 ? 4.448 -10.422 27.866 1.00 67.75 307 ASN A CA 1
ATOM 2434 C C . ASN A 1 307 ? 4.258 -11.173 26.534 1.00 67.75 307 ASN A C 1
ATOM 2436 O O . ASN A 1 307 ? 4.855 -12.219 26.271 1.00 67.75 307 ASN A O 1
ATOM 2440 N N . LYS A 1 308 ? 3.394 -10.628 25.664 1.00 69.19 308 LYS A N 1
ATOM 2441 C CA . LYS A 1 308 ? 3.269 -11.111 24.281 1.00 69.19 308 LYS A CA 1
ATOM 2442 C C . LYS A 1 308 ? 4.556 -10.792 23.521 1.00 69.19 308 LYS A C 1
ATOM 2444 O O . LYS A 1 308 ? 4.952 -9.629 23.446 1.00 69.19 308 LYS A O 1
ATOM 2449 N N . THR A 1 309 ? 5.162 -11.808 22.921 1.00 75.25 309 THR A N 1
ATOM 2450 C CA . THR A 1 309 ? 6.295 -11.639 22.013 1.00 75.25 309 THR A CA 1
ATOM 2451 C C . THR A 1 309 ? 5.830 -11.019 20.698 1.00 75.25 309 THR A C 1
ATOM 2453 O O . THR A 1 309 ? 4.736 -11.301 20.200 1.00 75.25 309 THR A O 1
ATOM 2456 N N . LYS A 1 310 ? 6.660 -10.141 20.131 1.00 79.94 310 LYS A N 1
ATOM 2457 C CA . LYS A 1 310 ? 6.422 -9.599 18.791 1.00 79.94 310 LYS A CA 1
ATOM 2458 C C . LYS A 1 310 ? 6.917 -10.606 17.747 1.00 79.94 310 LYS A C 1
ATOM 2460 O O . LYS A 1 310 ? 7.972 -11.204 17.966 1.00 79.94 310 LYS A O 1
ATOM 2465 N N . PRO A 1 311 ? 6.209 -10.785 16.618 1.00 86.25 311 PRO A N 1
ATOM 2466 C CA . PRO A 1 311 ? 6.714 -11.602 15.523 1.00 86.25 311 PRO A CA 1
ATOM 2467 C C . PRO A 1 311 ? 8.066 -11.094 15.020 1.00 86.25 311 PRO A C 1
ATOM 2469 O O . PRO A 1 311 ? 8.371 -9.899 15.108 1.00 86.25 311 PRO A O 1
ATOM 2472 N N . ASN A 1 312 ? 8.882 -12.004 14.492 1.00 93.00 312 ASN A N 1
ATOM 2473 C CA . ASN A 1 312 ? 10.137 -11.615 13.861 1.00 93.00 312 ASN A CA 1
ATOM 2474 C C . ASN A 1 312 ? 9.861 -10.893 12.540 1.00 93.00 312 ASN A C 1
ATOM 2476 O O . ASN A 1 312 ? 8.812 -11.071 11.915 1.00 93.00 312 ASN A O 1
ATOM 2480 N N . ARG A 1 313 ? 10.808 -10.058 12.122 1.00 94.25 313 ARG A N 1
ATOM 2481 C CA . ARG A 1 313 ? 10.727 -9.305 10.870 1.00 94.25 313 ARG A CA 1
ATOM 2482 C C . ARG A 1 313 ? 12.106 -9.216 10.244 1.00 94.25 313 ARG A C 1
ATOM 2484 O O . ARG A 1 313 ? 13.074 -8.997 10.965 1.00 94.25 313 ARG A O 1
ATOM 2491 N N . ILE A 1 314 ? 12.186 -9.333 8.928 1.00 95.69 314 ILE A N 1
ATOM 2492 C CA . ILE A 1 314 ? 13.380 -8.983 8.159 1.00 95.69 314 ILE A CA 1
ATOM 2493 C C . ILE A 1 314 ? 13.043 -7.754 7.324 1.00 95.69 314 ILE A C 1
ATOM 2495 O O . ILE A 1 314 ? 12.072 -7.782 6.574 1.00 95.69 314 ILE A O 1
ATOM 2499 N N . ARG A 1 315 ? 13.831 -6.687 7.458 1.00 94.56 315 ARG A N 1
ATOM 2500 C CA . ARG A 1 315 ? 13.724 -5.481 6.636 1.00 94.56 315 ARG A CA 1
ATOM 2501 C C . ARG A 1 315 ? 14.901 -5.400 5.683 1.00 94.56 315 ARG A C 1
ATOM 2503 O O . ARG A 1 315 ? 16.041 -5.394 6.129 1.00 94.56 315 ARG A O 1
ATOM 2510 N N . ILE A 1 316 ? 14.631 -5.279 4.393 1.00 94.12 316 ILE A N 1
ATOM 2511 C CA . ILE A 1 316 ? 15.633 -5.027 3.358 1.00 94.12 316 ILE A CA 1
ATOM 2512 C C . ILE A 1 316 ? 15.450 -3.582 2.900 1.00 94.12 316 ILE A C 1
ATOM 2514 O O . ILE A 1 316 ? 14.483 -3.266 2.211 1.00 94.12 316 ILE A O 1
ATOM 2518 N N . SER A 1 317 ? 16.346 -2.692 3.313 1.00 92.12 317 SER A N 1
ATOM 2519 C CA . SER A 1 317 ? 16.306 -1.271 2.965 1.00 92.12 317 SER A CA 1
ATOM 2520 C C . SER A 1 317 ? 17.122 -1.014 1.705 1.00 92.12 317 SER A C 1
ATOM 2522 O O . SER A 1 317 ? 18.309 -1.320 1.661 1.00 92.12 317 SER A O 1
ATOM 2524 N N . ILE A 1 318 ? 16.480 -0.432 0.695 1.00 89.50 318 ILE A N 1
ATOM 2525 C CA . ILE A 1 318 ? 17.072 -0.099 -0.607 1.00 89.50 318 ILE A CA 1
ATOM 2526 C C . ILE A 1 318 ? 17.570 1.351 -0.614 1.00 89.50 318 ILE A C 1
ATOM 2528 O O . ILE A 1 318 ? 18.629 1.660 -1.148 1.00 89.50 318 ILE A O 1
ATOM 2532 N N . GLN A 1 319 ? 16.801 2.263 -0.017 1.00 85.50 319 GLN A N 1
ATOM 2533 C CA . GLN A 1 319 ? 17.189 3.661 0.188 1.00 85.50 319 GLN A CA 1
ATOM 2534 C C . GLN A 1 319 ? 16.501 4.206 1.453 1.00 85.50 319 GLN A C 1
ATOM 2536 O O . GLN A 1 319 ? 15.413 3.733 1.794 1.00 85.50 319 GLN A O 1
ATOM 2541 N N . PRO A 1 320 ? 17.074 5.195 2.163 1.00 81.94 320 PRO A N 1
ATOM 2542 C CA . PRO A 1 320 ? 18.308 5.924 1.847 1.00 81.94 320 PRO A CA 1
ATOM 2543 C C . PRO A 1 320 ? 19.591 5.185 2.252 1.00 81.94 320 PRO A C 1
ATOM 2545 O O . PRO A 1 320 ? 20.670 5.526 1.775 1.00 81.94 320 PRO A O 1
ATOM 2548 N N . LYS A 1 321 ? 19.491 4.195 3.144 1.00 83.81 321 LYS A N 1
ATOM 2549 C CA . LYS A 1 321 ? 20.612 3.345 3.549 1.00 83.81 321 LYS A CA 1
ATOM 2550 C C . LYS A 1 321 ? 20.377 1.939 3.031 1.00 83.81 321 LYS A C 1
ATOM 2552 O O . LYS A 1 321 ? 19.297 1.389 3.217 1.00 83.81 321 LYS A O 1
ATOM 2557 N N . GLU A 1 322 ? 21.410 1.385 2.420 1.00 87.06 322 GLU A N 1
ATOM 2558 C CA . GLU A 1 322 ? 21.416 0.024 1.909 1.00 87.06 322 GLU A CA 1
ATOM 2559 C C . GLU A 1 322 ? 21.738 -0.947 3.052 1.00 87.06 322 GLU A C 1
ATOM 2561 O O . GLU A 1 322 ? 22.903 -1.107 3.429 1.00 87.06 322 GLU A O 1
ATOM 2566 N N . THR A 1 323 ? 20.703 -1.545 3.653 1.00 90.81 323 THR A N 1
ATOM 2567 C CA . THR A 1 323 ? 20.838 -2.416 4.835 1.00 90.81 323 THR A CA 1
ATOM 2568 C C . THR A 1 323 ? 19.903 -3.624 4.800 1.00 90.81 323 THR A C 1
ATOM 2570 O O . THR A 1 323 ? 18.846 -3.590 4.173 1.00 90.81 323 THR A O 1
ATOM 2573 N N . ILE A 1 324 ? 20.264 -4.684 5.527 1.00 92.12 324 ILE A N 1
ATOM 2574 C CA . ILE A 1 324 ? 19.349 -5.762 5.927 1.00 92.12 324 ILE A CA 1
ATOM 2575 C C . ILE A 1 324 ? 19.277 -5.779 7.452 1.00 92.12 324 ILE A C 1
ATOM 2577 O O . ILE A 1 324 ? 20.303 -5.829 8.124 1.00 92.12 324 ILE A O 1
ATOM 2581 N N . GLU A 1 325 ? 18.075 -5.733 8.011 1.00 94.25 325 GLU A N 1
ATOM 2582 C CA . GLU A 1 325 ? 17.837 -5.716 9.453 1.00 94.25 325 GLU A CA 1
ATOM 2583 C C . GLU A 1 325 ? 16.973 -6.905 9.862 1.00 94.25 325 GLU A C 1
ATOM 2585 O O . GLU A 1 325 ? 15.891 -7.116 9.315 1.00 94.25 325 GLU A O 1
ATOM 2590 N N . VAL A 1 326 ? 17.422 -7.667 10.856 1.00 95.25 326 VAL A N 1
ATOM 2591 C CA . VAL A 1 326 ? 16.672 -8.784 11.438 1.00 95.25 326 VAL A CA 1
ATOM 2592 C C . VAL A 1 326 ? 16.180 -8.370 12.818 1.00 95.25 326 VAL A C 1
ATOM 2594 O O . VAL A 1 326 ? 16.976 -8.115 13.720 1.00 95.25 326 VAL A O 1
ATOM 2597 N N . PHE A 1 327 ? 14.863 -8.313 12.987 1.00 93.75 327 PHE A N 1
ATOM 2598 C CA . PHE A 1 327 ? 14.200 -7.983 14.243 1.00 93.75 327 PHE A CA 1
ATOM 2599 C C . PHE A 1 327 ? 13.750 -9.266 14.947 1.00 93.75 327 PHE A C 1
ATOM 2601 O O . PHE A 1 327 ? 12.950 -10.029 14.399 1.00 93.75 327 PHE A O 1
ATOM 2608 N N . PHE A 1 328 ? 14.204 -9.472 16.180 1.00 91.94 328 PHE A N 1
ATOM 2609 C CA . PHE A 1 328 ? 13.930 -10.671 16.978 1.00 91.94 328 PHE A CA 1
ATOM 2610 C C . PHE A 1 328 ? 13.690 -10.329 18.455 1.00 91.94 328 PHE A C 1
ATOM 2612 O O . PHE A 1 328 ? 13.852 -9.184 18.873 1.00 91.94 328 PHE A O 1
ATOM 2619 N N . CYS A 1 329 ? 13.245 -11.299 19.256 1.00 88.88 329 CYS A N 1
ATOM 2620 C CA . CYS A 1 329 ? 13.013 -11.097 20.688 1.00 88.88 329 CYS A CA 1
ATOM 2621 C C . CYS A 1 329 ? 14.281 -11.368 21.509 1.00 88.88 329 CYS A C 1
ATOM 2623 O O . CYS A 1 329 ? 14.949 -12.377 21.302 1.00 88.88 329 CYS A O 1
ATOM 2625 N N . SER A 1 330 ? 14.569 -10.503 22.481 1.00 88.50 330 SER A N 1
ATOM 2626 C CA . SER A 1 330 ? 15.648 -10.661 23.461 1.00 88.50 330 SER A CA 1
ATOM 2627 C C . SER A 1 330 ? 15.143 -10.415 24.886 1.00 88.50 330 SER A C 1
ATOM 2629 O O . SER A 1 330 ? 14.053 -9.873 25.084 1.00 88.50 330 SER A O 1
ATOM 2631 N N . LEU A 1 331 ? 15.951 -10.769 25.890 1.00 86.50 331 LEU A N 1
ATOM 2632 C CA . LEU A 1 331 ? 15.661 -10.470 27.295 1.00 86.50 331 LEU A CA 1
ATOM 2633 C C . LEU A 1 331 ? 15.547 -8.951 27.513 1.00 86.50 331 LEU A C 1
ATOM 2635 O O . LEU A 1 331 ? 16.382 -8.179 27.027 1.00 86.50 331 LEU A O 1
ATOM 2639 N N . ALA A 1 332 ? 14.511 -8.525 28.234 1.00 78.38 332 ALA A N 1
ATOM 2640 C CA . ALA A 1 332 ? 14.423 -7.169 28.757 1.00 78.38 332 ALA A CA 1
ATOM 2641 C C . ALA A 1 332 ? 15.203 -7.104 30.080 1.00 78.38 332 ALA A C 1
ATOM 2643 O O . ALA A 1 332 ? 14.818 -7.733 31.063 1.00 78.38 332 ALA A O 1
ATOM 2644 N N . SER A 1 333 ? 16.319 -6.379 30.106 1.00 62.62 333 SER A N 1
ATOM 2645 C CA . SER A 1 333 ? 17.032 -6.051 31.343 1.00 62.62 333 SER A CA 1
ATOM 2646 C C . SER A 1 333 ? 16.226 -5.011 32.129 1.00 62.62 333 SER A C 1
ATOM 2648 O O . SER A 1 333 ? 15.757 -4.038 31.549 1.00 62.62 333 SER A O 1
ATOM 2650 N N . GLY A 1 334 ? 16.043 -5.219 33.437 1.00 49.16 334 GLY A N 1
ATOM 2651 C CA . GLY A 1 334 ? 15.172 -4.425 34.321 1.00 49.16 334 GLY A CA 1
ATOM 2652 C C . GLY A 1 334 ? 15.633 -2.995 34.645 1.00 49.16 334 GLY A C 1
ATOM 2653 O O . GLY A 1 334 ? 15.464 -2.552 35.776 1.00 49.16 334 GLY A O 1
ATOM 2654 N N . SER A 1 335 ? 16.211 -2.272 33.689 1.00 42.16 335 SER A N 1
ATOM 2655 C CA . SER A 1 335 ? 16.579 -0.861 33.829 1.00 42.16 335 SER A CA 1
ATOM 2656 C C . SER A 1 335 ? 16.617 -0.207 32.448 1.00 42.16 335 SER A C 1
ATOM 2658 O O . SER A 1 335 ? 17.636 -0.280 31.773 1.00 42.16 335 SER A O 1
ATOM 2660 N N . ASP A 1 336 ? 15.514 0.399 32.020 1.00 35.88 336 ASP A N 1
ATOM 2661 C CA . ASP A 1 336 ? 15.511 1.326 30.883 1.00 35.88 336 ASP A CA 1
ATOM 2662 C C . ASP A 1 336 ? 14.558 2.485 31.209 1.0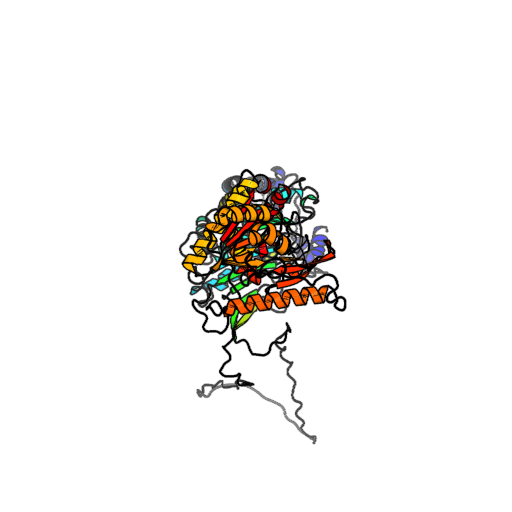0 35.88 336 ASP A C 1
ATOM 2664 O O . ASP A 1 336 ? 13.385 2.505 30.832 1.00 35.88 336 ASP A O 1
ATOM 2668 N N . ASP A 1 337 ? 15.096 3.462 31.940 1.00 33.06 337 ASP A N 1
ATOM 2669 C CA . ASP A 1 337 ? 14.586 4.828 31.953 1.00 33.06 337 ASP A CA 1
ATOM 2670 C C . ASP A 1 337 ? 14.909 5.466 30.588 1.00 33.06 337 ASP A C 1
ATOM 2672 O O . ASP A 1 337 ? 15.995 5.984 30.354 1.00 33.06 337 ASP A O 1
ATOM 2676 N N . GLY A 1 338 ? 13.965 5.364 29.652 1.00 33.78 338 GLY A N 1
ATOM 2677 C CA . GLY A 1 338 ? 13.686 6.345 28.593 1.00 33.78 338 GLY A CA 1
ATOM 2678 C C . GLY A 1 338 ? 14.826 7.117 27.905 1.00 33.78 338 GLY A C 1
ATOM 2679 O O . GLY A 1 338 ? 14.662 8.322 27.722 1.00 33.78 338 GLY A O 1
ATOM 2680 N N . ASN A 1 339 ? 15.910 6.484 27.435 1.00 28.64 339 ASN A N 1
ATOM 2681 C CA . ASN A 1 339 ? 16.896 7.164 26.577 1.00 28.64 339 ASN A CA 1
ATOM 2682 C C . ASN A 1 339 ? 17.192 6.386 25.272 1.00 28.64 339 ASN A C 1
ATOM 2684 O O . ASN A 1 339 ? 17.672 5.252 25.334 1.00 28.64 339 ASN A O 1
ATOM 2688 N N . PRO A 1 340 ? 16.937 6.945 24.070 1.00 36.09 340 PRO A N 1
ATOM 2689 C CA . PRO A 1 340 ? 17.231 6.280 22.808 1.00 36.09 340 PRO A CA 1
ATOM 2690 C C . PRO A 1 340 ? 18.671 6.595 22.384 1.00 36.09 340 PRO A C 1
ATOM 2692 O O . PRO A 1 340 ? 18.921 7.546 21.648 1.00 36.09 340 PRO A O 1
ATOM 2695 N N . GLY A 1 341 ? 19.638 5.800 22.837 1.00 29.39 341 GLY A N 1
ATOM 2696 C CA . GLY A 1 341 ? 21.012 5.955 22.363 1.00 29.39 341 GLY A CA 1
ATOM 2697 C C . GLY A 1 341 ? 22.034 5.140 23.136 1.00 29.39 341 GLY A C 1
ATOM 2698 O O . GLY A 1 341 ? 22.691 5.666 24.024 1.00 29.39 341 GLY A O 1
ATOM 2699 N N . TYR A 1 342 ? 22.239 3.888 22.735 1.00 32.03 342 TYR A N 1
ATOM 2700 C CA . TYR A 1 342 ? 23.503 3.203 22.994 1.00 32.03 342 TYR A CA 1
ATOM 2701 C C . TYR A 1 342 ? 24.200 2.960 21.658 1.00 32.03 342 TYR A C 1
ATOM 2703 O O . TYR A 1 342 ? 23.944 1.982 20.960 1.00 32.03 342 TYR A O 1
ATOM 2711 N N . SER A 1 343 ? 25.062 3.903 21.283 1.00 28.12 343 SER A N 1
ATOM 2712 C CA . SER A 1 343 ? 26.126 3.676 20.311 1.00 28.12 343 SER A CA 1
ATOM 2713 C C . SER A 1 343 ? 27.174 2.759 20.940 1.00 28.12 343 SER A C 1
ATOM 2715 O O . SER A 1 343 ? 27.647 3.030 22.044 1.00 28.12 343 SER A O 1
ATOM 2717 N N . CYS A 1 344 ? 27.554 1.700 20.228 1.00 27.31 344 CYS A N 1
ATOM 2718 C CA . CYS A 1 344 ? 28.754 0.923 20.530 1.00 27.31 344 CYS A CA 1
ATOM 2719 C C . CYS A 1 344 ? 29.961 1.882 20.621 1.00 27.31 344 CYS A C 1
ATOM 2721 O O . CYS A 1 344 ? 30.094 2.729 19.732 1.00 27.31 344 CYS A O 1
ATOM 2723 N N . PRO A 1 345 ? 30.834 1.803 21.643 1.00 31.1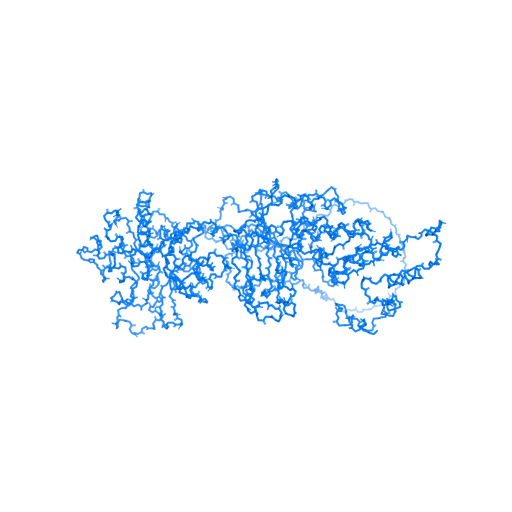1 345 PRO A N 1
ATOM 2724 C CA . PRO A 1 345 ? 32.020 2.644 21.672 1.00 31.11 345 PRO A CA 1
ATOM 2725 C C . PRO A 1 345 ? 32.935 2.251 20.509 1.00 31.11 345 PRO A C 1
ATOM 2727 O O . PRO A 1 345 ? 33.210 1.071 20.289 1.00 31.11 345 PRO A O 1
ATOM 2730 N N . THR A 1 346 ? 33.397 3.249 19.761 1.00 30.08 346 THR A N 1
ATOM 2731 C CA . THR A 1 346 ? 34.476 3.124 18.775 1.00 30.08 346 THR A CA 1
ATOM 2732 C C . THR A 1 346 ? 35.714 2.473 19.403 1.00 30.08 346 THR A C 1
ATOM 2734 O O . THR A 1 346 ? 36.025 2.783 20.558 1.00 30.08 346 THR A O 1
ATOM 2737 N N . PRO A 1 347 ? 36.468 1.630 18.673 1.00 31.75 347 PRO A N 1
ATOM 2738 C CA . PRO A 1 347 ? 37.725 1.104 19.184 1.00 31.75 347 PRO A CA 1
ATOM 2739 C C . PRO A 1 347 ? 38.707 2.264 19.380 1.00 31.75 347 PRO A C 1
ATOM 2741 O O . PRO A 1 347 ? 39.015 2.998 18.441 1.00 31.75 347 PRO A O 1
ATOM 2744 N N . MET A 1 348 ? 39.171 2.458 20.617 1.00 29.25 348 MET A N 1
ATOM 2745 C CA . MET A 1 348 ? 40.231 3.419 20.910 1.00 29.25 348 MET A CA 1
ATOM 2746 C C . MET A 1 348 ? 41.505 3.030 20.155 1.00 29.25 348 MET A C 1
ATOM 2748 O O . MET A 1 348 ? 41.921 1.871 20.177 1.00 29.25 348 MET A O 1
ATOM 2752 N N . SER A 1 349 ? 42.136 4.018 19.516 1.00 29.89 349 SER A N 1
ATOM 2753 C CA . SER A 1 349 ? 43.473 3.908 18.931 1.00 29.89 349 SER A CA 1
ATOM 2754 C C . SER A 1 349 ? 44.463 3.287 19.926 1.00 29.89 349 SER A C 1
ATOM 2756 O O . SER A 1 349 ? 44.383 3.581 21.123 1.00 29.89 349 SER A O 1
ATOM 2758 N N . PRO A 1 350 ? 45.427 2.466 19.471 1.00 30.69 350 PRO A N 1
ATOM 2759 C CA . PRO A 1 350 ? 46.358 1.808 20.373 1.00 30.69 350 PRO A CA 1
ATOM 2760 C C . PRO A 1 350 ? 47.236 2.847 21.077 1.00 30.69 350 PRO A C 1
ATOM 2762 O O . PRO A 1 350 ? 48.079 3.504 20.467 1.00 30.69 350 PRO A O 1
ATOM 2765 N N . VAL A 1 351 ? 47.043 2.983 22.388 1.00 29.55 351 VAL A N 1
ATOM 2766 C CA . VAL A 1 351 ? 47.961 3.698 23.274 1.00 29.55 351 VAL A CA 1
ATOM 2767 C C . VAL A 1 351 ? 49.243 2.872 23.354 1.00 29.55 351 VAL A C 1
ATOM 2769 O O . VAL A 1 351 ? 49.275 1.812 23.974 1.00 29.55 351 VAL A O 1
ATOM 2772 N N . THR A 1 352 ? 50.314 3.338 22.715 1.00 28.22 352 THR A N 1
ATOM 2773 C CA . THR A 1 352 ? 51.657 2.771 22.896 1.00 28.22 352 THR A CA 1
ATOM 2774 C C . THR A 1 352 ? 52.098 2.934 24.356 1.00 28.22 352 THR A C 1
ATOM 2776 O O . THR A 1 352 ? 52.174 4.075 24.828 1.00 28.22 352 THR A O 1
ATOM 2779 N N . PRO A 1 353 ? 52.432 1.854 25.084 1.00 27.59 353 PRO A N 1
ATOM 2780 C CA . PRO A 1 353 ? 52.936 1.972 26.443 1.00 27.59 353 PRO A CA 1
ATOM 2781 C C . PRO A 1 353 ? 54.368 2.526 26.419 1.00 27.59 353 PRO A C 1
ATOM 2783 O O . PRO A 1 353 ? 55.280 1.925 25.851 1.00 27.59 353 PRO A O 1
ATOM 2786 N N . LYS A 1 354 ? 54.575 3.691 27.046 1.00 26.23 354 LYS A N 1
ATOM 2787 C CA . LYS A 1 354 ? 55.910 4.244 27.316 1.00 26.23 354 LYS A CA 1
ATOM 2788 C C . LYS A 1 354 ? 56.600 3.384 28.375 1.00 26.23 354 LYS A C 1
ATOM 2790 O O . LYS A 1 354 ? 56.358 3.552 29.567 1.00 26.23 354 LYS A O 1
ATOM 2795 N N . ILE A 1 355 ? 57.481 2.490 27.939 1.00 28.47 355 ILE A N 1
ATOM 2796 C CA . ILE A 1 355 ? 58.416 1.784 28.819 1.00 28.47 355 ILE A CA 1
ATOM 2797 C C . ILE A 1 355 ? 59.526 2.767 29.218 1.00 28.47 355 ILE A C 1
ATOM 2799 O O . ILE A 1 355 ? 60.235 3.305 28.370 1.00 28.47 355 ILE A O 1
ATOM 2803 N N . HIS A 1 356 ? 59.651 3.025 30.520 1.00 27.47 356 HIS A N 1
ATOM 2804 C CA . HIS A 1 356 ? 60.794 3.708 31.122 1.00 27.47 356 HIS A CA 1
ATOM 2805 C C . HIS A 1 356 ? 61.937 2.705 31.313 1.00 27.47 356 HIS A C 1
ATOM 2807 O O . HIS A 1 356 ? 61.771 1.727 32.037 1.00 27.47 356 HIS A O 1
ATOM 2813 N N . THR A 1 357 ? 63.111 2.983 30.747 1.00 27.78 357 THR A N 1
ATOM 2814 C CA . THR A 1 357 ? 64.373 2.365 31.186 1.00 27.78 357 THR A CA 1
ATOM 2815 C C . THR A 1 357 ? 65.481 3.416 31.318 1.00 27.78 357 THR A C 1
ATOM 2817 O O . THR A 1 357 ? 65.478 4.389 30.559 1.00 27.78 357 THR A O 1
ATOM 2820 N N . PRO A 1 358 ? 66.410 3.264 32.284 1.00 27.77 358 PRO A N 1
ATOM 2821 C CA . PRO A 1 358 ? 67.272 4.343 32.764 1.00 27.77 358 PRO A CA 1
ATOM 2822 C C . PRO A 1 358 ? 68.527 4.547 31.902 1.00 27.77 358 PRO A C 1
ATOM 2824 O O . PRO A 1 358 ? 68.996 3.638 31.221 1.00 27.77 358 PRO A O 1
ATOM 2827 N N . LYS A 1 359 ? 69.089 5.759 31.978 1.00 28.89 359 LYS A N 1
ATOM 2828 C CA . LYS A 1 359 ? 70.341 6.186 31.332 1.00 28.89 359 LYS A CA 1
ATOM 2829 C C . LYS A 1 359 ? 71.571 5.506 31.953 1.00 28.89 359 LYS A C 1
ATOM 2831 O O . LYS A 1 359 ? 71.723 5.566 33.166 1.00 28.89 359 LYS A O 1
ATOM 2836 N N . ASN A 1 360 ? 72.475 4.989 31.111 1.00 29.55 360 ASN A N 1
ATOM 2837 C CA . ASN A 1 360 ? 73.939 5.143 31.212 1.00 29.55 360 ASN A CA 1
ATOM 2838 C C . ASN A 1 360 ? 74.640 4.675 29.907 1.00 29.55 360 ASN A C 1
ATOM 2840 O O . ASN A 1 360 ? 74.244 3.693 29.290 1.00 29.55 360 ASN A O 1
ATOM 2844 N N . MET A 1 361 ? 75.643 5.448 29.476 1.00 24.53 361 MET A N 1
ATOM 2845 C CA . MET A 1 361 ? 76.525 5.320 28.287 1.00 24.53 361 MET A CA 1
ATOM 2846 C C . MET A 1 361 ? 77.728 4.361 28.541 1.00 24.53 361 MET A C 1
ATOM 2848 O O . MET A 1 361 ? 77.912 4.001 29.702 1.00 24.53 361 MET A O 1
ATOM 2852 N N . PRO A 1 362 ? 78.684 4.105 27.599 1.00 40.56 362 PRO A N 1
ATOM 2853 C CA . PRO A 1 362 ? 78.661 4.113 26.117 1.00 40.56 362 PRO A CA 1
ATOM 2854 C C . PRO A 1 362 ? 79.431 2.930 25.423 1.00 40.56 362 PRO A C 1
ATOM 2856 O O . PRO A 1 362 ? 80.146 2.164 26.056 1.00 40.56 362 PRO A O 1
ATOM 2859 N N . ALA A 1 363 ? 79.386 2.932 24.075 1.00 25.70 363 ALA A N 1
ATOM 2860 C CA . ALA A 1 363 ? 80.450 2.582 23.100 1.00 25.70 363 ALA A CA 1
ATOM 2861 C C . ALA A 1 363 ? 80.577 1.174 22.437 1.00 25.70 363 ALA A C 1
ATOM 2863 O O . ALA A 1 363 ? 80.697 0.145 23.085 1.00 25.70 363 ALA A O 1
ATOM 2864 N N . ARG A 1 364 ? 80.777 1.264 21.100 1.00 25.61 364 ARG A N 1
ATOM 2865 C CA . ARG A 1 364 ? 81.545 0.429 20.133 1.00 25.61 364 ARG A CA 1
ATOM 2866 C C . ARG A 1 364 ? 80.895 -0.738 19.346 1.00 25.61 364 ARG A C 1
ATOM 2868 O O . ARG A 1 364 ? 80.668 -1.819 19.856 1.00 25.61 364 ARG A O 1
ATOM 2875 N N . ALA A 1 365 ? 80.795 -0.471 18.031 1.00 26.16 365 ALA A N 1
ATOM 2876 C CA . ALA A 1 365 ? 81.268 -1.233 16.855 1.00 26.16 365 ALA A CA 1
ATOM 2877 C C . ALA A 1 365 ? 80.852 -2.704 16.619 1.00 26.16 365 ALA A C 1
ATOM 2879 O O . ALA A 1 365 ? 81.286 -3.592 17.337 1.00 26.16 365 ALA A O 1
ATOM 2880 N N . ALA A 1 366 ? 80.182 -2.964 15.483 1.00 28.42 366 ALA A N 1
ATOM 2881 C CA . ALA A 1 366 ? 80.684 -3.748 14.331 1.00 28.42 366 ALA A CA 1
ATOM 2882 C C . ALA A 1 366 ? 79.530 -4.194 13.400 1.00 28.42 366 ALA A C 1
ATOM 2884 O O . ALA A 1 366 ? 78.418 -4.471 13.832 1.00 28.42 366 ALA A O 1
ATOM 2885 N N . THR A 1 367 ? 79.818 -4.221 12.100 1.00 23.56 367 THR A N 1
ATOM 2886 C CA . THR A 1 367 ? 78.944 -4.541 10.957 1.00 23.56 367 THR A CA 1
ATOM 2887 C C . THR A 1 367 ? 78.928 -6.069 10.648 1.00 23.56 367 THR A C 1
ATOM 2889 O O . THR A 1 367 ? 79.275 -6.862 11.515 1.00 23.56 367 THR A O 1
ATOM 2892 N N . PRO A 1 368 ? 78.516 -6.553 9.453 1.00 47.81 368 PRO A N 1
ATOM 2893 C CA . PRO A 1 368 ? 77.186 -7.097 9.144 1.00 47.81 368 PRO A CA 1
ATOM 2894 C C . PRO A 1 368 ? 77.241 -8.569 8.647 1.00 47.81 368 PRO A C 1
ATOM 2896 O O . PRO A 1 368 ? 78.337 -9.093 8.469 1.00 47.81 368 PRO A O 1
ATOM 2899 N N . LYS A 1 369 ? 76.085 -9.202 8.339 1.00 25.89 369 LYS A N 1
ATOM 2900 C CA . LYS A 1 369 ? 75.832 -10.347 7.394 1.00 25.89 369 LYS A CA 1
ATOM 2901 C C . LYS A 1 369 ? 74.819 -11.348 7.988 1.00 25.89 369 LYS A C 1
ATOM 2903 O O . LYS A 1 369 ? 74.699 -11.429 9.195 1.00 25.89 369 LYS A O 1
ATOM 2908 N N . ARG A 1 370 ? 74.152 -12.257 7.268 1.00 23.98 370 ARG A N 1
ATOM 2909 C CA . ARG A 1 370 ? 73.645 -12.424 5.888 1.00 23.98 370 ARG A CA 1
ATOM 2910 C C . ARG A 1 370 ? 72.999 -13.833 5.891 1.00 23.98 370 ARG A C 1
ATOM 2912 O O . ARG A 1 370 ? 73.630 -14.756 6.378 1.00 23.98 370 ARG A O 1
ATOM 2919 N N . LYS A 1 371 ? 71.827 -13.983 5.258 1.00 23.64 371 LYS A N 1
ATOM 2920 C CA . LYS A 1 371 ? 71.270 -15.196 4.600 1.00 23.64 371 LYS A CA 1
ATOM 2921 C C . LYS A 1 371 ? 70.901 -16.481 5.396 1.00 23.64 371 LYS A C 1
ATOM 2923 O O . LYS A 1 371 ? 71.752 -17.215 5.863 1.00 23.64 371 LYS A O 1
ATOM 2928 N N . MET A 1 372 ? 69.613 -16.823 5.231 1.00 23.52 372 MET A N 1
ATOM 2929 C CA . MET A 1 372 ? 69.036 -18.086 4.711 1.00 23.52 372 MET A CA 1
ATOM 2930 C C . MET A 1 372 ? 69.051 -19.406 5.519 1.00 23.52 372 MET A C 1
ATOM 2932 O O . MET A 1 372 ? 70.078 -20.037 5.702 1.00 23.52 372 MET A O 1
ATOM 2936 N N . SER A 1 373 ? 67.819 -19.927 5.667 1.00 24.52 373 SER A N 1
ATOM 2937 C CA . SER A 1 373 ? 67.353 -21.269 5.246 1.00 24.52 373 SER A CA 1
ATOM 2938 C C . SER A 1 373 ? 67.393 -22.471 6.216 1.00 24.52 373 SER A C 1
ATOM 2940 O O . SER A 1 373 ? 68.425 -23.090 6.430 1.00 24.52 373 SER A O 1
ATOM 2942 N N . LYS A 1 374 ? 66.156 -22.912 6.519 1.00 27.41 374 LYS A N 1
ATOM 2943 C CA . LYS A 1 374 ? 65.598 -24.286 6.590 1.00 27.41 374 LYS A CA 1
ATOM 2944 C C . LYS A 1 374 ? 65.769 -25.169 7.848 1.00 27.41 374 LYS A C 1
ATOM 2946 O O . LYS A 1 374 ? 66.828 -25.698 8.137 1.00 27.41 374 LYS A O 1
ATOM 2951 N N . HIS A 1 375 ? 64.576 -25.495 8.372 1.00 28.70 375 HIS A N 1
ATOM 2952 C CA . HIS A 1 375 ? 64.050 -26.813 8.784 1.00 28.70 375 HIS A CA 1
ATOM 2953 C C . HIS A 1 375 ? 64.420 -27.411 10.153 1.00 28.70 375 HIS A C 1
ATOM 2955 O O . HIS A 1 375 ? 65.529 -27.883 10.368 1.00 28.70 375 HIS A O 1
ATOM 2961 N N . LYS A 1 376 ? 63.382 -27.512 11.001 1.00 27.36 376 LYS A N 1
ATOM 2962 C CA . LYS A 1 376 ? 62.936 -28.635 11.868 1.00 27.36 376 LYS A CA 1
ATOM 2963 C C . LYS A 1 376 ? 61.712 -28.080 12.627 1.00 27.36 376 LYS A C 1
ATOM 2965 O O . LYS A 1 376 ? 61.824 -27.042 13.256 1.00 27.36 376 LYS A O 1
ATOM 2970 N N . GLY A 1 377 ? 60.475 -28.531 12.427 1.00 25.39 377 GLY A N 1
ATOM 2971 C CA . GLY A 1 377 ? 59.972 -29.869 12.712 1.00 25.39 377 GLY A CA 1
ATOM 2972 C C . GLY A 1 377 ? 59.415 -29.903 14.140 1.00 25.39 377 GLY A C 1
ATOM 2973 O O . GLY A 1 377 ? 60.180 -30.207 15.040 1.00 25.39 377 GLY A O 1
ATOM 2974 N N . MET A 1 378 ? 58.133 -29.562 14.346 1.00 25.72 378 MET A N 1
ATOM 2975 C CA . MET A 1 378 ? 57.253 -30.171 15.364 1.00 25.72 378 MET A CA 1
ATOM 2976 C C . MET A 1 378 ? 55.852 -29.546 15.370 1.00 25.72 378 MET A C 1
ATOM 2978 O O . MET A 1 378 ? 55.675 -28.334 15.441 1.00 25.72 378 MET A O 1
ATOM 2982 N N . ILE A 1 379 ? 54.866 -30.435 15.315 1.00 31.77 379 ILE A N 1
ATOM 2983 C CA . ILE A 1 379 ? 53.431 -30.215 15.486 1.00 31.77 379 ILE A CA 1
ATOM 2984 C C . ILE A 1 379 ? 53.164 -29.690 16.904 1.00 31.77 379 ILE A C 1
ATOM 2986 O O . ILE A 1 379 ? 53.550 -30.349 17.866 1.00 31.77 379 ILE A O 1
ATOM 2990 N N . ARG A 1 380 ? 52.454 -28.561 17.038 1.00 24.42 380 ARG A N 1
ATOM 2991 C CA . ARG A 1 380 ? 51.665 -28.198 18.231 1.00 24.42 380 ARG A CA 1
ATOM 2992 C C . ARG A 1 380 ? 50.489 -27.306 17.818 1.00 24.42 380 ARG A C 1
ATOM 2994 O O . ARG A 1 380 ? 50.686 -26.256 17.216 1.00 24.42 380 ARG A O 1
ATOM 3001 N N . ALA A 1 381 ? 49.279 -27.756 18.139 1.00 31.42 381 ALA A N 1
ATOM 3002 C CA . ALA A 1 381 ? 48.047 -26.981 18.038 1.00 31.42 381 ALA A CA 1
ATOM 3003 C C . ALA A 1 381 ? 48.113 -25.736 18.948 1.00 31.42 381 ALA A C 1
ATOM 3005 O O . ALA A 1 381 ? 48.561 -25.874 20.091 1.00 31.42 381 ALA A O 1
ATOM 3006 N N . PRO A 1 382 ? 47.659 -24.548 18.508 1.00 27.41 382 PRO A N 1
ATOM 3007 C CA . PRO A 1 382 ? 47.464 -23.424 19.402 1.00 27.41 382 PRO A CA 1
ATOM 3008 C C . PRO A 1 382 ? 46.008 -23.376 19.869 1.00 27.41 382 PRO A C 1
ATOM 3010 O O . PRO A 1 382 ? 45.084 -23.047 19.128 1.00 27.41 382 PRO A O 1
ATOM 3013 N N . THR A 1 383 ? 45.836 -23.714 21.139 1.00 32.03 383 THR A N 1
ATOM 3014 C CA . THR A 1 383 ? 44.688 -23.402 21.983 1.00 32.03 383 THR A CA 1
ATOM 3015 C C . THR A 1 383 ? 44.432 -21.891 21.946 1.00 32.03 383 THR A C 1
ATOM 3017 O O . THR A 1 383 ? 45.223 -21.113 22.475 1.00 32.03 383 THR A O 1
ATOM 3020 N N . LEU A 1 384 ? 43.333 -21.460 21.324 1.00 28.80 384 LEU A N 1
ATOM 3021 C CA . LEU A 1 384 ? 42.811 -20.097 21.446 1.00 28.80 384 LEU A CA 1
ATOM 3022 C C . LEU A 1 384 ? 41.850 -20.058 22.638 1.00 28.80 384 LEU A C 1
ATOM 3024 O O . LEU A 1 384 ? 40.654 -20.287 22.498 1.00 28.80 384 LEU A O 1
ATOM 3028 N N . ALA A 1 385 ? 42.395 -19.786 23.821 1.00 31.23 385 ALA A N 1
ATOM 3029 C CA . ALA A 1 385 ? 41.633 -19.315 24.970 1.00 31.23 385 ALA A CA 1
ATOM 3030 C C . ALA A 1 385 ? 42.166 -17.922 25.337 1.00 31.23 385 ALA A C 1
ATOM 3032 O O . ALA A 1 385 ? 43.189 -17.793 26.006 1.00 31.23 385 ALA A O 1
ATOM 3033 N N . GLY A 1 386 ? 41.496 -16.885 24.830 1.00 26.14 386 GLY A N 1
ATOM 3034 C CA . GLY A 1 386 ? 41.571 -15.511 25.335 1.00 26.14 386 GLY A CA 1
ATOM 3035 C C . GLY A 1 386 ? 40.302 -15.216 26.148 1.00 26.14 386 GLY A C 1
ATOM 3036 O O . GLY A 1 386 ? 39.266 -15.817 25.858 1.00 26.14 386 GLY A O 1
ATOM 3037 N N . PRO A 1 387 ? 40.366 -14.375 27.193 1.00 29.44 387 PRO A N 1
ATOM 3038 C CA . PRO A 1 387 ? 39.359 -14.352 28.248 1.00 29.44 387 PRO A CA 1
ATOM 3039 C C . PRO A 1 387 ? 38.019 -13.793 27.755 1.00 29.44 387 PRO A C 1
ATOM 3041 O O . PRO A 1 387 ? 37.958 -12.711 27.177 1.00 29.44 387 PRO A O 1
ATOM 3044 N N . LEU A 1 388 ? 36.944 -14.536 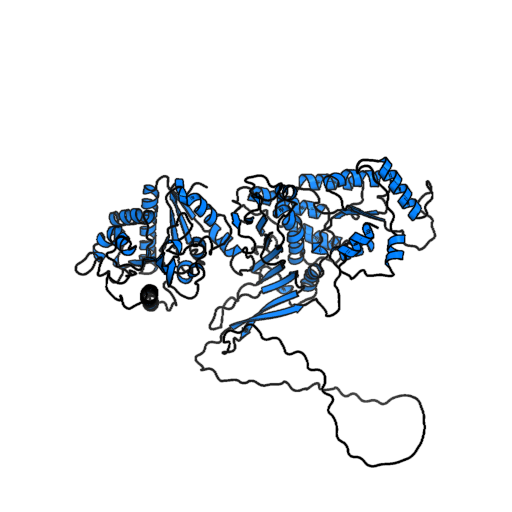28.030 1.00 26.67 388 LEU A N 1
ATOM 3045 C CA . LEU A 1 388 ? 35.580 -14.015 28.070 1.00 26.67 388 LEU A CA 1
ATOM 3046 C C . LEU A 1 388 ? 35.502 -12.984 29.199 1.00 26.67 388 LEU A C 1
ATOM 3048 O O . LEU A 1 388 ? 35.705 -13.322 30.364 1.00 26.67 388 LEU A O 1
ATOM 3052 N N . ASP A 1 389 ? 35.205 -11.739 28.848 1.00 25.86 389 ASP A N 1
ATOM 3053 C CA . ASP A 1 389 ? 34.895 -10.687 29.808 1.00 25.86 389 ASP A CA 1
ATOM 3054 C C . ASP A 1 389 ? 33.494 -10.946 30.391 1.00 25.86 389 ASP A C 1
ATOM 3056 O O . ASP A 1 389 ? 32.465 -10.574 29.825 1.00 25.86 389 ASP A O 1
ATOM 3060 N N . THR A 1 390 ? 33.438 -11.699 31.490 1.00 30.58 390 THR A N 1
ATOM 3061 C CA . THR A 1 390 ? 32.217 -11.926 32.268 1.00 30.58 390 THR A CA 1
ATOM 3062 C C . THR A 1 390 ? 32.109 -10.882 33.369 1.00 30.58 390 THR A C 1
ATOM 3064 O O . THR A 1 390 ? 32.546 -11.110 34.497 1.00 30.58 390 THR A O 1
ATOM 3067 N N . SER A 1 391 ? 31.450 -9.764 33.080 1.00 26.11 391 SER A N 1
ATOM 3068 C CA . SER A 1 391 ? 30.863 -8.911 34.115 1.00 26.11 391 SER A CA 1
ATOM 3069 C C . SER A 1 391 ? 29.335 -9.054 34.104 1.00 26.11 391 SER A C 1
ATOM 3071 O O . SER A 1 391 ? 28.606 -8.176 33.651 1.00 26.11 391 SER A O 1
ATOM 3073 N N . CYS A 1 392 ? 28.815 -10.182 34.626 1.00 27.52 392 CYS A N 1
ATOM 3074 C CA . CYS A 1 392 ? 27.408 -10.220 35.046 1.00 27.52 392 CYS A CA 1
ATOM 3075 C C . CYS A 1 392 ? 27.275 -9.490 36.381 1.00 27.52 392 CYS A C 1
ATOM 3077 O O . CYS A 1 392 ? 27.501 -10.065 37.445 1.00 27.52 392 CYS A O 1
ATOM 3079 N N . GLY A 1 393 ? 26.839 -8.235 36.333 1.00 26.36 393 GLY A N 1
ATOM 3080 C CA . GLY A 1 393 ? 26.161 -7.597 37.457 1.00 26.36 393 GLY A CA 1
ATOM 3081 C C . GLY A 1 393 ? 24.755 -8.177 37.613 1.00 26.36 393 GLY A C 1
ATOM 3082 O O . GLY A 1 393 ? 23.764 -7.492 37.381 1.00 26.36 393 GLY A O 1
ATOM 3083 N N . CYS A 1 394 ? 24.660 -9.461 37.951 1.00 26.33 394 CYS A N 1
ATOM 3084 C CA . CYS A 1 394 ? 23.403 -10.152 38.192 1.00 26.33 394 CYS A CA 1
ATOM 3085 C C . CYS A 1 394 ? 22.834 -9.687 39.554 1.00 26.33 394 CYS A C 1
ATOM 3087 O O . CYS A 1 394 ? 23.101 -10.296 40.590 1.00 26.33 394 CYS A O 1
ATOM 3089 N N . LYS A 1 395 ? 22.047 -8.600 39.582 1.00 29.86 395 LYS A N 1
ATOM 3090 C CA . LYS A 1 395 ? 21.094 -8.382 40.684 1.00 29.86 395 LYS A CA 1
ATOM 3091 C C . LYS A 1 395 ? 20.013 -9.452 40.553 1.00 29.86 395 LYS A C 1
ATOM 3093 O O . LYS A 1 395 ? 19.300 -9.480 39.555 1.00 29.86 395 LYS A O 1
ATOM 3098 N N . VAL A 1 396 ? 19.920 -10.330 41.549 1.00 30.73 396 VAL A N 1
ATOM 3099 C CA . VAL A 1 396 ? 18.833 -11.305 41.679 1.00 30.73 396 VAL A CA 1
ATOM 3100 C C . VAL A 1 396 ? 17.530 -10.519 41.812 1.00 30.73 396 VAL A C 1
ATOM 3102 O O . VAL A 1 396 ? 17.249 -9.939 42.859 1.00 30.73 396 VAL A O 1
ATOM 3105 N N . SER A 1 397 ? 16.774 -10.431 40.721 1.00 35.78 397 SER A N 1
ATOM 3106 C CA . SER A 1 397 ? 15.390 -9.979 40.749 1.00 35.78 397 SER A CA 1
ATOM 3107 C C . SER A 1 397 ? 14.552 -11.033 41.466 1.00 35.78 397 SER A C 1
ATOM 3109 O O . SER A 1 397 ? 14.741 -12.230 41.258 1.00 35.78 397 SER A O 1
ATOM 3111 N N . ASP A 1 398 ? 13.650 -10.556 42.316 1.00 37.47 398 ASP A N 1
ATOM 3112 C CA . ASP A 1 398 ? 12.636 -11.306 43.052 1.00 37.47 398 ASP A CA 1
ATOM 3113 C C . ASP A 1 398 ? 12.117 -12.540 42.265 1.00 37.47 398 ASP A C 1
ATOM 3115 O O . ASP A 1 398 ? 11.723 -12.383 41.097 1.00 37.47 398 ASP A O 1
ATOM 3119 N N . PRO A 1 399 ? 12.095 -13.757 42.854 1.00 37.72 399 PRO A N 1
ATOM 3120 C CA . PRO A 1 399 ? 11.651 -14.992 42.190 1.00 37.72 399 PRO A CA 1
ATOM 3121 C C . PRO A 1 399 ? 10.177 -14.976 41.740 1.00 37.72 399 PRO A C 1
ATOM 3123 O O . PRO A 1 399 ? 9.713 -15.925 41.112 1.00 37.72 399 PRO A O 1
ATOM 3126 N N . THR A 1 400 ? 9.442 -13.899 42.020 1.00 45.06 400 THR A N 1
ATOM 3127 C CA . THR A 1 400 ? 8.071 -13.663 41.547 1.00 45.06 400 THR A CA 1
ATOM 3128 C C . THR A 1 400 ? 7.976 -12.850 40.245 1.00 45.06 400 THR A C 1
ATOM 3130 O O . THR A 1 400 ? 6.883 -12.696 39.692 1.00 45.06 400 THR A O 1
ATOM 3133 N N . SER A 1 401 ? 9.091 -12.349 39.698 1.00 57.41 401 SER A N 1
ATOM 3134 C CA . SER A 1 401 ? 9.083 -11.528 38.478 1.00 57.41 401 SER A CA 1
ATOM 3135 C C . SER A 1 401 ? 9.140 -12.375 37.195 1.00 57.41 401 SER A C 1
ATOM 3137 O O . SER A 1 401 ? 10.145 -12.991 36.854 1.00 57.41 401 SER A O 1
ATOM 3139 N N . SER A 1 402 ? 8.029 -12.418 36.452 1.00 64.62 402 SER A N 1
ATOM 3140 C CA . SER A 1 402 ? 7.969 -13.090 35.142 1.00 64.62 402 SER A CA 1
ATOM 3141 C C . SER A 1 402 ? 9.006 -12.526 34.156 1.00 64.62 402 SER A C 1
ATOM 3143 O O . SER A 1 402 ? 9.092 -11.306 33.999 1.00 64.62 402 SER A O 1
ATOM 3145 N N . ILE A 1 403 ? 9.750 -13.399 33.458 1.00 76.94 403 ILE A N 1
ATOM 3146 C CA . ILE A 1 403 ? 10.730 -13.006 32.429 1.00 76.94 403 ILE A CA 1
ATOM 3147 C C . ILE A 1 403 ? 10.029 -12.159 31.363 1.00 76.94 403 ILE A C 1
ATOM 3149 O O . ILE A 1 403 ? 9.049 -12.598 30.756 1.00 76.94 403 ILE A O 1
ATOM 3153 N N . GLN A 1 404 ? 10.546 -10.953 31.130 1.00 80.44 404 GLN A N 1
ATOM 3154 C CA . GLN A 1 404 ? 10.038 -10.023 30.126 1.00 80.44 404 GLN A CA 1
ATOM 3155 C C . GLN A 1 404 ? 10.919 -10.036 28.878 1.00 80.44 404 GLN A C 1
ATOM 3157 O O . GLN A 1 404 ? 12.143 -10.163 28.953 1.00 80.44 404 GLN A O 1
ATOM 3162 N N . THR A 1 405 ? 10.291 -9.863 27.718 1.00 82.56 405 THR A N 1
ATOM 3163 C CA . THR A 1 405 ? 10.990 -9.766 26.429 1.00 82.56 405 THR A CA 1
ATOM 3164 C C . THR A 1 405 ? 10.919 -8.356 25.852 1.00 82.56 405 THR A C 1
ATOM 3166 O O . THR A 1 405 ? 9.954 -7.624 26.081 1.00 82.56 405 THR A O 1
ATOM 3169 N N . ARG A 1 406 ? 11.925 -7.983 25.059 1.00 83.38 406 ARG A N 1
ATOM 3170 C CA . ARG A 1 406 ? 11.928 -6.791 24.200 1.00 83.38 406 ARG A CA 1
ATOM 3171 C C . ARG A 1 406 ? 12.307 -7.173 22.772 1.00 83.38 406 ARG A C 1
ATOM 3173 O O . ARG A 1 406 ? 12.803 -8.269 22.528 1.00 83.38 406 ARG A O 1
ATOM 3180 N N . GLN A 1 407 ? 12.065 -6.276 21.822 1.00 85.25 407 GLN A N 1
ATOM 3181 C CA . GLN A 1 407 ? 12.535 -6.455 20.449 1.00 85.25 407 GLN A CA 1
ATOM 3182 C C . GLN A 1 407 ? 13.971 -5.929 20.336 1.00 85.25 407 GLN A C 1
ATOM 3184 O O . GLN A 1 407 ? 14.255 -4.813 20.770 1.00 85.25 407 GLN A O 1
ATOM 3189 N N . ALA A 1 408 ? 14.856 -6.739 19.772 1.00 89.06 408 ALA A N 1
ATOM 3190 C CA . ALA A 1 408 ? 16.220 -6.391 19.407 1.00 89.06 408 ALA A CA 1
ATOM 3191 C C . ALA A 1 408 ? 16.379 -6.447 17.882 1.00 89.06 408 ALA A C 1
ATOM 3193 O O . ALA A 1 408 ? 15.576 -7.079 17.188 1.00 89.06 408 ALA A O 1
ATOM 3194 N N . THR A 1 409 ? 17.420 -5.788 17.376 1.00 92.88 409 THR A N 1
ATOM 3195 C CA . THR A 1 409 ? 17.711 -5.687 15.942 1.00 92.88 409 THR A CA 1
ATOM 3196 C C . THR A 1 409 ? 19.165 -6.053 15.683 1.00 92.88 409 THR A C 1
ATOM 3198 O O . THR A 1 409 ? 20.055 -5.575 16.383 1.00 92.88 409 THR A O 1
ATOM 3201 N N . MET A 1 410 ? 19.403 -6.866 14.657 1.00 93.75 410 MET A N 1
ATOM 3202 C CA . MET A 1 410 ? 20.721 -7.087 14.064 1.00 93.75 410 MET A CA 1
ATOM 3203 C C . MET A 1 410 ? 20.749 -6.421 12.687 1.00 93.75 410 MET A C 1
ATOM 3205 O O . MET A 1 410 ? 19.901 -6.728 11.852 1.00 93.75 410 MET A O 1
ATOM 3209 N N . THR A 1 411 ? 21.694 -5.508 12.458 1.00 92.19 411 THR A N 1
ATOM 3210 C CA . THR A 1 411 ? 21.765 -4.687 11.239 1.00 92.19 411 THR A CA 1
ATOM 3211 C C . THR A 1 411 ? 23.028 -5.005 10.444 1.00 92.19 411 THR A C 1
ATOM 3213 O O . THR A 1 411 ? 24.136 -4.889 10.962 1.00 92.19 411 THR A O 1
ATOM 3216 N N . PHE A 1 412 ? 22.855 -5.333 9.167 1.00 87.56 412 PHE A N 1
ATOM 3217 C CA . PHE A 1 412 ? 23.915 -5.501 8.177 1.00 87.56 412 PHE A CA 1
ATOM 3218 C C . PHE A 1 412 ? 23.886 -4.309 7.218 1.00 87.56 412 PHE A C 1
ATOM 3220 O O . PHE A 1 412 ? 22.864 -4.060 6.582 1.00 87.56 412 PHE A O 1
ATOM 3227 N N . SER A 1 413 ? 24.979 -3.552 7.128 1.00 85.06 413 SER A N 1
ATOM 3228 C CA . SER A 1 413 ? 25.100 -2.384 6.243 1.00 85.06 413 SER A CA 1
ATOM 3229 C C . SER A 1 413 ? 26.030 -2.698 5.081 1.00 85.06 413 SER A C 1
ATOM 3231 O O . SER A 1 413 ? 27.148 -3.147 5.309 1.00 85.06 413 SER A O 1
ATOM 3233 N N . PHE A 1 414 ? 25.595 -2.413 3.852 1.00 75.25 414 PHE A N 1
ATOM 3234 C CA . PHE A 1 414 ? 26.415 -2.600 2.645 1.00 75.25 414 PHE A CA 1
ATOM 3235 C C . PHE A 1 414 ? 27.300 -1.395 2.319 1.00 75.25 414 PHE A C 1
ATOM 3237 O O . PHE A 1 414 ? 28.105 -1.438 1.393 1.00 75.25 414 PHE A O 1
ATOM 3244 N N . LYS A 1 415 ? 27.150 -0.298 3.064 1.00 68.44 415 LYS A N 1
ATOM 3245 C CA . LYS A 1 415 ? 28.020 0.863 2.925 1.00 68.44 415 LYS A CA 1
ATOM 3246 C C . LYS A 1 415 ? 29.332 0.603 3.667 1.00 68.44 415 LYS A C 1
ATOM 3248 O O . LYS A 1 415 ? 29.372 0.737 4.888 1.00 68.44 415 LYS A O 1
ATOM 3253 N N . GLU A 1 416 ? 30.378 0.251 2.928 1.00 61.06 416 GLU A N 1
ATOM 3254 C CA . GLU A 1 416 ? 31.757 0.275 3.424 1.00 61.06 416 GLU A CA 1
ATOM 3255 C C . GLU A 1 416 ? 32.278 1.722 3.451 1.00 61.06 416 GLU A C 1
ATOM 3257 O O . GLU A 1 416 ? 31.991 2.521 2.551 1.00 61.06 416 GLU A O 1
ATOM 3262 N N . GLU A 1 417 ? 33.021 2.099 4.495 1.00 50.69 417 GLU A N 1
ATOM 3263 C CA . GLU A 1 417 ? 33.637 3.428 4.566 1.00 50.69 417 GLU A CA 1
ATOM 3264 C C . GLU A 1 417 ? 34.623 3.625 3.403 1.00 50.69 417 GLU A C 1
ATOM 3266 O O . GLU A 1 417 ? 35.528 2.825 3.192 1.00 50.69 417 GLU A O 1
ATOM 3271 N N . GLY A 1 418 ? 34.444 4.705 2.636 1.00 53.66 418 GLY A N 1
ATOM 3272 C CA . GLY A 1 418 ? 35.317 5.060 1.510 1.00 53.66 418 GLY A CA 1
ATOM 3273 C C . GLY A 1 418 ? 34.918 4.485 0.144 1.00 53.66 418 GLY A C 1
ATOM 3274 O O . GLY A 1 418 ? 35.481 4.918 -0.860 1.00 53.66 418 GLY A O 1
ATOM 3275 N N . VAL A 1 419 ? 33.923 3.591 0.059 1.00 62.50 419 VAL A N 1
ATOM 3276 C CA . VAL A 1 419 ? 33.452 3.026 -1.221 1.00 62.50 419 VAL A CA 1
ATOM 3277 C C . VAL A 1 419 ? 32.196 3.757 -1.703 1.00 62.50 419 VAL A C 1
ATOM 3279 O O . VAL A 1 419 ? 31.155 3.758 -1.046 1.00 62.50 419 VAL A O 1
ATOM 3282 N N . THR A 1 420 ? 32.277 4.389 -2.879 1.00 66.12 420 THR A N 1
ATOM 3283 C CA . THR A 1 420 ? 31.105 4.982 -3.544 1.00 66.12 420 THR A CA 1
ATOM 3284 C C . THR A 1 420 ? 30.457 3.934 -4.438 1.00 66.12 420 THR A C 1
ATOM 3286 O O . THR A 1 420 ? 31.036 3.544 -5.449 1.00 66.12 420 THR A O 1
ATOM 3289 N N . LEU A 1 421 ? 29.252 3.484 -4.081 1.00 71.25 421 LEU A N 1
ATOM 3290 C CA . LEU A 1 421 ? 28.485 2.564 -4.922 1.00 71.25 421 LEU A CA 1
ATOM 3291 C C . LEU A 1 421 ? 28.040 3.265 -6.221 1.00 71.25 421 LEU A C 1
ATOM 3293 O O . LEU A 1 421 ? 27.653 4.447 -6.176 1.00 71.25 421 LEU A O 1
ATOM 3297 N N . PRO A 1 422 ? 28.085 2.572 -7.376 1.00 78.62 422 PRO A N 1
ATOM 3298 C CA . PRO A 1 422 ? 27.616 3.128 -8.640 1.00 78.62 422 PRO A CA 1
ATOM 3299 C C . PRO A 1 422 ? 26.130 3.481 -8.551 1.00 78.62 422 PRO A C 1
ATOM 3301 O O . PRO A 1 422 ? 25.370 2.865 -7.801 1.00 78.62 422 PRO A O 1
ATOM 3304 N N . SER A 1 423 ? 25.705 4.499 -9.297 1.00 83.69 423 SER A N 1
ATOM 3305 C CA . SER A 1 423 ? 24.271 4.761 -9.440 1.00 83.69 423 SER A CA 1
ATOM 3306 C C . SER A 1 423 ? 23.599 3.637 -10.235 1.00 83.69 423 SER A C 1
ATOM 3308 O O . SER A 1 423 ? 24.254 2.893 -10.966 1.00 83.69 423 SER A O 1
ATOM 3310 N N . ALA A 1 424 ? 22.275 3.526 -10.129 1.00 87.62 424 ALA A N 1
ATOM 3311 C CA . ALA A 1 424 ? 21.532 2.511 -10.868 1.00 87.62 424 ALA A CA 1
ATOM 3312 C C . ALA A 1 424 ? 21.756 2.588 -12.388 1.00 87.62 424 ALA A C 1
ATOM 3314 O O . ALA A 1 424 ? 21.967 1.562 -13.026 1.00 87.62 424 ALA A O 1
ATOM 3315 N N . TYR A 1 425 ? 21.759 3.797 -12.961 1.00 90.88 425 TYR A N 1
ATOM 3316 C CA . TYR A 1 425 ? 22.017 3.987 -14.392 1.00 90.88 425 TYR A CA 1
ATOM 3317 C C . TYR A 1 425 ? 23.470 3.681 -14.764 1.00 90.88 425 TYR A C 1
ATOM 3319 O O . TYR A 1 425 ? 23.694 3.033 -15.780 1.00 90.88 425 TYR A O 1
ATOM 3327 N N . GLU A 1 426 ? 24.449 4.086 -13.941 1.00 89.62 426 GLU A N 1
ATOM 3328 C CA . GLU A 1 426 ? 25.860 3.714 -14.150 1.00 89.62 426 GLU A CA 1
ATOM 3329 C C . GLU A 1 426 ? 26.012 2.190 -14.233 1.00 89.62 426 GLU A C 1
ATOM 3331 O O . GLU A 1 426 ? 26.683 1.685 -15.131 1.00 89.62 426 GLU A O 1
ATOM 3336 N N . ARG A 1 427 ? 25.345 1.460 -13.330 1.00 89.25 427 ARG A N 1
ATOM 3337 C CA . ARG A 1 427 ? 25.380 -0.001 -13.301 1.00 89.25 427 ARG A CA 1
ATOM 3338 C C . ARG A 1 427 ? 24.705 -0.626 -14.521 1.00 89.25 427 ARG A C 1
ATOM 3340 O O . ARG A 1 427 ? 25.340 -1.409 -15.216 1.00 89.25 427 ARG A O 1
ATOM 3347 N N . LEU A 1 428 ? 23.453 -0.265 -14.802 1.00 92.19 428 LEU A N 1
ATOM 3348 C CA . LEU A 1 428 ? 22.691 -0.867 -15.901 1.00 92.19 428 LEU A CA 1
ATOM 3349 C C . LEU A 1 428 ? 23.341 -0.598 -17.263 1.00 92.19 428 LEU A C 1
ATOM 3351 O O . LEU A 1 428 ? 23.452 -1.507 -18.080 1.00 92.19 428 LEU A O 1
ATOM 3355 N N . LEU A 1 429 ? 23.824 0.624 -17.508 1.00 92.00 429 LEU A N 1
ATOM 3356 C CA . LEU A 1 429 ? 24.520 0.945 -18.757 1.00 92.00 429 LEU A CA 1
ATOM 3357 C C . LEU A 1 429 ? 25.821 0.152 -18.908 1.00 92.00 429 LEU A C 1
ATOM 3359 O O . LEU A 1 429 ? 26.128 -0.308 -20.006 1.00 92.00 429 LEU A O 1
ATOM 3363 N N . TYR A 1 430 ? 26.563 -0.038 -17.816 1.00 90.94 430 TYR A N 1
ATOM 3364 C CA . TYR A 1 430 ? 27.760 -0.874 -17.818 1.00 90.94 430 TYR A CA 1
ATOM 3365 C C . TYR A 1 430 ? 27.434 -2.348 -18.104 1.00 90.94 430 TYR A C 1
ATOM 3367 O O . TYR A 1 430 ? 28.091 -2.971 -18.939 1.00 90.94 430 TYR A O 1
ATOM 3375 N N . ASP A 1 431 ? 26.394 -2.892 -17.471 1.00 89.56 431 ASP A N 1
ATOM 3376 C CA . ASP A 1 431 ? 25.955 -4.275 -17.681 1.00 89.56 431 ASP A CA 1
ATOM 3377 C C . ASP A 1 431 ? 25.512 -4.485 -19.142 1.00 89.56 431 ASP A C 1
ATOM 3379 O O . ASP A 1 431 ? 25.978 -5.413 -19.808 1.00 89.56 431 ASP A O 1
ATOM 3383 N N . ALA A 1 432 ? 24.752 -3.543 -19.715 1.00 89.75 432 ALA A N 1
ATOM 3384 C CA . ALA A 1 432 ? 24.383 -3.575 -21.130 1.00 89.75 432 ALA A CA 1
ATOM 3385 C C . ALA A 1 432 ? 25.602 -3.533 -22.069 1.00 89.75 432 ALA A C 1
ATOM 3387 O O . ALA A 1 432 ? 25.657 -4.291 -23.038 1.00 89.75 432 ALA A O 1
ATOM 3388 N N . GLN A 1 433 ? 26.618 -2.714 -21.767 1.00 88.31 433 GLN A N 1
ATOM 3389 C CA . GLN A 1 433 ? 27.881 -2.695 -22.522 1.00 88.31 433 GLN A CA 1
ATOM 3390 C C . GLN A 1 433 ? 28.618 -4.041 -22.455 1.00 88.31 433 GLN A C 1
ATOM 3392 O O . GLN A 1 433 ? 29.230 -4.469 -23.437 1.00 88.31 433 GLN A O 1
ATOM 3397 N N . LYS A 1 434 ? 28.551 -4.735 -21.313 1.00 87.88 434 LYS A N 1
ATOM 3398 C CA . LYS A 1 434 ? 29.110 -6.084 -21.136 1.00 87.88 434 LYS A CA 1
ATOM 3399 C C . LYS A 1 434 ? 28.254 -7.184 -21.764 1.00 87.88 434 LYS A C 1
ATOM 3401 O O . LYS A 1 434 ? 28.757 -8.291 -21.971 1.00 87.88 434 LYS A O 1
ATOM 3406 N N . GLY A 1 435 ? 27.020 -6.878 -22.161 1.00 86.44 435 GLY A N 1
ATOM 3407 C CA . GLY A 1 435 ? 26.035 -7.859 -22.619 1.00 86.44 435 GLY A CA 1
ATOM 3408 C C . GLY A 1 435 ? 25.438 -8.688 -21.486 1.00 86.44 435 GLY A C 1
ATOM 3409 O O . GLY A 1 435 ? 24.949 -9.784 -21.737 1.00 86.44 435 GLY A O 1
ATOM 3410 N N . ASP A 1 436 ? 25.526 -8.200 -20.250 1.00 87.75 436 ASP A N 1
ATOM 3411 C CA . ASP A 1 436 ? 24.823 -8.780 -19.116 1.00 87.75 436 ASP A CA 1
ATOM 3412 C C . ASP A 1 436 ? 23.429 -8.153 -19.034 1.00 87.75 436 ASP A C 1
ATOM 3414 O O . ASP A 1 436 ? 23.258 -6.982 -18.694 1.00 87.75 436 ASP A O 1
ATOM 3418 N N . PHE A 1 437 ? 22.417 -8.939 -19.391 1.00 89.00 437 PHE A N 1
ATOM 3419 C CA . PHE A 1 437 ? 21.025 -8.492 -19.440 1.00 89.00 437 PHE A CA 1
ATOM 3420 C C . PHE A 1 437 ? 20.200 -8.995 -18.250 1.00 89.00 437 PHE A C 1
ATOM 3422 O O . PHE A 1 437 ? 18.970 -9.002 -18.303 1.00 89.00 437 PHE A O 1
ATOM 3429 N N . THR A 1 438 ? 20.870 -9.432 -17.181 1.00 86.31 438 THR A N 1
ATOM 3430 C CA . THR A 1 438 ? 20.246 -10.042 -15.998 1.00 86.31 438 THR A CA 1
ATOM 3431 C C . THR A 1 438 ? 19.282 -9.093 -15.284 1.00 86.31 438 THR A C 1
ATOM 3433 O O . THR A 1 438 ? 18.236 -9.513 -14.792 1.00 86.31 438 THR A O 1
ATOM 3436 N N . LEU A 1 439 ? 19.615 -7.801 -15.246 1.00 88.62 439 LEU A N 1
ATOM 3437 C CA . LEU A 1 439 ? 18.853 -6.770 -14.531 1.00 88.62 439 LEU A CA 1
ATOM 3438 C C . LEU A 1 439 ? 17.862 -6.007 -15.418 1.00 88.62 439 LEU A C 1
ATOM 3440 O O . LEU A 1 439 ? 17.312 -4.998 -14.983 1.00 88.62 439 LEU A O 1
ATOM 3444 N N . PHE A 1 440 ? 17.626 -6.477 -16.642 1.00 89.88 440 PHE A N 1
ATOM 3445 C CA . PHE A 1 440 ? 16.679 -5.864 -17.567 1.00 89.88 440 PHE A CA 1
ATOM 3446 C C . PHE A 1 440 ? 15.400 -6.705 -17.636 1.00 89.88 440 PHE A C 1
ATOM 3448 O O . PHE A 1 440 ? 15.484 -7.902 -17.939 1.00 89.88 440 PHE A O 1
ATOM 3455 N N . PRO A 1 441 ? 14.222 -6.115 -17.363 1.00 89.31 441 PRO A N 1
ATOM 3456 C CA . PRO A 1 441 ? 12.947 -6.753 -17.655 1.00 89.31 441 PRO A CA 1
ATOM 3457 C C . PRO A 1 441 ? 12.822 -7.037 -19.149 1.00 89.31 441 PRO A C 1
ATOM 3459 O O . PRO A 1 441 ? 13.396 -6.319 -19.968 1.00 89.31 441 PRO A O 1
ATOM 3462 N N . THR A 1 442 ? 12.031 -8.039 -19.522 1.00 86.88 442 THR A N 1
ATOM 3463 C CA . THR A 1 442 ? 11.694 -8.246 -20.936 1.00 86.88 442 THR A CA 1
ATOM 3464 C C . THR A 1 442 ? 10.403 -7.522 -21.325 1.00 86.88 442 THR A C 1
ATOM 3466 O O . THR A 1 442 ? 9.594 -7.141 -20.465 1.00 86.88 442 THR A O 1
ATOM 3469 N N . PRO A 1 443 ? 10.163 -7.332 -22.632 1.00 85.88 443 PRO A N 1
ATOM 3470 C CA . PRO A 1 443 ? 8.868 -6.883 -23.130 1.00 85.88 443 PRO A CA 1
ATOM 3471 C C . PRO A 1 443 ? 7.698 -7.785 -22.703 1.00 85.88 443 PRO A C 1
ATOM 3473 O O . PRO A 1 443 ? 6.620 -7.270 -22.417 1.00 85.88 443 PRO A O 1
ATOM 3476 N N . GLU A 1 444 ? 7.897 -9.099 -22.583 1.00 84.00 444 GLU A N 1
ATOM 3477 C CA . GLU A 1 444 ? 6.880 -10.044 -22.091 1.00 84.00 444 GLU A CA 1
ATOM 3478 C C . GLU A 1 444 ? 6.596 -9.841 -20.597 1.00 84.00 444 GLU A C 1
ATOM 3480 O O . GLU A 1 444 ? 5.434 -9.727 -20.216 1.00 84.00 444 GLU A O 1
ATOM 3485 N N . GLU A 1 445 ? 7.629 -9.679 -19.759 1.00 87.06 445 GLU A N 1
ATOM 3486 C CA . GLU A 1 445 ? 7.443 -9.326 -18.339 1.00 87.06 445 GLU A CA 1
ATOM 3487 C C . GLU A 1 445 ? 6.668 -8.004 -18.183 1.00 87.06 445 GLU A C 1
ATOM 3489 O O . GLU A 1 445 ? 5.840 -7.834 -17.279 1.00 87.06 445 GLU A O 1
ATOM 3494 N N . SER A 1 446 ? 6.908 -7.053 -19.090 1.00 87.00 446 SER A N 1
ATOM 3495 C CA . SER A 1 446 ? 6.159 -5.795 -19.133 1.00 87.00 446 SER A CA 1
ATOM 3496 C C . SER A 1 446 ? 4.686 -6.030 -19.488 1.00 87.00 446 SER A C 1
ATOM 3498 O O . SER A 1 446 ? 3.812 -5.408 -18.894 1.00 87.00 446 SER A O 1
ATOM 3500 N N . GLN A 1 447 ? 4.377 -6.952 -20.403 1.00 88.31 447 GLN A N 1
ATOM 3501 C CA . GLN A 1 447 ? 2.992 -7.313 -20.731 1.00 88.31 447 GLN A CA 1
ATOM 3502 C C . GLN A 1 447 ? 2.280 -7.996 -19.557 1.00 88.31 447 GLN A C 1
ATOM 3504 O O . GLN A 1 447 ? 1.159 -7.610 -19.229 1.00 88.31 447 GLN A O 1
ATOM 3509 N N . ASP A 1 448 ? 2.930 -8.951 -18.885 1.00 88.44 448 ASP A N 1
ATOM 3510 C CA . ASP A 1 448 ? 2.346 -9.643 -17.728 1.00 88.44 448 ASP A CA 1
ATOM 3511 C C . ASP A 1 448 ? 2.025 -8.671 -16.588 1.00 88.44 448 ASP A C 1
ATOM 3513 O O . ASP A 1 448 ? 0.958 -8.734 -15.971 1.00 88.44 448 ASP A O 1
ATOM 3517 N N . SER A 1 449 ? 2.939 -7.733 -16.327 1.00 90.06 449 SER A N 1
ATOM 3518 C CA . SER A 1 449 ? 2.716 -6.689 -15.326 1.00 90.06 449 SER A CA 1
ATOM 3519 C C . SER A 1 449 ? 1.592 -5.731 -15.723 1.00 90.06 449 SER A C 1
ATOM 3521 O O . SER A 1 449 ? 0.774 -5.382 -14.870 1.00 90.06 449 SER A O 1
ATOM 3523 N N . TRP A 1 450 ? 1.483 -5.358 -17.003 1.00 92.06 450 TRP A N 1
ATOM 3524 C CA . TRP A 1 450 ? 0.368 -4.548 -17.499 1.00 92.06 450 TRP A CA 1
ATOM 3525 C C . TRP A 1 450 ? -0.977 -5.253 -17.384 1.00 92.06 450 TRP A C 1
ATOM 3527 O O . TRP A 1 450 ? -1.930 -4.634 -16.928 1.00 92.06 450 TRP A O 1
ATOM 3537 N N . LYS A 1 451 ? -1.057 -6.540 -17.719 1.00 90.50 451 LYS A N 1
ATOM 3538 C CA . LYS A 1 451 ? -2.288 -7.327 -17.580 1.00 90.50 451 LYS A CA 1
ATOM 3539 C C . LYS A 1 451 ? -2.817 -7.307 -16.143 1.00 90.50 451 LYS A C 1
ATOM 3541 O O . LYS A 1 451 ? -4.012 -7.124 -15.906 1.00 90.50 451 LYS A O 1
ATOM 3546 N N . LEU A 1 452 ? -1.921 -7.466 -15.167 1.00 89.00 452 LEU A N 1
ATOM 3547 C CA . LEU A 1 452 ? -2.267 -7.375 -13.747 1.00 89.00 452 LEU A CA 1
ATOM 3548 C C . LEU A 1 452 ? -2.686 -5.953 -13.355 1.00 89.00 452 LEU A C 1
ATOM 3550 O O . LEU A 1 452 ? -3.675 -5.774 -12.638 1.00 89.00 452 LEU A O 1
ATOM 3554 N N . LEU A 1 453 ? -1.954 -4.942 -13.828 1.00 89.81 453 LEU A N 1
ATOM 3555 C CA . LEU A 1 453 ? -2.219 -3.548 -13.495 1.00 89.81 453 LEU A CA 1
ATOM 3556 C C . LEU A 1 453 ? -3.516 -3.019 -14.117 1.00 89.81 453 LEU A C 1
ATOM 3558 O O . LEU A 1 453 ? -4.245 -2.294 -13.452 1.00 89.81 453 LEU A O 1
ATOM 3562 N N . ASP A 1 454 ? -3.833 -3.373 -15.357 1.00 91.19 454 ASP A N 1
ATOM 3563 C CA . ASP A 1 454 ? -5.065 -2.945 -16.020 1.00 91.19 454 ASP A CA 1
ATOM 3564 C C . ASP A 1 454 ? -6.287 -3.510 -15.286 1.00 91.19 454 ASP A C 1
ATOM 3566 O O . ASP A 1 454 ? -7.245 -2.781 -15.017 1.00 91.19 454 ASP A O 1
ATOM 3570 N N . GLY A 1 455 ? -6.209 -4.772 -14.850 1.00 87.75 455 GLY A N 1
ATOM 3571 C CA . GLY A 1 455 ? -7.204 -5.372 -13.964 1.00 87.75 455 GLY A CA 1
ATOM 3572 C C . GLY A 1 455 ? -7.334 -4.630 -12.628 1.00 87.75 455 GLY A C 1
ATOM 3573 O O . GLY A 1 455 ? -8.448 -4.363 -12.176 1.00 87.75 455 GLY A O 1
ATOM 3574 N N . LEU A 1 456 ? -6.208 -4.237 -12.024 1.00 84.56 456 LEU A N 1
ATOM 3575 C CA . LEU A 1 456 ? -6.175 -3.424 -10.804 1.00 84.56 456 LEU A CA 1
ATOM 3576 C C . LEU A 1 456 ? -6.803 -2.047 -10.994 1.00 84.56 456 LEU A C 1
ATOM 3578 O O . LEU A 1 456 ? -7.606 -1.623 -10.170 1.00 84.56 456 L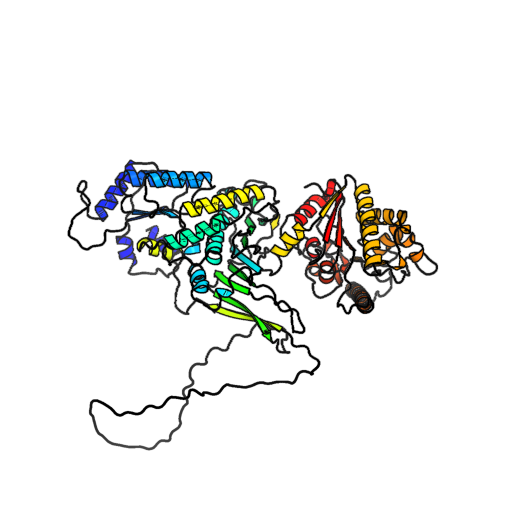EU A O 1
ATOM 3582 N N . ILE A 1 457 ? -6.451 -1.351 -12.073 1.00 87.50 457 ILE A N 1
ATOM 3583 C CA . ILE A 1 457 ? -6.971 -0.026 -12.400 1.00 87.50 457 ILE A CA 1
ATOM 3584 C C . ILE A 1 457 ? -8.486 -0.110 -12.576 1.00 87.50 457 ILE A C 1
ATOM 3586 O O . ILE A 1 457 ? -9.206 0.664 -11.945 1.00 87.50 457 ILE A O 1
ATOM 3590 N N . ALA A 1 458 ? -8.972 -1.095 -13.337 1.00 86.19 458 ALA A N 1
ATOM 3591 C CA . ALA A 1 458 ? -10.398 -1.341 -13.517 1.00 86.19 458 ALA A CA 1
ATOM 3592 C C . ALA A 1 458 ? -11.109 -1.640 -12.185 1.00 86.19 458 ALA A C 1
ATOM 3594 O O . ALA A 1 458 ? -12.138 -1.035 -11.890 1.00 86.19 458 ALA A O 1
ATOM 3595 N N . ALA A 1 459 ? -10.540 -2.509 -11.342 1.00 79.00 459 ALA A N 1
ATOM 3596 C CA . ALA A 1 459 ? -11.083 -2.820 -10.017 1.00 79.00 459 ALA A CA 1
ATOM 3597 C C . ALA A 1 459 ? -11.031 -1.626 -9.047 1.00 79.00 459 ALA A C 1
ATOM 3599 O O . ALA A 1 459 ? -11.829 -1.548 -8.112 1.00 79.00 459 ALA A O 1
ATOM 3600 N N . SER A 1 460 ? -10.094 -0.702 -9.265 1.00 74.94 460 SER A N 1
ATOM 3601 C CA . SER A 1 460 ? -9.887 0.477 -8.429 1.00 74.94 460 SER A CA 1
ATOM 3602 C C . SER A 1 460 ? -10.737 1.684 -8.822 1.00 74.94 460 SER A C 1
ATOM 3604 O O . SER A 1 460 ? -10.854 2.614 -8.032 1.00 74.94 460 SER A O 1
ATOM 3606 N N . ALA A 1 461 ? -11.369 1.663 -10.000 1.00 77.62 461 ALA A N 1
ATOM 3607 C CA . ALA A 1 461 ? -12.149 2.787 -10.518 1.00 77.62 461 ALA A CA 1
ATOM 3608 C C . ALA A 1 461 ? -13.322 3.186 -9.604 1.00 77.62 461 ALA A C 1
ATOM 3610 O O . ALA A 1 461 ? -13.707 4.349 -9.567 1.00 77.62 461 ALA A O 1
ATOM 3611 N N . SER A 1 462 ? -13.873 2.235 -8.843 1.00 69.88 462 SER A N 1
ATOM 3612 C CA . SER A 1 462 ? -14.940 2.484 -7.869 1.00 69.88 462 SER A CA 1
ATOM 3613 C C . SER A 1 462 ? -14.430 2.775 -6.452 1.00 69.88 462 SER A C 1
ATOM 3615 O O . SER A 1 462 ? -15.239 2.881 -5.534 1.00 69.88 462 SER A O 1
ATOM 3617 N N . ILE A 1 463 ? -13.112 2.821 -6.229 1.00 70.06 463 ILE A N 1
ATOM 3618 C CA . ILE A 1 463 ? -12.523 3.098 -4.916 1.00 70.06 463 ILE A CA 1
ATOM 3619 C C . ILE A 1 463 ? -12.361 4.614 -4.765 1.00 70.06 463 ILE A C 1
ATOM 3621 O O . ILE A 1 463 ? -11.619 5.224 -5.538 1.00 70.06 463 ILE A O 1
ATOM 3625 N N . PRO A 1 464 ? -12.975 5.236 -3.746 1.00 66.00 464 PRO A N 1
ATOM 3626 C CA . PRO A 1 464 ? -12.764 6.647 -3.465 1.00 66.00 464 PRO A CA 1
ATOM 3627 C C . PRO A 1 464 ? -11.292 6.972 -3.192 1.00 66.00 464 PRO A C 1
ATOM 3629 O O . PRO A 1 464 ? -10.639 6.369 -2.335 1.00 66.00 464 PRO A O 1
ATOM 3632 N N . VAL A 1 465 ? -10.774 7.979 -3.893 1.00 75.06 465 VAL A N 1
ATOM 3633 C CA . VAL A 1 465 ? -9.425 8.502 -3.665 1.00 75.06 465 VAL A CA 1
ATOM 3634 C C . VAL A 1 465 ? -9.488 9.544 -2.571 1.00 75.06 465 VAL A C 1
ATOM 3636 O O . VAL A 1 465 ? -10.192 10.543 -2.685 1.00 75.06 465 VAL A O 1
ATOM 3639 N N . THR A 1 466 ? -8.759 9.318 -1.484 1.00 66.25 466 THR A N 1
ATOM 3640 C CA . THR A 1 466 ? -8.892 10.202 -0.328 1.00 66.25 466 THR A CA 1
ATOM 3641 C C . THR A 1 466 ? -7.699 11.102 -0.121 1.00 66.25 466 THR A C 1
ATOM 3643 O O . THR A 1 466 ? -6.545 10.743 -0.339 1.00 66.25 466 THR A O 1
ATOM 3646 N N . VAL A 1 467 ? -7.996 12.276 0.402 1.00 69.94 467 VAL A N 1
ATOM 3647 C CA . VAL A 1 467 ? -7.021 13.325 0.589 1.00 69.94 467 VAL A CA 1
ATOM 3648 C C . VAL A 1 467 ? -6.143 13.074 1.824 1.00 69.94 467 VAL A C 1
ATOM 3650 O O . VAL A 1 467 ? -6.661 12.770 2.899 1.00 69.94 467 VAL A O 1
ATOM 3653 N N . TYR A 1 468 ? -4.820 13.226 1.701 1.00 70.31 468 TYR A N 1
ATOM 3654 C CA . TYR A 1 468 ? -3.878 13.157 2.828 1.00 70.31 468 TYR A CA 1
ATOM 3655 C C . TYR A 1 468 ? -2.974 14.400 2.922 1.00 70.31 468 TYR A C 1
ATOM 3657 O O . TYR A 1 468 ? -2.567 14.937 1.891 1.00 70.31 468 TYR A O 1
ATOM 3665 N N . PRO A 1 469 ? -2.615 14.874 4.132 1.00 73.19 469 PRO A N 1
ATOM 3666 C CA . PRO A 1 469 ? -1.645 15.959 4.271 1.00 73.19 469 PRO A CA 1
ATOM 3667 C C . PRO A 1 469 ? -0.246 15.519 3.822 1.00 73.19 469 PRO A C 1
ATOM 3669 O O . PRO A 1 469 ? 0.186 14.397 4.113 1.00 73.19 469 PRO A O 1
ATOM 3672 N N . LYS A 1 470 ? 0.484 16.411 3.141 1.00 81.69 470 LYS A N 1
ATOM 3673 C CA . LYS A 1 470 ? 1.881 16.164 2.750 1.00 81.69 470 LYS A CA 1
ATOM 3674 C C . LYS A 1 470 ? 2.724 15.845 3.993 1.00 81.69 470 LYS A C 1
ATOM 3676 O O . LYS A 1 470 ? 2.616 16.520 5.011 1.00 81.69 470 LYS A O 1
ATOM 3681 N N . GLY A 1 471 ? 3.553 14.808 3.917 1.00 78.31 471 GLY A N 1
ATOM 3682 C CA . GLY A 1 471 ? 4.446 14.382 4.996 1.00 78.31 471 GLY A CA 1
ATOM 3683 C C . GLY A 1 471 ? 3.792 13.589 6.134 1.00 78.31 471 GLY A C 1
ATOM 3684 O O . GLY A 1 471 ? 4.503 13.121 7.022 1.00 78.31 471 GLY A O 1
ATOM 3685 N N . GLU A 1 472 ? 2.468 13.400 6.133 1.00 73.81 472 GLU A N 1
ATOM 3686 C CA . GLU A 1 472 ? 1.766 12.739 7.245 1.00 73.81 472 GLU A CA 1
ATOM 3687 C C . GLU A 1 472 ? 1.334 11.294 6.965 1.00 73.81 472 GLU A C 1
ATOM 3689 O O . GLU A 1 472 ? 0.962 10.574 7.898 1.00 73.81 472 GLU A O 1
ATOM 3694 N N . LEU A 1 473 ? 1.391 10.841 5.710 1.00 75.25 473 LEU A N 1
ATOM 3695 C CA . LEU A 1 473 ? 1.064 9.458 5.364 1.00 75.25 473 LEU A CA 1
ATOM 3696 C C . LEU A 1 473 ? 2.128 8.497 5.920 1.00 75.25 473 LEU A C 1
ATOM 3698 O O . LEU A 1 473 ? 3.324 8.724 5.743 1.00 75.25 473 LEU A O 1
ATOM 3702 N N . LYS A 1 474 ? 1.695 7.423 6.594 1.00 70.38 474 LYS A N 1
ATOM 3703 C CA . LYS A 1 474 ? 2.580 6.425 7.216 1.00 70.38 474 LYS A CA 1
ATOM 3704 C C . LYS A 1 474 ? 2.242 5.016 6.746 1.00 70.38 474 LYS A C 1
ATOM 3706 O O . LYS A 1 474 ? 1.117 4.564 6.952 1.00 70.38 474 LYS A O 1
ATOM 3711 N N . PHE A 1 475 ? 3.236 4.315 6.207 1.00 71.25 475 PHE A N 1
ATOM 3712 C CA . PHE A 1 475 ? 3.128 2.901 5.835 1.00 71.25 475 PHE A CA 1
ATOM 3713 C C . PHE A 1 475 ? 3.745 1.942 6.868 1.00 71.25 475 PHE A C 1
ATOM 3715 O O . PHE A 1 475 ? 3.355 0.787 6.946 1.00 71.25 475 PHE A O 1
ATOM 3722 N N . ASP A 1 476 ? 4.642 2.421 7.731 1.00 57.03 476 ASP A N 1
ATOM 3723 C CA . ASP A 1 476 ? 5.506 1.608 8.605 1.00 57.03 476 ASP A CA 1
ATOM 3724 C C . ASP A 1 476 ? 4.859 1.043 9.886 1.00 57.03 476 ASP A C 1
ATOM 3726 O O . ASP A 1 476 ? 5.557 0.536 10.770 1.00 57.03 476 ASP A O 1
ATOM 3730 N N . GLN A 1 477 ? 3.535 1.122 10.017 1.00 55.16 477 GLN A N 1
ATOM 3731 C CA . GLN A 1 477 ? 2.826 0.608 11.187 1.00 55.16 477 GLN A CA 1
ATOM 3732 C C . GLN A 1 477 ? 2.650 -0.917 11.057 1.00 55.16 477 GLN A C 1
ATOM 3734 O O . GLN A 1 477 ? 1.921 -1.340 10.161 1.00 55.16 477 GLN A O 1
ATOM 3739 N N . PRO A 1 478 ? 3.197 -1.746 11.978 1.00 43.84 478 PRO A N 1
ATOM 3740 C CA . PRO A 1 478 ? 3.170 -3.215 11.891 1.00 43.84 478 PRO A CA 1
ATOM 3741 C C . PRO A 1 478 ? 1.778 -3.847 11.810 1.00 43.84 478 PRO A C 1
ATOM 3743 O O . PRO A 1 478 ? 1.671 -5.022 11.486 1.00 43.84 478 PRO A O 1
ATOM 3746 N N . ASP A 1 479 ? 0.727 -3.093 12.113 1.00 47.09 479 ASP A N 1
ATOM 3747 C CA . ASP A 1 479 ? -0.648 -3.570 12.029 1.00 47.09 479 ASP A CA 1
ATOM 3748 C C . ASP A 1 479 ? -1.467 -2.751 11.019 1.00 47.09 479 ASP A C 1
ATOM 3750 O O . ASP A 1 479 ? -2.533 -3.183 10.610 1.00 47.09 479 ASP A O 1
ATOM 3754 N N . GLY A 1 480 ? -1.014 -1.564 10.602 1.00 48.09 480 GLY A N 1
ATOM 3755 C CA . GLY A 1 480 ? -1.905 -0.491 10.147 1.00 48.09 480 GLY A CA 1
ATOM 3756 C C . GLY A 1 480 ? -2.711 -0.822 8.895 1.00 48.09 480 GLY A C 1
ATOM 3757 O O . GLY A 1 480 ? -3.933 -0.684 8.893 1.00 48.09 480 GLY A O 1
ATOM 3758 N N . VAL A 1 481 ? -2.048 -1.269 7.832 1.00 53.34 481 VAL A N 1
ATOM 3759 C CA . VAL A 1 481 ? -2.688 -1.314 6.512 1.00 53.34 481 VAL A CA 1
ATOM 3760 C C . VAL A 1 481 ? -3.499 -2.592 6.294 1.00 53.34 481 VAL A C 1
ATOM 3762 O O . VAL A 1 481 ? -4.659 -2.500 5.890 1.00 53.34 481 VAL A O 1
ATOM 3765 N N . LEU A 1 482 ? -2.975 -3.762 6.681 1.00 48.25 482 LEU A N 1
ATOM 3766 C CA . LEU A 1 482 ? -3.751 -5.011 6.655 1.00 48.25 482 LEU A CA 1
ATOM 3767 C C . LEU A 1 482 ? -4.907 -5.001 7.634 1.00 48.25 482 LEU A C 1
ATOM 3769 O O . LEU A 1 482 ? -6.012 -5.305 7.205 1.00 48.25 482 LEU A O 1
ATOM 3773 N N . THR A 1 483 ? -4.707 -4.583 8.894 1.00 47.56 483 THR A N 1
ATOM 3774 C CA . THR A 1 483 ? -5.841 -4.538 9.835 1.00 47.56 483 THR A CA 1
ATOM 3775 C C . THR A 1 483 ? -6.926 -3.593 9.361 1.00 47.56 483 THR A C 1
ATOM 3777 O O . THR A 1 483 ? -8.056 -3.746 9.785 1.00 47.56 483 THR A O 1
ATOM 3780 N N . THR A 1 484 ? -6.641 -2.656 8.459 1.00 50.97 484 THR A N 1
ATOM 3781 C CA . THR A 1 484 ? -7.666 -1.779 7.890 1.00 50.97 484 THR A CA 1
ATOM 3782 C C . THR A 1 484 ? -8.373 -2.401 6.707 1.00 50.97 484 THR A C 1
ATOM 3784 O O . THR A 1 484 ? -9.599 -2.348 6.656 1.00 50.97 484 THR A O 1
ATOM 3787 N N . MET A 1 485 ? -7.639 -2.986 5.761 1.00 52.69 485 MET A N 1
ATOM 3788 C CA . MET A 1 485 ? -8.253 -3.724 4.654 1.00 52.69 485 MET A CA 1
ATOM 3789 C C . MET A 1 485 ? -9.103 -4.879 5.204 1.00 52.69 485 MET A C 1
ATOM 3791 O O . MET A 1 485 ? -10.243 -5.083 4.789 1.00 52.69 485 MET A O 1
ATOM 3795 N N . GLU A 1 486 ? -8.602 -5.556 6.238 1.00 52.59 486 GLU A N 1
ATOM 3796 C CA . GLU A 1 486 ? -9.316 -6.574 7.000 1.00 52.59 486 GLU A CA 1
ATOM 3797 C C . GLU A 1 486 ? -10.451 -5.973 7.838 1.00 52.59 486 GLU A C 1
ATOM 3799 O O . GLU A 1 486 ? -11.577 -6.447 7.712 1.00 52.59 486 GLU A O 1
ATOM 3804 N N . ALA A 1 487 ? -10.246 -4.913 8.631 1.00 51.91 487 ALA A N 1
ATOM 3805 C CA . ALA A 1 487 ? -11.323 -4.300 9.423 1.00 51.91 487 ALA A CA 1
ATOM 3806 C C . ALA A 1 487 ? -12.482 -3.855 8.532 1.00 51.91 487 ALA A C 1
ATOM 3808 O O . ALA A 1 487 ? -13.632 -4.119 8.867 1.00 51.91 487 ALA A O 1
ATOM 3809 N N . ARG A 1 488 ? -12.191 -3.265 7.366 1.00 61.88 488 ARG A N 1
ATOM 3810 C CA . ARG A 1 488 ? -13.193 -2.860 6.371 1.00 61.88 488 ARG A CA 1
ATOM 3811 C C . ARG A 1 488 ? -13.911 -4.028 5.734 1.00 61.88 488 ARG A C 1
ATOM 3813 O O . ARG A 1 488 ? -15.124 -3.951 5.570 1.00 61.88 488 ARG A O 1
ATOM 3820 N N . SER A 1 489 ? -13.206 -5.122 5.452 1.00 53.09 489 SER A N 1
ATOM 3821 C CA . SER A 1 489 ? -13.843 -6.344 4.948 1.00 53.09 489 SER A CA 1
ATOM 3822 C C . SER A 1 489 ? -14.870 -6.939 5.925 1.00 53.09 489 SER A C 1
ATOM 3824 O O . SER A 1 489 ? -15.771 -7.658 5.499 1.00 53.09 489 SER A O 1
ATOM 3826 N N . HIS A 1 490 ? -14.782 -6.596 7.218 1.00 58.38 490 HIS A N 1
ATOM 3827 C CA . HIS A 1 490 ? -15.720 -7.021 8.258 1.00 58.38 490 HIS A CA 1
ATOM 3828 C C . HIS A 1 490 ? -16.777 -5.962 8.624 1.00 58.38 490 HIS A C 1
ATOM 3830 O O . HIS A 1 490 ? -17.643 -6.254 9.456 1.00 58.38 490 HIS A O 1
ATOM 3836 N N . ILE A 1 491 ? -16.746 -4.759 8.027 1.00 73.94 491 ILE A N 1
ATOM 3837 C CA . ILE A 1 491 ? -17.781 -3.741 8.254 1.00 73.94 491 ILE A CA 1
ATOM 3838 C C . ILE A 1 491 ? -19.066 -4.184 7.562 1.00 73.94 491 ILE A C 1
ATOM 3840 O O . ILE A 1 491 ? -19.132 -4.304 6.339 1.00 73.94 491 ILE A O 1
ATOM 3844 N N . ARG A 1 492 ? -20.126 -4.376 8.345 1.00 80.25 492 ARG A N 1
ATOM 3845 C CA . ARG A 1 492 ? -21.475 -4.583 7.813 1.00 80.25 492 ARG A CA 1
ATOM 3846 C C . ARG A 1 492 ? -22.179 -3.240 7.690 1.00 80.25 492 ARG A C 1
ATOM 3848 O O . ARG A 1 492 ? -22.253 -2.507 8.673 1.00 80.25 492 ARG A O 1
ATOM 3855 N N . LYS A 1 493 ? -22.711 -2.926 6.508 1.00 84.50 493 LYS A N 1
ATOM 3856 C CA . LYS A 1 493 ? -23.564 -1.750 6.294 1.00 84.50 493 LYS A CA 1
ATOM 3857 C C . LYS A 1 493 ? -25.039 -2.168 6.357 1.00 84.50 493 LYS A C 1
ATOM 3859 O O . LYS A 1 493 ? -25.443 -3.115 5.685 1.00 84.50 493 LYS A O 1
ATOM 3864 N N . HIS A 1 494 ? -25.840 -1.449 7.134 1.00 87.25 494 HIS A N 1
ATOM 3865 C CA . HIS A 1 494 ? -27.298 -1.543 7.146 1.00 87.25 494 HIS A CA 1
ATOM 3866 C C . HIS A 1 494 ? -27.872 -0.154 6.887 1.00 87.25 494 HIS A C 1
ATOM 3868 O O . HIS A 1 494 ? -27.860 0.701 7.770 1.00 87.25 494 HIS A O 1
ATOM 3874 N N . ILE A 1 495 ? -28.338 0.070 5.659 1.00 88.25 495 ILE A N 1
ATOM 3875 C CA . ILE A 1 495 ? -28.922 1.346 5.247 1.00 88.25 495 ILE A CA 1
ATOM 3876 C C . ILE A 1 495 ? -30.442 1.241 5.339 1.00 88.25 495 ILE A C 1
ATOM 3878 O O . ILE A 1 495 ? -31.050 0.335 4.766 1.00 88.25 495 ILE A O 1
ATOM 3882 N N . HIS A 1 496 ? -31.052 2.155 6.082 1.00 90.62 496 HIS A N 1
ATOM 3883 C CA . HIS A 1 496 ? -32.496 2.257 6.250 1.00 90.62 496 HIS A CA 1
ATOM 3884 C C . HIS A 1 496 ? -33.029 3.454 5.468 1.00 90.62 496 HIS A C 1
ATOM 3886 O O . HIS A 1 496 ? -32.406 4.503 5.438 1.00 90.62 496 HIS A O 1
ATOM 3892 N N . GLN A 1 497 ? -34.221 3.334 4.882 1.00 88.62 497 GLN A N 1
ATOM 3893 C CA . GLN A 1 497 ? -34.811 4.424 4.089 1.00 88.62 497 GLN A CA 1
ATOM 3894 C C . GLN A 1 497 ? -35.057 5.702 4.899 1.00 88.62 497 GLN A C 1
ATOM 3896 O O . GLN A 1 497 ? -35.022 6.799 4.360 1.00 88.62 497 GLN A O 1
ATOM 3901 N N . THR A 1 498 ? -35.312 5.563 6.200 1.00 91.31 498 THR A N 1
ATOM 3902 C CA . THR A 1 498 ? -35.622 6.686 7.082 1.00 91.31 498 THR A CA 1
ATOM 3903 C C . THR A 1 498 ? -34.868 6.572 8.395 1.00 91.31 498 THR A C 1
ATOM 3905 O O . THR A 1 498 ? -34.540 5.475 8.859 1.00 91.31 498 THR A O 1
ATOM 3908 N N . ARG A 1 499 ? -34.682 7.719 9.046 1.00 90.31 499 ARG A N 1
ATOM 3909 C CA . ARG A 1 499 ? -34.130 7.828 10.397 1.00 90.31 499 ARG A CA 1
ATOM 3910 C C . ARG A 1 499 ? -34.904 7.001 11.436 1.00 90.31 499 ARG A C 1
ATOM 3912 O O . ARG A 1 499 ? -34.302 6.277 12.223 1.00 90.31 499 ARG A O 1
ATOM 3919 N N . ALA A 1 500 ? -36.236 6.984 11.359 1.00 90.38 500 ALA A N 1
ATOM 3920 C CA . ALA A 1 500 ? -37.067 6.117 12.202 1.00 90.38 500 ALA A CA 1
ATOM 3921 C C . ALA A 1 500 ? -36.818 4.617 11.931 1.00 90.38 500 ALA A C 1
ATOM 3923 O O . ALA A 1 500 ? -36.847 3.793 12.849 1.00 90.38 500 ALA A O 1
ATOM 3924 N N . GLY A 1 501 ? -36.556 4.250 10.671 1.00 91.25 501 GLY A N 1
ATOM 3925 C CA . GLY A 1 501 ? -36.147 2.898 10.291 1.00 91.25 501 GLY A CA 1
ATOM 3926 C C . GLY A 1 501 ? -34.810 2.497 10.917 1.00 91.25 501 GLY A C 1
ATOM 3927 O O . GLY A 1 501 ? -34.708 1.396 11.460 1.00 91.25 501 GLY A O 1
ATOM 3928 N N . LEU A 1 502 ? -33.828 3.406 10.913 1.00 93.69 502 LEU A N 1
ATOM 3929 C CA . LEU A 1 502 ? -32.545 3.231 11.600 1.00 93.69 502 LEU A CA 1
ATOM 3930 C C . LEU A 1 502 ? -32.748 2.988 13.098 1.00 93.69 502 LEU A C 1
ATOM 3932 O O . LEU A 1 502 ? -32.212 2.013 13.624 1.00 93.69 502 LEU A O 1
ATOM 3936 N N . ALA A 1 503 ? -33.546 3.819 13.779 1.00 94.06 503 ALA A N 1
ATOM 3937 C CA . ALA A 1 503 ? -33.790 3.693 15.219 1.00 94.06 503 ALA A CA 1
ATOM 3938 C C . ALA A 1 503 ? -34.402 2.328 15.588 1.00 94.06 503 ALA A C 1
ATOM 3940 O O . ALA A 1 503 ? -33.940 1.657 16.516 1.00 94.06 503 ALA A O 1
ATOM 3941 N N . LYS A 1 504 ? -35.384 1.857 14.806 1.00 93.44 504 LYS A N 1
ATOM 3942 C CA . LYS A 1 504 ? -35.971 0.512 14.961 1.00 93.44 504 LYS A CA 1
ATOM 3943 C C . LYS A 1 504 ? -34.949 -0.600 14.710 1.00 93.44 504 LYS A C 1
ATOM 3945 O O . LYS A 1 504 ? -34.913 -1.579 15.459 1.00 93.44 504 LYS A O 1
ATOM 3950 N N . GLY A 1 505 ? -34.110 -0.450 13.683 1.00 92.06 505 GLY A N 1
ATOM 3951 C CA . GLY A 1 505 ? -33.025 -1.382 13.372 1.00 92.06 505 GLY A CA 1
ATOM 3952 C C . GLY A 1 505 ? -32.012 -1.503 14.514 1.00 92.06 505 GLY A C 1
ATOM 3953 O O . GLY A 1 505 ? -31.685 -2.618 14.934 1.00 92.06 505 GLY A O 1
ATOM 3954 N N . ALA A 1 506 ? -31.585 -0.365 15.067 1.00 94.81 506 ALA A N 1
ATOM 3955 C CA . ALA A 1 506 ? -30.673 -0.281 16.205 1.00 94.81 506 ALA A CA 1
ATOM 3956 C C . ALA A 1 506 ? -31.273 -0.908 17.478 1.00 94.81 506 ALA A C 1
ATOM 3958 O O . ALA A 1 506 ? -30.612 -1.729 18.115 1.00 94.81 506 ALA A O 1
ATOM 3959 N N . CYS A 1 507 ? -32.542 -0.617 17.798 1.00 96.12 507 CYS A N 1
ATOM 3960 C CA . CYS A 1 507 ? -33.270 -1.248 18.908 1.00 96.12 507 CYS A CA 1
ATOM 3961 C C . CYS A 1 507 ? -33.316 -2.779 18.764 1.00 96.12 507 CYS A C 1
ATOM 3963 O O . CYS A 1 507 ? -32.933 -3.513 19.677 1.00 96.12 507 CYS A O 1
ATOM 3965 N N . GLY A 1 508 ? -33.694 -3.288 17.586 1.00 94.19 508 GLY A N 1
ATOM 3966 C CA . GLY A 1 508 ? -33.716 -4.730 17.337 1.00 94.19 508 GLY A CA 1
ATOM 3967 C C . GLY A 1 508 ? -32.339 -5.386 17.482 1.00 94.19 508 GLY A C 1
ATOM 3968 O O . GLY A 1 508 ? -32.241 -6.517 17.959 1.00 94.19 508 GLY A O 1
ATOM 3969 N N . ALA A 1 509 ? -31.266 -4.696 17.090 1.00 93.12 509 ALA A N 1
ATOM 3970 C CA . ALA A 1 509 ? -29.907 -5.192 17.269 1.00 93.12 509 ALA A CA 1
ATOM 3971 C C . ALA A 1 509 ? -29.468 -5.190 18.741 1.00 93.12 509 ALA A C 1
ATOM 3973 O O . ALA A 1 509 ? -28.877 -6.174 19.182 1.00 93.12 509 ALA A O 1
ATOM 3974 N N . PHE A 1 510 ? -29.815 -4.149 19.505 1.00 97.06 510 PHE A N 1
ATOM 3975 C CA . PHE A 1 510 ? -29.567 -4.081 20.946 1.00 97.06 510 PHE A CA 1
ATOM 3976 C C . PHE A 1 510 ? -30.204 -5.257 21.687 1.00 97.06 510 PHE A C 1
ATOM 3978 O O . PHE A 1 510 ? -29.498 -5.980 22.383 1.00 97.06 510 PHE A O 1
ATOM 3985 N N . ILE A 1 511 ? -31.505 -5.501 21.484 1.00 96.69 511 ILE A N 1
ATOM 3986 C CA . ILE A 1 511 ? -32.241 -6.578 22.171 1.00 96.69 511 ILE A CA 1
ATOM 3987 C C . ILE A 1 511 ? -31.603 -7.944 21.877 1.00 96.69 511 ILE A C 1
ATOM 3989 O O . ILE A 1 511 ? -31.385 -8.746 22.787 1.00 96.69 511 ILE A O 1
ATOM 3993 N N . ARG A 1 512 ? -31.230 -8.205 20.614 1.00 94.69 512 ARG A N 1
ATOM 3994 C CA . ARG A 1 512 ? -30.550 -9.455 20.232 1.00 94.69 512 ARG A CA 1
ATOM 3995 C C . ARG A 1 512 ? -29.201 -9.624 20.926 1.00 94.69 512 ARG A C 1
ATOM 3997 O O . ARG A 1 512 ? -28.920 -10.710 21.427 1.00 94.69 512 ARG A O 1
ATOM 4004 N N . GLU A 1 513 ? -28.368 -8.585 20.941 1.00 95.06 513 GLU A N 1
ATOM 4005 C CA . GLU A 1 513 ? -27.043 -8.638 21.574 1.00 95.06 513 GLU A CA 1
ATOM 4006 C C . GLU A 1 513 ? -27.147 -8.759 23.098 1.00 95.06 513 GLU A C 1
ATOM 4008 O O . GLU A 1 513 ? -26.415 -9.553 23.693 1.00 95.06 513 GLU A O 1
ATOM 4013 N N . ALA A 1 514 ? -28.098 -8.050 23.714 1.00 96.12 514 ALA A N 1
ATOM 4014 C CA . ALA A 1 514 ? -28.375 -8.120 25.143 1.00 96.12 514 ALA A CA 1
ATOM 4015 C C . ALA A 1 514 ? -28.768 -9.540 25.560 1.00 96.12 514 ALA A C 1
ATOM 4017 O O . ALA A 1 514 ? -28.119 -10.135 26.422 1.00 96.12 514 ALA A O 1
ATOM 4018 N N . ASN A 1 515 ? -29.752 -10.129 24.878 1.00 94.38 515 ASN A N 1
ATOM 4019 C CA . ASN A 1 515 ? -30.221 -11.482 25.171 1.00 94.38 515 ASN A CA 1
ATOM 4020 C C . ASN A 1 515 ? -29.149 -12.541 24.880 1.00 94.38 515 ASN A C 1
ATOM 4022 O O . ASN A 1 515 ? -28.964 -13.477 25.661 1.00 94.38 515 ASN A O 1
ATOM 4026 N N . TYR A 1 516 ? -28.374 -12.374 23.804 1.00 92.19 516 TYR A N 1
ATOM 4027 C CA . TYR A 1 516 ? -27.265 -13.273 23.491 1.00 92.19 516 TYR A CA 1
ATOM 4028 C C . TYR A 1 516 ? -26.159 -13.227 24.553 1.00 92.19 516 TYR A C 1
ATOM 4030 O O . TYR A 1 516 ? -25.676 -14.276 24.989 1.00 92.19 516 TYR A O 1
ATOM 4038 N N . ALA A 1 517 ? -25.743 -12.033 24.978 1.00 91.31 517 ALA A N 1
ATOM 4039 C CA . ALA A 1 517 ? -24.719 -11.863 26.003 1.00 91.31 517 ALA A CA 1
ATOM 4040 C C . ALA A 1 517 ? -25.205 -12.364 27.369 1.00 91.31 517 ALA A C 1
ATOM 4042 O O . ALA A 1 517 ? -24.510 -13.170 27.988 1.00 91.31 517 ALA A O 1
ATOM 4043 N N . ALA A 1 518 ? -26.425 -12.005 27.773 1.00 90.12 518 ALA A N 1
ATOM 4044 C CA . ALA A 1 518 ? -27.061 -12.496 28.991 1.00 90.12 518 ALA A CA 1
ATOM 4045 C C . ALA A 1 518 ? -27.107 -14.032 29.031 1.00 90.12 518 ALA A C 1
ATOM 4047 O O . ALA A 1 518 ? -26.688 -14.634 30.018 1.00 90.12 518 ALA A O 1
ATOM 4048 N N . HIS A 1 519 ? -27.520 -14.685 27.940 1.00 89.94 519 HIS A N 1
ATOM 4049 C CA . HIS A 1 519 ? -27.556 -16.147 27.860 1.00 89.94 519 HIS A CA 1
ATOM 4050 C C . HIS A 1 519 ? -26.154 -16.777 27.855 1.00 89.94 519 HIS A C 1
ATOM 4052 O O . HIS A 1 519 ? -25.916 -17.797 28.495 1.00 89.94 519 HIS A O 1
ATOM 4058 N N . LYS A 1 520 ? -25.208 -16.240 27.074 1.00 88.00 520 LYS A N 1
ATOM 4059 C CA . LYS A 1 520 ? -23.888 -16.873 26.879 1.00 88.00 520 LYS A CA 1
ATOM 4060 C C . LYS A 1 520 ? -22.873 -16.549 27.967 1.00 88.00 520 LYS A C 1
ATOM 4062 O O . LYS A 1 520 ? -21.897 -17.283 28.108 1.00 88.00 520 LYS A O 1
ATOM 4067 N N . ARG A 1 521 ? -23.018 -15.411 28.638 1.00 87.50 521 ARG A N 1
ATOM 4068 C CA . ARG A 1 521 ? -22.011 -14.856 29.551 1.00 87.50 521 ARG A CA 1
ATOM 4069 C C . ARG A 1 521 ? -22.579 -14.488 30.915 1.00 87.50 521 ARG A C 1
ATOM 4071 O O . ARG A 1 521 ? -21.784 -14.189 31.792 1.00 87.50 521 ARG A O 1
ATOM 4078 N N . GLY A 1 522 ? -23.900 -14.513 31.093 1.00 90.12 522 GLY A N 1
ATOM 4079 C CA . GLY A 1 522 ? -24.560 -14.113 32.337 1.00 90.12 522 GLY A CA 1
ATOM 4080 C C . GLY A 1 522 ? -24.655 -12.599 32.532 1.00 90.12 522 GLY A C 1
ATOM 4081 O O . GLY A 1 522 ? -25.381 -12.157 33.413 1.00 90.12 522 GLY A O 1
ATOM 4082 N N . VAL A 1 523 ? -23.975 -11.810 31.696 1.00 92.69 523 VAL A N 1
ATOM 4083 C CA . VAL A 1 523 ? -23.888 -10.353 31.796 1.00 92.69 523 VAL A CA 1
ATOM 4084 C C . VAL A 1 523 ? -23.797 -9.730 30.403 1.00 92.69 523 VAL A C 1
ATOM 4086 O O . VAL A 1 523 ? -23.234 -10.329 29.480 1.00 92.69 523 VAL A O 1
ATOM 4089 N N . PHE A 1 524 ? -24.357 -8.532 30.255 1.00 95.38 524 PHE A N 1
ATOM 4090 C CA . PHE A 1 524 ? -24.271 -7.706 29.057 1.00 95.38 524 PHE A CA 1
ATOM 4091 C C . PHE A 1 524 ? -23.697 -6.331 29.402 1.00 95.38 524 PHE A C 1
ATOM 4093 O O . PHE A 1 524 ? -24.324 -5.544 30.112 1.00 95.38 524 PHE A O 1
ATOM 4100 N N . HIS A 1 525 ? -22.510 -6.027 28.876 1.00 95.56 525 HIS A N 1
ATOM 4101 C CA . HIS A 1 525 ? -21.908 -4.701 29.006 1.00 95.56 525 HIS A CA 1
ATOM 4102 C C . HIS A 1 525 ? -22.179 -3.859 27.760 1.00 95.56 525 HIS A C 1
ATOM 4104 O O . HIS A 1 525 ? -21.614 -4.112 26.688 1.00 95.56 525 HIS A O 1
ATOM 4110 N N . PHE A 1 526 ? -23.019 -2.839 27.930 1.00 97.50 526 PHE A N 1
ATOM 4111 C CA . PHE A 1 526 ? -23.391 -1.884 26.897 1.00 97.50 526 PHE A CA 1
ATOM 4112 C C . PHE A 1 526 ? -22.728 -0.531 27.144 1.00 97.50 526 PHE A C 1
ATOM 4114 O O . PHE A 1 526 ? -22.825 0.013 28.240 1.00 97.50 526 PHE A O 1
ATOM 4121 N N . MET A 1 527 ? -22.089 0.031 26.120 1.00 96.94 527 MET A N 1
ATOM 4122 C CA . MET A 1 527 ? -21.590 1.402 26.144 1.00 96.94 527 MET A CA 1
ATOM 4123 C C . MET A 1 527 ? -22.501 2.309 25.315 1.00 96.94 527 MET A C 1
ATOM 4125 O O . MET A 1 527 ? -22.550 2.198 24.089 1.00 96.94 527 MET A O 1
ATOM 4129 N N . ALA A 1 528 ? -23.204 3.200 26.007 1.00 96.31 528 ALA A N 1
ATOM 4130 C CA . ALA A 1 528 ? -24.125 4.177 25.457 1.00 96.31 528 ALA A CA 1
ATOM 4131 C C . ALA A 1 528 ? -23.383 5.366 24.825 1.00 96.31 528 ALA A C 1
ATOM 4133 O O . ALA A 1 528 ? -22.387 5.864 25.363 1.00 96.31 528 ALA A O 1
ATOM 4134 N N . ALA A 1 529 ? -23.921 5.840 23.700 1.00 92.81 529 ALA A N 1
ATOM 4135 C CA . ALA A 1 529 ? -23.538 7.088 23.046 1.00 92.81 529 ALA A CA 1
ATOM 4136 C C . ALA A 1 529 ? -24.541 8.208 23.342 1.00 92.81 529 ALA A C 1
ATOM 4138 O O . ALA A 1 529 ? -25.744 7.958 23.459 1.00 92.81 529 ALA A O 1
ATOM 4139 N N . GLY A 1 530 ? -24.041 9.444 23.385 1.00 89.19 530 GLY A N 1
ATOM 4140 C CA . GLY A 1 530 ? -24.863 10.651 23.319 1.00 89.19 530 GLY A CA 1
ATOM 4141 C C . GLY A 1 530 ? -25.279 11.025 21.887 1.00 89.19 530 GLY A C 1
ATOM 4142 O O . GLY A 1 530 ? -24.765 10.482 20.909 1.00 89.19 530 GLY A O 1
ATOM 4143 N N . GLY A 1 531 ? -26.174 12.009 21.765 1.00 87.69 531 GLY A N 1
ATOM 4144 C CA . GLY A 1 531 ? -26.623 12.577 20.486 1.00 87.69 531 GLY A CA 1
ATOM 4145 C C . GLY A 1 531 ? -28.065 12.224 20.115 1.00 87.69 531 GLY A C 1
ATOM 4146 O O . GLY A 1 531 ? -28.688 11.363 20.730 1.00 87.69 531 GLY A O 1
ATOM 4147 N N . THR A 1 532 ? -28.592 12.896 19.090 1.00 85.06 532 THR A N 1
ATOM 4148 C CA . THR A 1 532 ? -30.007 12.783 18.696 1.00 85.06 532 THR A CA 1
ATOM 4149 C C . THR A 1 532 ? -30.320 11.486 17.944 1.00 85.06 532 THR A C 1
ATOM 4151 O O . THR A 1 532 ? -31.410 10.949 18.095 1.00 85.06 532 THR A O 1
ATOM 4154 N N . THR A 1 533 ? -29.374 10.932 17.174 1.00 86.19 533 THR A N 1
ATOM 4155 C CA . THR A 1 533 ? -29.578 9.649 16.475 1.00 86.19 533 THR A CA 1
ATOM 4156 C C . THR A 1 533 ? -29.693 8.465 17.450 1.00 86.19 533 THR A C 1
ATOM 4158 O O . THR A 1 533 ? -30.645 7.698 17.319 1.00 86.19 533 THR A O 1
ATOM 4161 N N . PRO A 1 534 ? -28.807 8.301 18.462 1.00 91.56 534 PRO A N 1
ATOM 4162 C CA . PRO A 1 534 ? -29.002 7.277 19.492 1.00 91.56 534 PRO A CA 1
ATOM 4163 C C . PRO A 1 534 ? -30.243 7.503 20.367 1.00 91.56 534 PRO A C 1
ATOM 4165 O O . PRO A 1 534 ? -30.847 6.523 20.791 1.00 91.56 534 PRO A O 1
ATOM 4168 N N . GLN A 1 535 ? -30.640 8.761 20.613 1.00 93.94 535 GLN A N 1
ATOM 4169 C CA . GLN A 1 535 ? -31.812 9.099 21.432 1.00 93.94 535 GLN A CA 1
ATOM 4170 C C . GLN A 1 535 ? -33.092 8.407 20.946 1.00 93.94 535 GLN A C 1
ATOM 4172 O O . GLN A 1 535 ? -33.749 7.719 21.722 1.00 93.94 535 GLN A O 1
ATOM 4177 N N . GLU A 1 536 ? -33.405 8.502 19.655 1.00 93.50 536 GLU A N 1
ATOM 4178 C CA . GLU A 1 536 ? -34.587 7.835 19.089 1.00 93.50 536 GLU A CA 1
ATOM 4179 C C . GLU A 1 536 ? -34.508 6.308 19.223 1.00 93.50 536 GLU A C 1
ATOM 4181 O O . GLU A 1 536 ? -35.514 5.638 19.448 1.00 93.50 536 GLU A O 1
ATOM 4186 N N . ALA A 1 537 ? -33.309 5.729 19.119 1.00 95.19 537 ALA A N 1
ATOM 4187 C CA . ALA A 1 537 ? -33.122 4.295 19.318 1.00 95.19 537 ALA A CA 1
ATOM 4188 C C . ALA A 1 537 ? -33.348 3.884 20.785 1.00 95.19 537 ALA A C 1
ATOM 4190 O O . ALA A 1 537 ? -33.924 2.825 21.032 1.00 95.19 537 ALA A O 1
ATOM 4191 N N . TYR A 1 538 ? -32.955 4.721 21.752 1.00 97.50 538 TYR A N 1
ATOM 4192 C CA . TYR A 1 538 ? -33.247 4.523 23.175 1.00 97.50 538 TYR A CA 1
ATOM 4193 C C . TYR A 1 538 ? -34.748 4.548 23.466 1.00 97.50 538 TYR A C 1
ATOM 4195 O O . TYR A 1 538 ? -35.241 3.651 24.147 1.00 97.50 538 TYR A O 1
ATOM 4203 N N . GLU A 1 539 ? -35.487 5.491 22.881 1.00 96.44 539 GLU A N 1
ATOM 4204 C CA . GLU A 1 539 ? -36.949 5.566 23.006 1.00 96.44 539 GLU A CA 1
ATOM 4205 C C . GLU A 1 539 ? -37.624 4.299 22.448 1.00 96.44 539 GLU A C 1
ATOM 4207 O O . GLU A 1 539 ? -38.539 3.749 23.061 1.00 96.44 539 GLU A O 1
ATOM 4212 N N . GLN A 1 540 ? -37.123 3.758 21.329 1.00 96.38 540 GLN A N 1
ATOM 4213 C CA . GLN A 1 540 ? -37.601 2.476 20.794 1.00 96.38 540 GLN A CA 1
ATOM 4214 C C . GLN A 1 540 ? -37.269 1.281 21.702 1.00 96.38 540 GLN A C 1
ATOM 4216 O O . GLN A 1 540 ? -38.029 0.312 21.721 1.00 96.38 540 GLN A O 1
ATOM 4221 N N . ILE A 1 541 ? -36.145 1.308 22.427 1.00 96.88 541 ILE A N 1
ATOM 4222 C CA . ILE A 1 541 ? -35.807 0.269 23.415 1.00 96.88 541 ILE A CA 1
ATOM 4223 C C . ILE A 1 541 ? -36.726 0.388 24.634 1.00 96.88 541 ILE A C 1
ATOM 4225 O O . ILE A 1 541 ? -37.208 -0.630 25.116 1.00 96.88 541 ILE A O 1
ATOM 4229 N N . ALA A 1 542 ? -37.024 1.603 25.102 1.00 96.56 542 ALA A N 1
ATOM 4230 C CA . ALA A 1 542 ? -37.925 1.834 26.231 1.00 96.56 542 ALA A CA 1
ATOM 4231 C C . ALA A 1 542 ? -39.330 1.254 25.981 1.00 96.56 542 ALA A C 1
ATOM 4233 O O . ALA A 1 542 ? -39.904 0.604 26.853 1.00 96.56 542 ALA A O 1
ATOM 4234 N N . LEU A 1 543 ? -39.850 1.402 24.757 1.00 96.25 543 LEU A N 1
ATOM 4235 C CA . LEU A 1 543 ? -41.128 0.803 24.342 1.00 96.25 543 LEU A CA 1
ATOM 4236 C C . LEU A 1 543 ? -41.123 -0.735 24.345 1.00 96.25 543 LEU A C 1
ATOM 4238 O O . LEU A 1 543 ? -42.186 -1.345 24.358 1.00 96.25 543 LEU A O 1
ATOM 4242 N N . ARG A 1 544 ? -39.942 -1.360 24.309 1.00 96.56 544 ARG A N 1
ATOM 4243 C CA . ARG A 1 544 ? -39.741 -2.816 24.231 1.00 96.56 544 ARG A CA 1
ATOM 4244 C C . ARG A 1 544 ? -38.889 -3.334 25.391 1.00 96.56 544 ARG A C 1
ATOM 4246 O O . ARG A 1 544 ? -38.199 -4.345 25.260 1.00 96.56 544 ARG A O 1
ATOM 4253 N N . HIS A 1 545 ? -38.897 -2.620 26.516 1.00 94.44 545 HIS A N 1
ATOM 4254 C CA . HIS A 1 545 ? -38.010 -2.902 27.640 1.00 94.44 545 HIS A CA 1
ATOM 4255 C C . HIS A 1 545 ? -38.247 -4.295 28.247 1.00 94.44 545 HIS A C 1
ATOM 4257 O O . HIS A 1 545 ? -37.291 -4.887 28.739 1.00 94.44 545 HIS A O 1
ATOM 4263 N N . ASP A 1 546 ? -39.464 -4.838 28.138 1.00 95.62 546 ASP A N 1
ATOM 4264 C CA . ASP A 1 546 ? -39.840 -6.179 28.612 1.00 95.62 546 ASP A CA 1
ATOM 4265 C C . ASP A 1 546 ? -39.122 -7.327 27.877 1.00 95.62 546 ASP A C 1
ATOM 4267 O O . ASP A 1 546 ? -39.080 -8.455 28.363 1.00 95.62 546 ASP A O 1
ATOM 4271 N N . GLU A 1 547 ? -38.523 -7.067 26.710 1.00 96.69 547 GLU A N 1
ATOM 4272 C CA . GLU A 1 547 ? -37.778 -8.077 25.944 1.00 96.69 547 GLU A CA 1
ATOM 4273 C C . GLU A 1 547 ? -36.330 -8.271 26.425 1.00 96.69 547 GLU A C 1
ATOM 4275 O O . GLU A 1 547 ? -35.597 -9.089 25.859 1.00 96.69 547 GLU A O 1
ATOM 4280 N N . VAL A 1 548 ? -35.893 -7.506 27.431 1.00 96.69 548 VAL A N 1
ATOM 4281 C CA . VAL A 1 548 ? -34.515 -7.492 27.933 1.00 96.69 548 VAL A CA 1
ATOM 4282 C C . VAL A 1 548 ? -34.497 -7.736 29.439 1.00 96.69 548 VAL A C 1
ATOM 4284 O O . VAL A 1 548 ? -35.155 -7.049 30.214 1.00 96.69 548 VAL A O 1
ATOM 4287 N N . ASP A 1 549 ? -33.665 -8.680 29.875 1.00 95.75 549 ASP A N 1
ATOM 4288 C CA . ASP A 1 549 ? -33.392 -8.901 31.297 1.00 95.75 549 ASP A CA 1
ATOM 4289 C C . ASP A 1 549 ? -32.417 -7.837 31.836 1.00 95.75 549 ASP A C 1
ATOM 4291 O O . ASP A 1 549 ? -31.197 -8.029 31.863 1.00 95.75 549 ASP A O 1
ATOM 4295 N N . TRP A 1 550 ? -32.959 -6.694 32.264 1.00 96.00 550 TRP A N 1
ATOM 4296 C CA . TRP A 1 550 ? -32.189 -5.542 32.756 1.00 96.00 550 TRP A CA 1
ATOM 4297 C C . TRP A 1 550 ? -31.351 -5.827 34.008 1.00 96.00 550 TRP A C 1
ATOM 4299 O O . TRP A 1 550 ? -30.391 -5.099 34.268 1.00 96.00 550 TRP A O 1
ATOM 4309 N N . THR A 1 551 ? -31.635 -6.907 34.747 1.00 95.19 551 THR A N 1
ATOM 4310 C CA . THR A 1 551 ? -30.808 -7.316 35.898 1.00 95.19 551 THR A CA 1
ATOM 4311 C C . THR A 1 551 ? -29.398 -7.729 35.473 1.00 95.19 551 THR A C 1
ATOM 4313 O O . THR A 1 551 ? -28.451 -7.590 36.247 1.00 95.19 551 THR A O 1
ATOM 4316 N N . LYS A 1 552 ? -29.241 -8.158 34.213 1.00 95.38 552 LYS A N 1
ATOM 4317 C CA . LYS A 1 552 ? -27.971 -8.578 33.606 1.00 95.38 552 LYS A CA 1
ATOM 4318 C C . LYS A 1 552 ? -27.299 -7.489 32.771 1.00 95.38 552 LYS A C 1
ATOM 4320 O O . LYS A 1 552 ? -26.222 -7.727 32.223 1.00 95.38 552 LYS A O 1
ATOM 4325 N N . VAL A 1 553 ? -27.918 -6.318 32.627 1.00 96.69 553 VAL A N 1
ATOM 4326 C CA . VAL A 1 553 ? -27.414 -5.235 31.774 1.00 96.69 553 VAL A CA 1
ATOM 4327 C C . VAL A 1 553 ? -26.655 -4.222 32.613 1.00 96.69 553 VAL A C 1
ATOM 4329 O O . VAL A 1 553 ? -27.228 -3.625 33.519 1.00 96.69 553 VAL A O 1
ATOM 4332 N N . HIS A 1 554 ? -25.396 -3.969 32.257 1.00 96.38 554 HIS A N 1
ATOM 4333 C CA . HIS A 1 554 ? -24.627 -2.833 32.760 1.00 96.38 554 HIS A CA 1
ATOM 4334 C C . HIS A 1 554 ? -24.462 -1.779 31.668 1.00 96.38 554 HIS A C 1
ATOM 4336 O O . HIS A 1 554 ? -23.920 -2.069 30.597 1.00 96.38 554 HIS A O 1
ATOM 4342 N N . VAL A 1 555 ? -24.883 -0.553 31.968 1.00 97.44 555 VAL A N 1
ATOM 4343 C CA . VAL A 1 555 ? -24.811 0.599 31.067 1.00 97.44 555 VAL A CA 1
ATOM 4344 C C . VAL A 1 555 ? -23.607 1.455 31.439 1.00 97.44 555 VAL A C 1
ATOM 4346 O O . VAL A 1 555 ? -23.493 1.919 32.569 1.00 97.44 555 VAL A O 1
ATOM 4349 N N . TRP A 1 556 ? -22.721 1.672 30.477 1.00 97.19 556 TRP A N 1
ATOM 4350 C CA . TRP A 1 556 ? -21.524 2.501 30.581 1.00 97.19 556 TRP A CA 1
ATOM 4351 C C . TRP A 1 556 ? -21.627 3.680 29.620 1.00 97.19 556 TRP A C 1
ATOM 4353 O O . TRP A 1 556 ? -22.239 3.565 28.564 1.00 97.19 556 TRP A O 1
ATOM 4363 N N . PHE A 1 557 ? -20.973 4.791 29.934 1.00 96.06 557 PHE A N 1
ATOM 4364 C CA . PHE A 1 557 ? -20.895 5.956 29.053 1.00 96.06 557 PHE A CA 1
ATOM 4365 C C . PHE A 1 557 ? -19.502 6.064 28.439 1.00 96.06 557 PHE A C 1
ATOM 4367 O O . PHE A 1 557 ? -18.493 5.969 29.146 1.00 96.06 557 PHE A O 1
ATOM 4374 N N . GLY A 1 558 ? -19.458 6.198 27.110 1.00 92.44 558 GLY A N 1
ATOM 4375 C CA . GLY A 1 558 ? -18.214 6.339 26.351 1.00 92.44 558 GLY A CA 1
ATOM 4376 C C . GLY A 1 558 ? -17.645 7.753 26.409 1.00 92.44 558 GLY A C 1
ATOM 4377 O O . GLY A 1 558 ? -16.431 7.928 26.385 1.00 92.44 558 GLY A O 1
ATOM 4378 N N . ASP A 1 559 ? -18.497 8.765 26.526 1.00 93.94 559 ASP A N 1
ATOM 4379 C CA . ASP A 1 559 ? -18.075 10.148 26.670 1.00 93.94 559 ASP A CA 1
ATOM 4380 C C . ASP A 1 559 ? -19.075 10.988 27.460 1.00 93.94 559 ASP A C 1
ATOM 4382 O O . ASP A 1 559 ? -20.269 10.688 27.507 1.00 93.94 559 ASP A O 1
ATOM 4386 N N . GLU A 1 560 ? -18.581 12.065 28.066 1.00 94.06 560 GLU A N 1
ATOM 4387 C CA . GLU A 1 560 ? -19.408 13.025 28.788 1.00 94.06 560 GLU A CA 1
ATOM 4388 C C . GLU A 1 560 ? -18.764 14.419 28.820 1.00 94.06 560 GLU A C 1
ATOM 4390 O O . GLU A 1 560 ? -17.540 14.599 28.773 1.00 94.06 560 GLU A O 1
ATOM 4395 N N . ARG A 1 561 ? -19.614 15.441 28.885 1.00 91.75 561 ARG A N 1
ATOM 4396 C CA . ARG A 1 561 ? -19.227 16.823 29.169 1.00 91.75 561 ARG A CA 1
ATOM 4397 C C . ARG A 1 561 ? -18.950 16.952 30.663 1.00 91.75 561 ARG A C 1
ATOM 4399 O O . ARG A 1 561 ? -19.705 16.425 31.463 1.00 91.75 561 ARG A O 1
ATOM 4406 N N . ASN A 1 562 ? -17.917 17.694 31.063 1.00 89.44 562 ASN A N 1
ATOM 4407 C CA . ASN A 1 562 ? -17.666 17.935 32.490 1.00 89.44 562 ASN A CA 1
ATOM 4408 C C . ASN A 1 562 ? -18.713 18.906 33.084 1.00 89.44 562 ASN A C 1
ATOM 4410 O O . ASN A 1 562 ? -18.431 20.091 33.253 1.00 89.44 562 ASN A O 1
ATOM 4414 N N . VAL A 1 563 ? -19.937 18.418 33.294 1.00 89.81 563 VAL A N 1
ATOM 4415 C CA . VAL A 1 563 ? -21.126 19.147 33.759 1.00 89.81 563 VAL A CA 1
ATOM 4416 C C . VAL A 1 563 ? -21.918 18.283 34.754 1.00 89.81 563 VAL A C 1
ATOM 4418 O O . VAL A 1 563 ? -21.780 17.055 34.721 1.00 89.81 563 VAL A O 1
ATOM 4421 N N . PRO A 1 564 ? -22.774 18.885 35.599 1.00 90.00 564 PRO A N 1
ATOM 4422 C CA . PRO A 1 564 ? -23.637 18.131 36.503 1.00 90.00 564 PRO A CA 1
ATOM 4423 C C . PRO A 1 564 ? -24.584 17.194 35.740 1.00 90.00 564 PRO A C 1
ATOM 4425 O O . PRO A 1 564 ? -25.030 17.513 34.634 1.00 90.00 564 PRO A O 1
ATOM 4428 N N . CYS A 1 565 ? -24.980 16.080 36.363 1.00 90.69 565 CYS A N 1
ATOM 4429 C CA . CYS A 1 565 ? -25.948 15.134 35.783 1.00 90.69 565 CYS A CA 1
ATOM 4430 C C . CYS A 1 565 ? -27.331 15.751 35.501 1.00 90.69 565 CYS A C 1
ATOM 4432 O O . CYS A 1 565 ? -28.068 15.250 34.664 1.00 90.69 565 CYS A O 1
ATOM 4434 N N . THR A 1 566 ? -27.685 16.853 36.166 1.00 90.81 566 THR A N 1
ATOM 4435 C CA . THR A 1 566 ? -28.926 17.607 35.930 1.00 90.81 566 THR A CA 1
ATOM 4436 C C . THR A 1 566 ? -28.847 18.536 34.721 1.00 90.81 566 THR A C 1
ATOM 4438 O O . THR A 1 566 ? -29.869 19.055 34.280 1.00 90.81 566 THR A O 1
ATOM 4441 N N . SER A 1 567 ? -27.659 18.757 34.155 1.00 92.06 567 SER A N 1
ATOM 4442 C CA . SER A 1 567 ? -27.493 19.620 32.989 1.00 92.06 567 SER A CA 1
ATOM 4443 C C . SER A 1 567 ? -28.157 19.003 31.760 1.00 92.06 567 SER A C 1
ATOM 4445 O O . SER A 1 567 ? -27.906 17.842 31.447 1.00 92.06 567 SER A O 1
ATOM 4447 N N . ALA A 1 568 ? -28.899 19.798 30.985 1.00 90.19 568 ALA A N 1
ATOM 4448 C CA . ALA A 1 568 ? -29.417 19.385 29.673 1.00 90.19 568 ALA A CA 1
ATOM 4449 C C . ALA A 1 568 ? -28.298 19.036 28.666 1.00 90.19 568 ALA A C 1
ATOM 4451 O O . ALA A 1 568 ? -28.543 18.462 27.609 1.00 90.19 568 ALA A O 1
ATOM 4452 N N . LYS A 1 569 ? -27.045 19.396 28.979 1.00 90.19 569 LYS A N 1
ATOM 4453 C CA . LYS A 1 569 ? -25.870 19.022 28.192 1.00 90.19 569 LYS A CA 1
ATOM 4454 C C . LYS A 1 569 ? -25.328 17.637 28.572 1.00 90.19 569 LYS A C 1
ATOM 4456 O O . LYS A 1 569 ? -24.468 17.151 27.852 1.00 90.19 569 LYS A O 1
ATOM 4461 N N . SER A 1 570 ? -25.752 16.996 29.656 1.00 93.75 570 SER A N 1
ATOM 4462 C CA . SER A 1 570 ? -25.215 15.680 30.025 1.00 93.75 570 SER A CA 1
ATOM 4463 C C . SER A 1 570 ? -25.721 14.590 29.072 1.00 93.75 570 SER A C 1
ATOM 4465 O O . SER A 1 570 ? -26.920 14.468 28.816 1.00 93.75 570 SER A O 1
ATOM 4467 N N . ASN A 1 571 ? -24.798 13.780 28.551 1.00 94.81 571 ASN A N 1
ATOM 4468 C CA . ASN A 1 571 ? -25.136 12.574 27.800 1.00 94.81 571 ASN A CA 1
ATOM 4469 C C . ASN A 1 571 ? -25.901 11.583 28.691 1.00 94.81 571 ASN A C 1
ATOM 4471 O O . ASN A 1 571 ? -26.877 10.986 28.240 1.00 94.81 571 ASN A O 1
ATOM 4475 N N . TYR A 1 572 ? -25.497 11.441 29.957 1.00 95.94 572 TYR A N 1
ATOM 4476 C CA . TYR A 1 572 ? -26.211 10.621 30.934 1.00 95.94 572 TYR A CA 1
ATOM 4477 C C . TYR A 1 572 ? -27.649 11.096 31.166 1.00 95.94 572 TYR A C 1
ATOM 4479 O O . TYR A 1 572 ? -28.553 10.263 31.153 1.00 95.94 572 TYR A O 1
ATOM 4487 N N . HIS A 1 573 ? -27.884 12.406 31.289 1.00 95.88 573 HIS A N 1
ATOM 4488 C CA . HIS A 1 573 ? -29.238 12.957 31.411 1.00 95.88 573 HIS A CA 1
ATOM 4489 C C . HIS A 1 573 ? -30.125 12.538 30.235 1.00 95.88 573 HIS A C 1
ATOM 4491 O O . HIS A 1 573 ? -31.186 11.954 30.448 1.00 95.88 573 HIS A O 1
ATOM 4497 N N . MET A 1 574 ? -29.661 12.744 28.999 1.00 96.19 574 MET A N 1
ATOM 4498 C CA . MET A 1 574 ? -30.425 12.368 27.804 1.00 96.19 574 MET A CA 1
ATOM 4499 C C . MET A 1 574 ? -30.776 10.874 27.796 1.00 96.19 574 MET A C 1
ATOM 4501 O O . MET A 1 574 ? -31.932 10.514 27.587 1.00 96.19 574 MET A O 1
ATOM 4505 N N . VAL A 1 575 ? -29.807 9.995 28.081 1.00 96.56 575 VAL A N 1
ATOM 4506 C CA . VAL A 1 575 ? -30.056 8.542 28.121 1.00 96.56 575 VAL A CA 1
ATOM 4507 C C . VAL A 1 575 ? -31.001 8.169 29.266 1.00 96.56 575 VAL A C 1
ATOM 4509 O O . VAL A 1 575 ? -31.825 7.263 29.127 1.00 96.56 575 VAL A O 1
ATOM 4512 N N . HIS A 1 576 ? -30.918 8.870 30.397 1.00 96.38 576 HIS A N 1
ATOM 4513 C CA . HIS A 1 576 ? -31.823 8.661 31.515 1.00 96.38 576 HIS A CA 1
ATOM 4514 C C . HIS A 1 576 ? -33.271 9.008 31.148 1.00 96.38 576 HIS A C 1
ATOM 4516 O O . HIS A 1 576 ? -34.173 8.212 31.406 1.00 96.38 576 HIS A O 1
ATOM 4522 N N . GLU A 1 577 ? -33.517 10.151 30.513 1.00 95.81 577 GLU A N 1
ATOM 4523 C CA . GLU A 1 577 ? -34.866 10.531 30.076 1.00 95.81 577 GLU A CA 1
ATOM 4524 C C . GLU A 1 577 ? -35.409 9.617 28.974 1.00 95.81 577 GLU A C 1
ATOM 4526 O O . GLU A 1 577 ? -36.545 9.149 29.077 1.00 95.81 577 GLU A O 1
ATOM 4531 N N . ALA A 1 578 ? -34.591 9.315 27.962 1.00 96.62 578 ALA A N 1
ATOM 4532 C CA . ALA A 1 578 ? -35.005 8.528 26.803 1.00 96.62 578 ALA A CA 1
ATOM 4533 C C . ALA A 1 578 ? -35.216 7.035 27.115 1.00 96.62 578 ALA A C 1
ATOM 4535 O O . ALA A 1 578 ? -36.039 6.389 26.467 1.00 96.62 578 ALA A O 1
ATOM 4536 N N . LEU A 1 579 ? -34.482 6.476 28.089 1.00 96.88 579 LEU A N 1
ATOM 4537 C CA . LEU A 1 579 ? -34.493 5.039 28.385 1.00 96.88 579 LEU A CA 1
ATOM 4538 C C . LEU A 1 579 ? -34.559 4.706 29.874 1.00 96.88 579 LEU A C 1
ATOM 4540 O O . LEU A 1 579 ? -35.484 4.019 30.296 1.00 96.88 579 LEU A O 1
ATOM 4544 N N . LEU A 1 580 ? -33.582 5.138 30.680 1.00 96.62 580 LEU A N 1
ATOM 4545 C CA . LEU A 1 580 ? -33.405 4.564 32.026 1.00 96.62 580 LEU A CA 1
ATOM 4546 C C . LEU A 1 580 ? -34.591 4.853 32.956 1.00 96.62 580 LEU A C 1
ATOM 4548 O O . LEU A 1 580 ? -35.010 3.972 33.696 1.00 96.62 580 LEU A O 1
ATOM 4552 N N . SER A 1 581 ? -35.185 6.043 32.861 1.00 95.31 581 SER A N 1
ATOM 4553 C CA . SER A 1 581 ? -36.378 6.440 33.625 1.00 95.31 581 SER A CA 1
ATOM 4554 C C . SER A 1 581 ? -37.643 5.658 33.259 1.00 95.31 581 SER A C 1
ATOM 4556 O O . SER A 1 581 ? -38.645 5.754 33.963 1.00 95.31 581 SER A O 1
ATOM 4558 N N . LYS A 1 582 ? -37.616 4.915 32.146 1.00 95.69 582 LYS A N 1
ATOM 4559 C CA . LYS A 1 582 ? -38.725 4.089 31.654 1.00 95.69 582 LYS A CA 1
ATOM 4560 C C . LYS A 1 582 ? -38.564 2.615 32.019 1.00 95.69 582 LYS A C 1
ATOM 4562 O O . LYS A 1 582 ? -39.483 1.842 31.781 1.00 95.69 582 LYS A O 1
ATOM 4567 N N . ILE A 1 583 ? -37.417 2.226 32.578 1.00 95.38 583 ILE A N 1
ATOM 4568 C CA . ILE A 1 583 ? -37.130 0.850 32.985 1.00 95.38 583 ILE A CA 1
ATOM 4569 C C . ILE A 1 583 ? -37.399 0.726 34.490 1.00 95.38 583 ILE A C 1
ATOM 4571 O O . ILE A 1 583 ? -36.651 1.323 35.269 1.00 95.38 583 ILE A O 1
ATOM 4575 N N . PRO A 1 584 ? -38.373 -0.100 34.926 1.00 92.81 584 PRO A N 1
ATOM 4576 C CA . PRO A 1 584 ? -38.761 -0.199 36.335 1.00 92.81 584 PRO A CA 1
ATOM 4577 C C . PRO A 1 584 ? -37.598 -0.460 37.303 1.00 92.81 584 PRO A C 1
ATOM 4579 O O . PRO A 1 584 ? -37.558 0.119 38.383 1.00 92.81 584 PRO A O 1
ATOM 4582 N N . LEU A 1 585 ? -36.617 -1.280 36.903 1.00 92.94 585 LEU A N 1
ATOM 4583 C CA . LEU A 1 585 ? -35.424 -1.579 37.707 1.00 92.94 585 LEU A CA 1
ATOM 4584 C C . LEU A 1 585 ? -34.564 -0.336 37.997 1.00 92.94 585 LEU A C 1
ATOM 4586 O O . LEU A 1 585 ? -33.952 -0.234 39.056 1.00 92.94 585 LEU A O 1
ATOM 4590 N N . PHE A 1 586 ? -34.477 0.597 37.048 1.00 92.56 586 PHE A N 1
ATOM 4591 C CA . PHE A 1 586 ? -33.636 1.790 37.171 1.00 92.56 586 PHE A CA 1
ATOM 4592 C C . PHE A 1 586 ? -34.402 3.005 37.703 1.00 92.56 586 PHE A C 1
ATOM 4594 O O . PHE A 1 586 ? -33.768 3.981 38.103 1.00 92.56 586 PHE A O 1
ATOM 4601 N N . SER A 1 587 ? -35.735 2.931 37.741 1.00 88.00 587 SER A N 1
ATOM 4602 C CA . SER A 1 587 ? -36.632 3.976 38.243 1.00 88.00 587 SER A CA 1
ATOM 4603 C C . SER A 1 587 ? -37.342 3.614 39.559 1.00 88.00 587 SER A C 1
ATOM 4605 O O . SER A 1 587 ? -38.278 4.312 39.943 1.00 88.00 587 SER A O 1
ATOM 4607 N N . SER A 1 588 ? -36.961 2.518 40.225 1.00 83.94 588 SER A N 1
ATOM 4608 C CA . SER A 1 588 ? -37.535 2.090 41.511 1.00 83.94 588 SER A CA 1
ATOM 4609 C C . SER A 1 588 ? -37.084 2.972 42.684 1.00 83.94 588 SER A C 1
ATOM 4611 O O . SER A 1 588 ? -36.092 3.698 42.582 1.00 83.94 588 SER A O 1
ATOM 4613 N N . ASP A 1 589 ? -37.768 2.858 43.829 1.00 74.19 589 ASP A N 1
ATOM 4614 C CA . ASP A 1 589 ? -37.536 3.689 45.019 1.00 74.19 589 ASP A CA 1
ATOM 4615 C C . ASP A 1 589 ? -36.055 3.775 45.420 1.00 74.19 589 ASP A C 1
ATOM 4617 O O . ASP A 1 589 ? -35.424 2.803 45.837 1.00 74.19 589 ASP A O 1
ATOM 4621 N N . GLY A 1 590 ? -35.502 4.985 45.296 1.00 80.44 590 GLY A N 1
ATOM 4622 C CA . GLY A 1 590 ? -34.125 5.316 45.662 1.00 80.44 590 GLY A CA 1
ATOM 4623 C C . GLY A 1 590 ? -33.154 5.497 44.492 1.00 80.44 590 GLY A C 1
ATOM 4624 O O . GLY A 1 590 ? -32.062 6.021 44.730 1.00 80.44 590 GLY A O 1
ATOM 4625 N N . TYR A 1 591 ? -33.538 5.143 43.260 1.00 89.50 591 TYR A N 1
ATOM 4626 C CA . TYR A 1 591 ? -32.730 5.360 42.056 1.00 89.50 591 TYR A CA 1
ATOM 4627 C C . TYR A 1 591 ? -33.350 6.394 41.113 1.00 89.50 591 TYR A C 1
ATOM 4629 O O . TYR A 1 591 ? -34.560 6.595 41.071 1.00 89.50 591 TYR A O 1
ATOM 4637 N N . GLY A 1 592 ? -32.498 7.094 40.370 1.00 89.50 592 GLY A N 1
ATOM 4638 C CA . GLY A 1 592 ? -32.911 8.093 39.390 1.00 89.50 592 GLY A CA 1
ATOM 4639 C C . GLY A 1 592 ? -31.741 8.958 38.942 1.00 89.50 592 GLY A C 1
ATOM 4640 O O . GLY A 1 592 ? -30.579 8.615 39.161 1.00 89.50 592 GLY A O 1
ATOM 4641 N N . LEU A 1 593 ? -32.035 10.126 38.368 1.00 90.12 593 LEU A N 1
ATOM 4642 C CA . LEU A 1 593 ? -31.020 10.959 37.719 1.00 90.12 593 LEU A CA 1
ATOM 4643 C C . LEU A 1 593 ? -29.840 11.294 38.648 1.00 90.12 593 LEU A C 1
ATOM 4645 O O . LEU A 1 593 ? -28.694 11.066 38.286 1.00 90.12 593 LEU A O 1
ATOM 4649 N N . LYS A 1 594 ? -30.100 11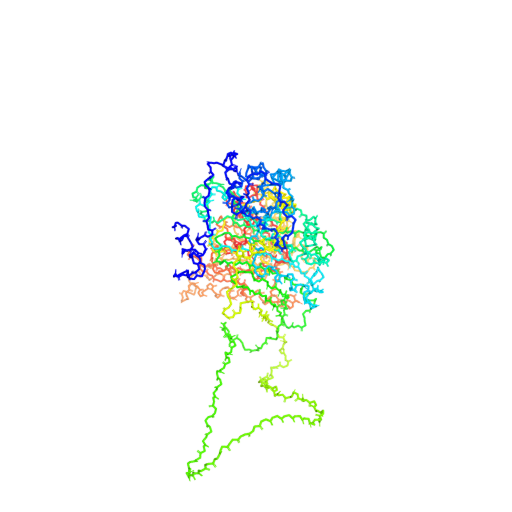.753 39.879 1.00 89.69 594 LYS A N 1
ATOM 4650 C CA . LYS A 1 594 ? -29.036 12.104 40.843 1.00 89.69 594 LYS A CA 1
ATOM 4651 C C . LYS A 1 594 ? -28.378 10.899 41.521 1.00 89.69 594 LYS A C 1
ATOM 4653 O O . LYS A 1 594 ? -27.314 11.043 42.116 1.00 89.69 594 LYS A O 1
ATOM 4658 N N . ARG A 1 595 ? -29.016 9.728 41.477 1.00 90.69 595 ARG A N 1
ATOM 4659 C CA . ARG A 1 595 ? -28.552 8.516 42.158 1.00 90.69 595 ARG A CA 1
ATOM 4660 C C . ARG A 1 595 ? -28.738 7.314 41.227 1.00 90.69 595 ARG A C 1
ATOM 4662 O O . ARG A 1 595 ? -29.754 6.627 41.327 1.00 90.69 595 ARG A O 1
ATOM 4669 N N . PRO A 1 596 ? -27.792 7.082 40.301 1.00 92.00 596 PRO A N 1
ATOM 4670 C CA . PRO A 1 596 ? -27.894 5.988 39.345 1.00 92.00 596 PRO A CA 1
ATOM 4671 C C . PRO A 1 596 ? -27.992 4.630 40.052 1.00 92.00 596 PRO A C 1
ATOM 4673 O O . PRO A 1 596 ? -27.375 4.416 41.099 1.00 92.00 596 PRO A O 1
ATOM 4676 N N . HIS A 1 597 ? -28.739 3.699 39.459 1.00 95.06 597 HIS A N 1
ATOM 4677 C CA . HIS A 1 597 ? -28.728 2.293 39.869 1.00 95.06 597 HIS A CA 1
ATOM 4678 C C . HIS A 1 597 ? -27.296 1.715 39.761 1.00 95.06 597 HIS A C 1
ATOM 4680 O O . HIS A 1 597 ? -26.566 2.122 38.859 1.00 95.06 597 HIS A O 1
ATOM 4686 N N . PRO A 1 598 ? -26.867 0.736 40.588 1.00 92.81 598 PRO A N 1
ATOM 4687 C CA . PRO A 1 598 ? -25.511 0.159 40.536 1.00 92.81 598 PRO A CA 1
ATOM 4688 C C . PRO A 1 598 ? -25.081 -0.427 39.181 1.00 92.81 598 PRO A C 1
ATOM 4690 O O . PRO A 1 598 ? -23.890 -0.573 38.910 1.00 92.81 598 PRO A O 1
ATOM 4693 N N . ASN A 1 599 ? -26.045 -0.759 38.323 1.00 94.56 599 ASN A N 1
ATOM 4694 C CA . ASN A 1 599 ? -25.789 -1.216 36.955 1.00 94.56 599 ASN A CA 1
ATOM 4695 C C . ASN A 1 599 ? -25.648 -0.073 35.931 1.00 94.56 599 ASN A C 1
ATOM 4697 O O . ASN A 1 599 ? -25.323 -0.330 34.774 1.00 94.56 599 ASN A O 1
ATOM 4701 N N . VAL A 1 600 ? -25.883 1.175 36.332 1.00 96.31 600 VAL A N 1
ATOM 4702 C CA . VAL A 1 600 ? -25.761 2.373 35.499 1.00 96.31 600 VAL A CA 1
ATOM 4703 C C . VAL A 1 600 ? -24.521 3.146 35.936 1.00 96.31 600 VAL A C 1
ATOM 4705 O O . VAL A 1 600 ? -24.513 3.871 36.929 1.00 96.31 600 VAL A O 1
ATOM 4708 N N . HIS A 1 601 ? -23.455 3.005 35.159 1.00 95.50 601 HIS A N 1
ATOM 4709 C CA . HIS A 1 601 ? -22.148 3.592 35.433 1.00 95.50 601 HIS A CA 1
ATOM 4710 C C . HIS A 1 601 ? -22.028 4.943 34.730 1.00 95.50 601 HIS A C 1
ATOM 4712 O O . HIS A 1 601 ? -21.411 5.055 33.673 1.00 95.50 601 HIS A O 1
ATOM 4718 N N . ALA A 1 602 ? -22.667 5.968 35.293 1.00 93.56 602 ALA A N 1
ATOM 4719 C CA . ALA A 1 602 ? -22.645 7.323 34.749 1.00 93.56 602 ALA A CA 1
ATOM 4720 C C . ALA A 1 602 ? -21.304 8.035 35.003 1.00 93.56 602 ALA A C 1
ATOM 4722 O O . ALA A 1 602 ? -20.705 7.909 36.073 1.00 93.56 602 ALA A O 1
ATOM 4723 N N . ILE A 1 603 ? -20.864 8.845 34.036 1.00 93.50 603 ILE A N 1
ATOM 4724 C CA . ILE A 1 603 ? -19.817 9.848 34.257 1.00 93.50 603 ILE A CA 1
ATOM 4725 C C . ILE A 1 603 ? -20.529 11.091 34.796 1.00 93.50 603 ILE A C 1
ATOM 4727 O O . ILE A 1 603 ? -21.338 11.687 34.096 1.00 93.50 603 ILE A O 1
ATOM 4731 N N . ILE A 1 604 ? -20.279 11.464 36.050 1.00 88.81 604 ILE A N 1
ATOM 4732 C CA . ILE A 1 604 ? -20.956 12.597 36.692 1.00 88.81 604 ILE A CA 1
ATOM 4733 C C . ILE A 1 604 ? -19.923 13.695 36.928 1.00 88.81 604 ILE A C 1
ATOM 4735 O O . ILE A 1 604 ? -18.962 13.496 37.672 1.00 88.81 604 ILE A O 1
ATOM 4739 N N . GLY A 1 605 ? -20.105 14.835 36.260 1.00 84.31 605 GLY A N 1
ATOM 4740 C CA . GLY A 1 605 ? -19.330 16.039 36.541 1.00 84.31 605 GLY A CA 1
ATOM 4741 C C . GLY A 1 605 ? -19.768 16.708 37.852 1.00 84.31 605 GLY A C 1
ATOM 4742 O O . GLY A 1 605 ? -20.835 16.390 38.382 1.00 84.31 605 GLY A O 1
ATOM 4743 N N . PRO A 1 606 ? -18.955 17.635 38.380 1.00 79.06 606 PRO A N 1
ATOM 4744 C CA . PRO A 1 606 ? -19.252 18.350 39.622 1.00 79.06 606 PRO A CA 1
ATOM 4745 C C . PRO A 1 606 ? -20.531 19.194 39.495 1.00 79.06 606 PRO A C 1
ATOM 4747 O O . PRO A 1 606 ? -20.848 19.653 38.394 1.00 79.06 606 PRO A O 1
ATOM 4750 N N . ASN A 1 607 ? -21.246 19.410 40.608 1.00 77.81 607 ASN A N 1
ATOM 4751 C CA . ASN A 1 607 ? -22.387 20.329 40.648 1.00 77.81 607 ASN A CA 1
ATOM 4752 C C . ASN A 1 607 ? -21.929 21.787 40.470 1.00 77.81 607 ASN A C 1
ATOM 4754 O O . ASN A 1 607 ? -20.788 22.133 40.782 1.00 77.81 607 ASN A O 1
ATOM 4758 N N . ASP A 1 608 ? -22.827 22.656 40.002 1.00 64.00 608 ASP A N 1
ATOM 4759 C CA . ASP A 1 608 ? -22.544 24.090 39.907 1.00 64.00 608 ASP A CA 1
ATOM 4760 C C . ASP A 1 608 ? -22.262 24.656 41.316 1.00 64.00 608 ASP A C 1
ATOM 4762 O O . ASP A 1 608 ? -23.089 24.523 42.218 1.00 64.00 608 ASP A O 1
ATOM 4766 N N . GLY A 1 609 ? -21.076 25.245 41.516 1.00 58.91 609 GLY A N 1
ATOM 4767 C CA . GLY A 1 609 ? -20.617 25.803 42.799 1.00 58.91 609 GLY A CA 1
ATOM 4768 C C . GLY A 1 609 ? -19.852 24.834 43.721 1.00 58.91 609 GLY A C 1
ATOM 4769 O O . GLY A 1 609 ? -19.236 25.278 44.690 1.00 58.91 609 GLY A O 1
ATOM 4770 N N . GLU A 1 610 ? -19.819 23.528 43.426 1.00 60.19 610 GLU A N 1
ATOM 4771 C CA . GLU A 1 610 ? -18.922 22.580 44.105 1.00 60.19 610 GLU A CA 1
ATOM 4772 C C . GLU A 1 610 ? -17.515 22.629 43.472 1.00 60.19 610 GLU A C 1
ATOM 4774 O O . GLU A 1 610 ? -17.360 22.658 42.251 1.00 60.19 610 GLU A O 1
ATOM 4779 N N . ASP A 1 611 ? -16.464 22.631 44.301 1.00 56.81 611 ASP A N 1
ATOM 4780 C CA . ASP A 1 611 ? -15.054 22.640 43.870 1.00 56.81 611 ASP A CA 1
ATOM 4781 C C . ASP A 1 611 ? -14.612 23.855 43.016 1.00 56.81 611 ASP A C 1
ATOM 4783 O O . ASP A 1 611 ? -13.740 23.734 42.150 1.00 56.81 611 ASP A O 1
ATOM 4787 N N . GLU A 1 612 ? -15.131 25.064 43.281 1.00 57.97 612 GLU A N 1
ATOM 4788 C CA . GLU A 1 612 ? -14.663 26.312 42.629 1.00 57.97 612 GLU A CA 1
ATOM 4789 C C . GLU A 1 612 ? -13.171 26.623 42.863 1.00 57.97 612 GLU A C 1
ATOM 4791 O O . GLU A 1 612 ? -12.571 27.385 42.107 1.00 57.97 612 GLU A O 1
ATOM 4796 N N . ARG A 1 613 ? -12.553 26.005 43.880 1.00 62.06 613 ARG A N 1
ATOM 4797 C CA . ARG A 1 613 ? -11.120 26.142 44.194 1.00 62.06 613 ARG A CA 1
ATOM 4798 C C . ARG A 1 613 ? -10.198 25.418 43.206 1.00 62.06 613 ARG A C 1
ATOM 4800 O O . ARG A 1 613 ? -9.038 25.801 43.090 1.00 62.06 613 ARG A O 1
ATOM 4807 N N . ASP A 1 614 ? -10.697 24.404 42.503 1.00 67.88 614 ASP A N 1
ATOM 4808 C CA . ASP A 1 614 ? -9.906 23.625 41.548 1.00 67.88 614 ASP A CA 1
ATOM 4809 C C . ASP A 1 614 ? -9.924 24.263 40.155 1.00 67.88 614 ASP A C 1
ATOM 4811 O O . ASP A 1 614 ? -10.916 24.868 39.732 1.00 67.88 614 ASP A O 1
ATOM 4815 N N . GLN A 1 615 ? -8.864 24.077 39.364 1.00 80.00 615 GLN A N 1
ATOM 4816 C CA . GLN A 1 615 ? -8.942 24.457 37.957 1.00 80.00 615 GLN A CA 1
ATOM 4817 C C . GLN A 1 615 ? -9.912 23.515 37.213 1.00 80.00 615 GLN A C 1
ATOM 4819 O O . GLN A 1 615 ? -9.958 22.315 37.498 1.00 80.00 615 GLN A O 1
ATOM 4824 N N . PRO A 1 616 ? -10.675 23.998 36.210 1.00 80.31 616 PRO A N 1
ATOM 4825 C CA . PRO A 1 616 ? -11.627 23.165 35.463 1.00 80.31 616 PRO A CA 1
ATOM 4826 C C . PRO A 1 616 ? -11.036 21.874 34.867 1.00 80.31 616 PRO A C 1
ATOM 4828 O O . PRO A 1 616 ? -11.760 20.890 34.705 1.00 80.31 616 PRO A O 1
ATOM 4831 N N . GLY A 1 617 ? -9.737 21.878 34.546 1.00 84.56 617 GLY A N 1
ATOM 4832 C CA . GLY A 1 617 ? -9.014 20.704 34.052 1.00 84.56 617 GLY A CA 1
ATOM 4833 C C . GLY A 1 617 ? -8.721 19.655 35.118 1.00 84.56 617 GLY A C 1
ATOM 4834 O O . GLY A 1 617 ? -8.875 18.462 34.851 1.00 84.56 617 GLY A O 1
ATOM 4835 N N . ASP A 1 618 ? -8.385 20.083 36.333 1.00 85.69 618 ASP A N 1
ATOM 4836 C CA . ASP A 1 618 ? -8.124 19.182 37.460 1.00 85.69 618 ASP A CA 1
ATOM 4837 C C . ASP A 1 618 ? -9.405 18.446 37.853 1.00 85.69 618 ASP A C 1
ATOM 4839 O O . ASP A 1 618 ? -9.402 17.225 38.027 1.00 85.69 618 ASP A O 1
ATOM 4843 N N . ARG A 1 619 ? -10.539 19.164 37.859 1.00 85.56 619 ARG A N 1
ATOM 4844 C CA . ARG A 1 619 ? -11.866 18.566 38.072 1.00 85.56 619 ARG A CA 1
ATOM 4845 C C . ARG A 1 619 ? -12.181 17.494 37.031 1.00 85.56 619 ARG A C 1
ATOM 4847 O O . ARG A 1 619 ? -12.537 16.375 37.389 1.00 85.56 619 ARG A O 1
ATOM 4854 N N . ALA A 1 620 ? -12.020 17.810 35.743 1.00 89.19 620 ALA A N 1
ATOM 4855 C CA . ALA A 1 620 ? -12.282 16.855 34.664 1.00 89.19 620 ALA A CA 1
ATOM 4856 C C . ALA A 1 620 ? -11.371 15.616 34.761 1.00 89.19 620 ALA A C 1
ATOM 4858 O O . ALA A 1 620 ? -11.823 14.489 34.552 1.00 89.19 620 ALA A O 1
ATOM 4859 N N . THR A 1 621 ? -10.101 15.820 35.118 1.00 90.94 621 THR A N 1
ATOM 4860 C CA . THR A 1 621 ? -9.117 14.744 35.302 1.00 90.94 621 THR A CA 1
ATOM 4861 C C . THR A 1 621 ? -9.510 13.827 36.456 1.00 90.94 621 THR A C 1
ATOM 4863 O O . THR A 1 621 ? -9.554 12.611 36.272 1.00 90.94 621 THR A O 1
ATOM 4866 N N . ARG A 1 622 ? -9.909 14.390 37.603 1.00 90.56 622 ARG A N 1
ATOM 4867 C CA . ARG A 1 622 ? -10.405 13.624 38.755 1.00 90.56 622 ARG A CA 1
ATOM 4868 C C . ARG A 1 622 ? -11.623 12.769 38.398 1.00 90.56 622 ARG A C 1
ATOM 4870 O O . ARG A 1 622 ? -11.661 11.592 38.758 1.00 90.56 622 ARG A O 1
ATOM 4877 N N . VAL A 1 623 ? -12.587 13.328 37.660 1.00 91.44 623 VAL A N 1
ATOM 4878 C CA . VAL A 1 623 ? -13.775 12.594 37.184 1.00 91.44 623 VAL A CA 1
ATOM 4879 C C . VAL A 1 623 ? -13.366 11.418 36.289 1.00 91.44 623 VAL A C 1
ATOM 4881 O O . VAL A 1 623 ? -13.812 10.289 36.507 1.00 91.44 623 VAL A O 1
ATOM 4884 N N . ALA A 1 624 ? -12.464 11.639 35.326 1.00 93.31 624 ALA A N 1
ATOM 4885 C CA . ALA A 1 624 ? -11.969 10.579 34.445 1.00 93.31 624 ALA A CA 1
ATOM 4886 C C . ALA A 1 624 ? -11.224 9.470 35.213 1.00 93.31 624 ALA A C 1
ATOM 4888 O O . ALA A 1 624 ? -11.410 8.284 34.934 1.00 93.31 624 ALA A O 1
ATOM 4889 N N . GLU A 1 625 ? -10.408 9.827 36.207 1.00 92.88 625 GLU A N 1
ATOM 4890 C CA . GLU A 1 625 ? -9.676 8.872 37.046 1.00 92.88 625 GLU A CA 1
ATOM 4891 C C . GLU A 1 625 ? -10.594 8.070 37.971 1.00 92.88 625 GLU A C 1
ATOM 4893 O O . GLU A 1 625 ? -10.399 6.864 38.147 1.00 92.88 625 GLU A O 1
ATOM 4898 N N . GLN A 1 626 ? -11.610 8.708 38.555 1.00 91.81 626 GLN A N 1
ATOM 4899 C CA . GLN A 1 626 ? -12.626 8.024 39.350 1.00 91.81 626 GLN A CA 1
ATOM 4900 C C . GLN A 1 626 ? -13.402 7.021 38.495 1.00 91.81 626 GLN A C 1
ATOM 4902 O O . GLN A 1 626 ? -13.508 5.854 38.872 1.00 91.81 626 GLN A O 1
ATOM 4907 N N . TYR A 1 627 ? -13.859 7.434 37.314 1.00 94.38 627 TYR A N 1
ATOM 4908 C CA . TYR A 1 627 ? -14.572 6.548 36.399 1.00 94.38 627 TYR A CA 1
ATOM 4909 C C . TYR A 1 627 ? -13.692 5.382 35.919 1.00 94.38 627 TYR A C 1
ATOM 4911 O O . TYR A 1 627 ? -14.121 4.228 35.901 1.00 94.38 627 TYR A O 1
ATOM 4919 N N . CYS A 1 628 ? -12.414 5.648 35.637 1.00 92.62 628 CYS A N 1
ATOM 4920 C CA . CYS A 1 628 ? -11.426 4.624 35.299 1.00 92.62 628 CYS A CA 1
ATOM 4921 C C . CYS A 1 628 ? -11.218 3.604 36.433 1.00 92.62 628 CYS A C 1
ATOM 4923 O O . CYS A 1 628 ? -11.073 2.408 36.166 1.00 92.62 628 CYS A O 1
ATOM 4925 N N . ARG A 1 629 ? -11.228 4.041 37.701 1.00 90.81 629 ARG A N 1
ATOM 4926 C CA . ARG A 1 629 ? -11.151 3.136 38.861 1.00 90.81 629 ARG A CA 1
ATOM 4927 C C . ARG A 1 629 ? -12.376 2.231 38.953 1.00 90.81 629 ARG A C 1
ATOM 4929 O O . ARG A 1 629 ? -12.194 1.023 39.083 1.00 90.81 629 ARG A O 1
ATOM 4936 N N . THR A 1 630 ? -13.581 2.782 38.806 1.00 90.50 630 THR A N 1
ATOM 4937 C CA . THR A 1 630 ? -14.833 2.003 38.776 1.00 90.50 630 THR A CA 1
ATOM 4938 C C . THR A 1 630 ? -14.838 0.983 37.637 1.00 90.50 630 THR A C 1
ATOM 4940 O O . THR A 1 630 ? -15.184 -0.180 37.827 1.00 90.50 630 THR A O 1
ATOM 4943 N N . PHE A 1 631 ? -14.379 1.385 36.451 1.00 91.25 631 PHE A N 1
ATOM 4944 C CA . PHE A 1 631 ? -14.266 0.491 35.302 1.00 91.25 631 PHE A CA 1
ATOM 4945 C C . PHE A 1 631 ? -13.317 -0.688 35.568 1.00 91.25 631 PHE A C 1
ATOM 4947 O O . PHE A 1 631 ? -13.613 -1.834 35.230 1.00 91.25 631 PHE A O 1
ATOM 4954 N N . LYS A 1 632 ? -12.161 -0.424 36.187 1.00 87.31 632 LYS A N 1
ATOM 4955 C CA . LYS A 1 632 ? -11.169 -1.459 36.506 1.00 87.31 632 LYS A CA 1
ATOM 4956 C C . LYS A 1 632 ? -11.624 -2.384 37.628 1.00 87.31 632 LYS A C 1
ATOM 4958 O O . LYS A 1 632 ? -11.397 -3.584 37.523 1.00 87.31 632 LYS A O 1
ATOM 4963 N N . SER A 1 633 ? -12.254 -1.860 38.680 1.00 84.56 633 SER A N 1
ATOM 4964 C CA . SER A 1 633 ? -12.730 -2.695 39.789 1.00 84.56 633 SER A CA 1
ATOM 4965 C C . SER A 1 633 ? -13.775 -3.700 39.312 1.00 84.56 633 SER A C 1
ATOM 4967 O O . SER A 1 633 ? -13.699 -4.873 39.668 1.00 84.56 633 SER A O 1
ATOM 4969 N N . HIS A 1 634 ? -14.674 -3.280 38.420 1.00 82.31 634 HIS A N 1
ATOM 4970 C CA . HIS A 1 634 ? -15.694 -4.161 37.864 1.00 82.31 634 HIS A CA 1
ATOM 4971 C C . HIS A 1 634 ? -15.105 -5.252 36.945 1.00 82.31 634 HIS A C 1
ATOM 4973 O O . HIS A 1 634 ? -15.599 -6.378 36.913 1.00 82.31 634 HIS A O 1
ATOM 4979 N N . ALA A 1 635 ? -13.995 -4.962 36.251 1.00 70.88 635 ALA A N 1
ATOM 4980 C CA . ALA A 1 635 ? -13.263 -5.961 35.465 1.00 70.88 635 ALA A CA 1
ATOM 4981 C C . ALA A 1 635 ? -12.653 -7.084 36.325 1.00 70.88 635 ALA A C 1
ATOM 4983 O O . ALA A 1 635 ? -12.483 -8.197 35.835 1.00 70.88 635 ALA A O 1
ATOM 4984 N N . LEU A 1 636 ? -12.318 -6.797 37.589 1.00 61.56 636 LEU A N 1
ATOM 4985 C CA . LEU A 1 636 ? -11.751 -7.772 38.526 1.00 61.56 636 LEU A CA 1
ATOM 4986 C C . LEU A 1 636 ? -12.826 -8.677 39.145 1.00 61.56 636 LEU A C 1
ATOM 4988 O O . LEU A 1 636 ? -12.539 -9.825 39.472 1.00 61.56 636 LEU A O 1
ATOM 4992 N N . THR A 1 637 ? -14.057 -8.181 39.289 1.00 58.12 637 THR A N 1
ATOM 4993 C CA . THR A 1 637 ? -15.166 -8.909 39.925 1.00 58.12 637 THR A CA 1
ATOM 4994 C C . THR A 1 637 ? -15.923 -9.854 38.987 1.00 58.12 637 THR A C 1
ATOM 4996 O O . THR A 1 637 ? -16.566 -10.778 39.470 1.00 58.12 637 THR A O 1
ATOM 4999 N N . ASP A 1 638 ? -15.813 -9.700 37.661 1.00 55.25 638 ASP A N 1
ATOM 5000 C CA . ASP A 1 638 ? -16.501 -10.530 36.642 1.00 55.25 638 ASP A CA 1
ATOM 5001 C C . ASP A 1 638 ? -15.883 -11.946 36.457 1.00 55.25 638 ASP A C 1
ATOM 5003 O O . ASP A 1 638 ? -15.923 -12.550 35.384 1.00 55.25 638 ASP A O 1
ATOM 5007 N N . GLY A 1 639 ? -15.210 -12.484 37.483 1.00 49.66 639 GLY A N 1
ATOM 5008 C CA . GLY A 1 639 ? -14.627 -13.838 37.494 1.00 49.66 639 GLY A CA 1
ATOM 5009 C C . GLY A 1 639 ? -13.505 -14.100 36.473 1.00 49.66 639 GLY A C 1
ATOM 5010 O O . GLY A 1 639 ? -12.957 -15.200 36.415 1.00 49.66 639 GLY A O 1
ATOM 5011 N N . ARG A 1 640 ? -13.132 -13.106 35.659 1.00 53.91 640 ARG A N 1
ATOM 5012 C CA . ARG A 1 640 ? -12.049 -13.169 34.672 1.00 53.91 640 ARG A CA 1
ATOM 5013 C C . ARG A 1 640 ? -11.025 -12.097 35.021 1.00 53.91 640 ARG A C 1
ATOM 5015 O O . ARG A 1 640 ? -11.266 -10.933 34.733 1.00 53.91 640 ARG A O 1
ATOM 5022 N N . CYS A 1 641 ? -9.863 -12.471 35.559 1.00 46.81 641 CYS A N 1
ATOM 5023 C CA . CYS A 1 641 ? -8.750 -11.535 35.766 1.00 46.81 641 CYS A CA 1
ATOM 5024 C C . CYS A 1 641 ? -8.303 -10.922 34.426 1.00 46.81 641 CYS A C 1
ATOM 5026 O O . CYS A 1 641 ? -7.491 -11.491 33.695 1.00 46.81 641 CYS A O 1
ATOM 5028 N N . ARG A 1 642 ? -8.866 -9.764 34.072 1.00 57.59 642 ARG A N 1
ATOM 5029 C CA . ARG A 1 642 ? -8.540 -8.991 32.872 1.00 57.59 642 ARG A CA 1
ATOM 5030 C C . ARG A 1 642 ? -8.232 -7.559 33.270 1.00 57.59 642 ARG A C 1
ATOM 5032 O O . ARG A 1 642 ? -8.859 -7.002 34.159 1.00 57.59 642 ARG A O 1
ATOM 5039 N N . ALA A 1 643 ? -7.313 -6.932 32.539 1.00 59.84 643 ALA A N 1
ATOM 5040 C CA . ALA A 1 643 ? -6.969 -5.529 32.760 1.00 59.84 643 ALA A CA 1
ATOM 5041 C C . ALA A 1 643 ? -8.124 -4.551 32.441 1.00 59.84 643 ALA A C 1
ATOM 5043 O O . ALA A 1 643 ? -8.076 -3.416 32.903 1.00 59.84 643 ALA A O 1
ATOM 5044 N N . ASN A 1 644 ? -9.124 -4.970 31.646 1.00 72.00 644 ASN A N 1
ATOM 5045 C CA . ASN A 1 644 ? -10.276 -4.173 31.202 1.00 72.00 644 ASN A CA 1
ATOM 5046 C C . ASN A 1 644 ? -11.535 -5.041 31.019 1.00 72.00 644 ASN A C 1
ATOM 5048 O O . ASN A 1 644 ? -11.435 -6.192 30.576 1.00 72.00 644 ASN A O 1
ATOM 5052 N N . ILE A 1 645 ? -12.712 -4.439 31.231 1.00 85.06 645 ILE A N 1
ATOM 5053 C CA . ILE A 1 645 ? -14.001 -4.993 30.795 1.00 85.06 645 ILE A CA 1
ATOM 5054 C C . ILE A 1 645 ? -14.014 -5.059 29.268 1.00 85.06 645 ILE A C 1
ATOM 5056 O O . ILE A 1 645 ? -13.636 -4.103 28.585 1.00 85.06 645 ILE A O 1
ATOM 5060 N N . ARG A 1 646 ? -14.470 -6.186 28.719 1.00 88.81 646 ARG A N 1
ATOM 5061 C CA . ARG A 1 646 ? -14.685 -6.324 27.277 1.00 88.81 646 ARG A CA 1
ATOM 5062 C C . ARG A 1 646 ? -16.142 -5.998 26.956 1.00 88.81 646 ARG A C 1
ATOM 5064 O O . ARG A 1 646 ? -16.998 -6.834 27.236 1.00 88.81 646 ARG A O 1
ATOM 5071 N N . MET A 1 647 ? -16.392 -4.831 26.358 1.00 92.75 647 MET A N 1
ATOM 5072 C CA . MET A 1 647 ? -17.739 -4.392 25.967 1.00 92.75 647 MET A CA 1
ATOM 5073 C C . MET A 1 647 ? -18.378 -5.362 24.975 1.00 92.75 647 MET A C 1
ATOM 5075 O O . MET A 1 647 ? -17.727 -5.792 24.018 1.00 92.75 647 MET A O 1
ATOM 5079 N N . ASP A 1 648 ? -19.640 -5.718 25.209 1.00 94.62 648 ASP A N 1
ATOM 5080 C CA . ASP A 1 648 ? -20.409 -6.563 24.298 1.00 94.62 648 ASP A CA 1
ATOM 5081 C C . ASP A 1 648 ? -20.930 -5.751 23.120 1.00 94.62 648 ASP A C 1
ATOM 5083 O O . ASP A 1 648 ? -20.730 -6.159 21.977 1.00 94.62 648 ASP A O 1
ATOM 5087 N N . LEU A 1 649 ? -21.507 -4.582 23.406 1.00 95.62 649 LEU A N 1
ATOM 5088 C CA . LEU A 1 649 ? -22.001 -3.644 22.409 1.00 95.62 649 LEU A CA 1
ATOM 5089 C C . LEU A 1 649 ? -21.562 -2.222 22.762 1.00 95.62 649 LEU A C 1
ATOM 5091 O O . LEU A 1 649 ? -21.793 -1.750 23.874 1.00 95.62 649 LEU A O 1
ATOM 5095 N N . VAL A 1 650 ? -20.948 -1.537 21.804 1.00 95.94 650 VAL A N 1
ATOM 5096 C CA . VAL A 1 650 ? -20.598 -0.117 21.894 1.00 95.94 650 VAL A CA 1
ATOM 5097 C C . VAL A 1 650 ? -21.381 0.631 20.835 1.00 95.94 650 VAL A C 1
ATOM 5099 O O . VAL A 1 650 ? -21.259 0.312 19.654 1.00 95.94 650 VAL A O 1
ATOM 5102 N N . TRP A 1 651 ? -22.170 1.618 21.240 1.00 96.25 651 TRP A N 1
ATOM 5103 C CA . TRP A 1 651 ? -22.766 2.565 20.306 1.00 96.25 651 TRP A CA 1
ATOM 5104 C C . TRP A 1 651 ? -21.854 3.765 20.125 1.00 96.25 651 TRP A C 1
ATOM 5106 O O . TRP A 1 651 ? -21.280 4.269 21.086 1.00 96.25 651 TRP A O 1
ATOM 5116 N N . LEU A 1 652 ? -21.727 4.214 18.880 1.00 94.06 652 LEU A N 1
ATOM 5117 C CA . LEU A 1 652 ? -20.978 5.401 18.493 1.00 94.06 652 LEU A CA 1
ATOM 5118 C C . LEU A 1 652 ? -21.823 6.243 17.541 1.00 94.06 652 LEU A C 1
ATOM 5120 O O . LEU A 1 652 ? -22.540 5.712 16.695 1.00 94.06 652 LEU A O 1
ATOM 5124 N N . GLY A 1 653 ? -21.689 7.560 17.649 1.00 90.88 653 GLY A N 1
ATOM 5125 C CA . GLY A 1 653 ? -22.098 8.498 16.607 1.00 90.88 653 GLY A CA 1
ATOM 5126 C C . GLY A 1 653 ? -20.880 9.087 15.900 1.00 90.88 653 GLY A C 1
ATOM 5127 O O . GLY A 1 653 ? -19.735 8.809 16.276 1.00 90.88 653 GLY A O 1
ATOM 5128 N N . MET A 1 654 ? -21.125 9.943 14.909 1.00 91.00 654 MET A N 1
ATOM 5129 C CA . MET A 1 654 ? -20.076 10.734 14.267 1.00 91.00 654 MET A CA 1
ATOM 5130 C C . MET A 1 654 ? -20.523 12.183 14.035 1.00 91.00 654 MET A C 1
ATOM 5132 O O . MET A 1 654 ? -21.626 12.457 13.554 1.00 91.00 654 MET A O 1
ATOM 5136 N N . GLY A 1 655 ? -19.657 13.133 14.377 1.00 87.69 655 GLY A N 1
ATOM 5137 C CA . GLY A 1 655 ? -19.799 14.546 14.032 1.00 87.69 655 GLY A CA 1
ATOM 5138 C C . GLY A 1 655 ? -19.627 14.799 12.530 1.00 87.69 655 GLY A C 1
ATOM 5139 O O . GLY A 1 655 ? -19.078 13.968 11.816 1.00 87.69 655 GLY A O 1
ATOM 5140 N N . ALA A 1 656 ? -20.103 15.944 12.027 1.00 85.12 656 ALA A N 1
ATOM 5141 C CA . ALA A 1 656 ? -19.907 16.316 10.613 1.00 85.12 656 ALA A CA 1
ATOM 5142 C C . ALA A 1 656 ? -18.426 16.638 10.309 1.00 85.12 656 ALA A C 1
ATOM 5144 O O . ALA A 1 656 ? -17.945 16.497 9.192 1.00 85.12 656 ALA A O 1
ATOM 5145 N N . ASP A 1 657 ? -17.678 17.004 11.346 1.00 83.62 657 ASP A N 1
ATOM 5146 C CA . ASP A 1 657 ? -16.221 17.137 11.377 1.00 83.62 657 ASP A CA 1
ATOM 5147 C C . ASP A 1 657 ? -15.486 15.783 11.504 1.00 83.62 657 ASP A C 1
ATOM 5149 O O . ASP A 1 657 ? -14.267 15.741 11.362 1.00 83.62 657 ASP A O 1
ATOM 5153 N N . GLY A 1 658 ? -16.195 14.671 11.735 1.00 84.88 658 GLY A N 1
ATOM 5154 C CA . GLY A 1 658 ? -15.627 13.328 11.885 1.00 84.88 658 GLY A CA 1
ATOM 5155 C C . GLY A 1 658 ? -15.297 12.904 13.323 1.00 84.88 658 GLY A C 1
ATOM 5156 O O . GLY A 1 658 ? -14.780 11.802 13.508 1.00 84.88 658 GLY A O 1
ATOM 5157 N N . HIS A 1 659 ? -15.587 13.718 14.349 1.00 90.38 659 HIS A N 1
ATOM 5158 C CA . HIS A 1 659 ? -15.358 13.316 15.746 1.00 90.38 659 HIS A CA 1
ATOM 5159 C C . HIS A 1 659 ? -16.285 12.161 16.173 1.00 90.38 659 HIS A C 1
ATOM 5161 O O . HIS A 1 659 ? -17.395 12.029 15.665 1.00 90.38 659 HIS A O 1
ATOM 5167 N N . THR A 1 660 ? -15.875 11.345 17.146 1.00 91.12 660 THR A N 1
ATOM 5168 C CA . THR A 1 660 ? -16.720 10.308 17.779 1.00 91.12 660 THR A CA 1
ATOM 5169 C C . THR A 1 660 ? -16.364 10.198 19.259 1.00 91.12 660 THR A C 1
ATOM 5171 O O . THR A 1 660 ? -15.214 10.443 19.598 1.00 91.12 660 THR A O 1
ATOM 5174 N N . VAL A 1 661 ? -17.311 9.881 20.154 1.00 90.50 661 VAL A N 1
ATOM 5175 C CA . VAL A 1 661 ? -17.092 9.772 21.624 1.00 90.50 661 VAL A CA 1
ATOM 5176 C C . VAL A 1 661 ? -16.261 10.918 22.221 1.00 90.50 661 VAL A C 1
ATOM 5178 O O . VAL A 1 661 ? -15.321 10.724 22.994 1.00 90.50 661 VAL A O 1
ATOM 5181 N N . SER A 1 662 ? -16.586 12.146 21.811 1.00 90.38 662 SER A N 1
ATOM 5182 C CA . SER A 1 662 ? -15.845 13.370 22.140 1.00 90.38 662 SER A CA 1
ATOM 5183 C C . SER A 1 662 ? -14.341 13.338 21.802 1.00 90.38 662 SER A C 1
ATOM 5185 O O . SER A 1 662 ? -13.629 14.205 22.280 1.00 90.38 662 SER A O 1
ATOM 5187 N N . LEU A 1 663 ? -13.861 12.412 20.962 1.00 90.19 663 LEU A N 1
ATOM 5188 C CA . LEU A 1 663 ? -12.528 12.400 20.354 1.00 90.19 663 LEU A CA 1
ATOM 5189 C C . LEU A 1 663 ? -12.554 13.194 19.045 1.00 90.19 663 LEU A C 1
ATOM 5191 O O . LEU A 1 663 ? -13.155 12.762 18.061 1.00 90.19 663 LEU A O 1
ATOM 5195 N N . PHE A 1 664 ? -11.889 14.347 19.039 1.00 89.31 664 PHE A N 1
ATOM 5196 C CA . PHE A 1 664 ? -11.867 15.289 17.914 1.00 89.31 664 PHE A CA 1
ATOM 5197 C C . PHE A 1 664 ? -10.639 15.101 17.011 1.00 89.31 664 PHE A C 1
ATOM 5199 O O . PHE A 1 664 ? -9.547 14.847 17.541 1.00 89.31 664 PHE A O 1
ATOM 5206 N N . PRO A 1 665 ? -10.779 15.291 15.682 1.00 85.56 665 PRO A N 1
ATOM 5207 C CA . PRO A 1 665 ? -9.654 15.263 14.751 1.00 85.56 665 PRO A CA 1
ATOM 5208 C C . PRO A 1 665 ? -8.478 16.146 15.205 1.00 85.56 665 PRO A C 1
ATOM 5210 O O . PRO A 1 665 ? -8.662 17.267 15.675 1.00 85.56 665 PRO A O 1
ATOM 5213 N N . GLY A 1 666 ? -7.258 15.624 15.108 1.00 81.31 666 GLY A N 1
ATOM 5214 C CA . GLY A 1 666 ? -5.993 16.261 15.482 1.00 81.31 666 GLY A CA 1
ATOM 5215 C C . GLY A 1 666 ? -5.667 16.248 16.981 1.00 81.31 666 GLY A C 1
ATOM 5216 O O . GLY A 1 666 ? -4.501 16.430 17.349 1.00 81.31 666 GLY A O 1
ATOM 5217 N N . SER A 1 667 ? -6.649 15.998 17.855 1.00 83.88 667 SER A N 1
ATOM 5218 C CA . SER A 1 667 ? -6.451 16.094 19.307 1.00 83.88 667 SER A CA 1
ATOM 5219 C C . SER A 1 667 ? -5.532 15.002 19.870 1.00 83.88 667 SER A C 1
ATOM 5221 O O . SER A 1 667 ? -5.475 13.876 19.375 1.00 83.88 667 SER A O 1
ATOM 5223 N N . ALA A 1 668 ? -4.817 15.326 20.953 1.00 83.19 668 ALA A N 1
ATOM 5224 C CA . ALA A 1 668 ? -3.944 14.371 21.638 1.00 83.19 668 ALA A CA 1
ATOM 5225 C C . ALA A 1 668 ? -4.716 13.167 22.209 1.00 83.19 668 ALA A C 1
ATOM 5227 O O . ALA A 1 668 ? -4.175 12.066 22.249 1.00 83.19 668 ALA A O 1
ATOM 5228 N N . ALA A 1 669 ? -5.990 13.356 22.569 1.00 86.06 669 ALA A N 1
ATOM 5229 C CA . ALA A 1 669 ? -6.860 12.308 23.097 1.00 86.06 669 ALA A CA 1
ATOM 5230 C C . ALA A 1 669 ? -7.062 11.137 22.123 1.00 86.06 669 ALA A C 1
ATOM 5232 O O . ALA A 1 669 ? -7.186 9.995 22.552 1.00 86.06 669 ALA A O 1
ATOM 5233 N N . VAL A 1 670 ? -7.029 11.392 20.811 1.00 84.19 670 VAL A N 1
ATOM 5234 C CA . VAL A 1 670 ? -7.123 10.341 19.784 1.00 84.19 670 VAL A CA 1
ATOM 5235 C C . VAL A 1 670 ? -5.909 9.404 19.808 1.00 84.19 670 VAL A C 1
ATOM 5237 O O . VAL A 1 670 ? -6.017 8.229 19.457 1.00 84.19 670 VAL A O 1
ATOM 5240 N N . ARG A 1 671 ? -4.749 9.922 20.229 1.00 79.88 671 ARG A N 1
ATOM 5241 C CA . ARG A 1 671 ? -3.477 9.189 20.294 1.00 79.88 671 ARG A CA 1
ATOM 5242 C C . ARG A 1 671 ? -3.252 8.486 21.633 1.00 79.88 671 ARG A C 1
ATOM 5244 O O . ARG A 1 671 ? -2.264 7.776 21.762 1.00 79.88 671 ARG A O 1
ATOM 5251 N N . GLU A 1 672 ? -4.136 8.677 22.608 1.00 84.81 672 GLU A N 1
ATOM 5252 C CA . GLU A 1 672 ? -4.022 8.055 23.925 1.00 84.81 672 GLU A CA 1
ATOM 5253 C C . GLU A 1 672 ? -4.330 6.553 23.842 1.00 84.81 672 GLU A C 1
ATOM 5255 O O . GLU A 1 672 ? -5.457 6.136 23.558 1.00 84.81 672 GLU A O 1
ATOM 5260 N N . ASP A 1 673 ? -3.323 5.727 24.105 1.00 80.56 673 ASP A N 1
ATOM 5261 C CA . ASP A 1 673 ? -3.411 4.266 24.087 1.00 80.56 673 ASP A CA 1
ATOM 5262 C C . ASP A 1 673 ? -3.054 3.620 25.438 1.00 80.56 673 ASP A C 1
ATOM 5264 O O . ASP A 1 673 ? -3.189 2.402 25.607 1.00 80.56 673 ASP A O 1
ATOM 5268 N N . THR A 1 674 ? -2.666 4.420 26.436 1.00 81.38 674 THR A N 1
ATOM 5269 C CA . THR A 1 674 ? -2.236 3.942 27.754 1.00 81.38 674 THR A CA 1
ATOM 5270 C C . THR A 1 674 ? -3.383 3.944 28.762 1.00 81.38 674 THR A C 1
ATOM 5272 O O . THR A 1 674 ? -3.608 2.936 29.449 1.00 81.38 674 THR A O 1
ATOM 5275 N N . LYS A 1 675 ? -4.156 5.033 28.824 1.00 88.75 675 LYS A N 1
ATOM 5276 C CA . LYS A 1 675 ? -5.297 5.205 29.738 1.00 88.75 675 LYS A CA 1
ATOM 5277 C C . LYS A 1 675 ? -6.583 4.650 29.128 1.00 88.75 675 LYS A C 1
ATOM 5279 O O . LYS A 1 675 ? -6.704 4.576 27.914 1.00 88.75 675 LYS A O 1
ATOM 5284 N N . GLN A 1 676 ? -7.548 4.240 29.954 1.00 91.88 676 GLN A N 1
ATOM 5285 C CA . GLN A 1 676 ? -8.887 3.808 29.513 1.00 91.88 676 GLN A CA 1
ATOM 5286 C C . GLN A 1 676 ? -9.799 4.993 29.178 1.00 91.88 676 GLN A C 1
ATOM 5288 O O . GLN A 1 676 ? -10.594 4.920 28.244 1.00 91.88 676 GLN A O 1
ATOM 5293 N N . PHE A 1 677 ? -9.660 6.070 29.952 1.00 94.62 677 PHE A N 1
ATOM 5294 C CA . PHE A 1 677 ? -10.411 7.309 29.820 1.00 94.62 677 PHE A CA 1
ATOM 5295 C C . PHE A 1 677 ? -9.452 8.486 29.941 1.00 94.62 677 PHE A C 1
ATOM 5297 O O . PHE A 1 677 ? -8.476 8.422 30.695 1.00 94.62 677 PHE A O 1
ATOM 5304 N N . VAL A 1 678 ? -9.733 9.549 29.200 1.00 94.44 678 VAL A N 1
ATOM 5305 C CA . VAL A 1 678 ? -8.935 10.772 29.179 1.00 94.44 678 VAL A CA 1
ATOM 5306 C C . VAL A 1 678 ? -9.838 11.980 29.371 1.00 94.44 678 VAL A C 1
ATOM 5308 O O . VAL A 1 678 ? -10.923 12.051 28.797 1.00 94.44 678 VAL A O 1
ATOM 5311 N N . ALA A 1 679 ? -9.377 12.925 30.185 1.00 94.00 679 ALA A N 1
ATOM 5312 C CA . ALA A 1 679 ? -9.966 14.248 30.289 1.00 94.00 679 ALA A CA 1
ATOM 5313 C C . ALA A 1 679 ? -9.143 15.224 29.455 1.00 94.00 679 ALA A C 1
ATOM 5315 O O . ALA A 1 679 ? -7.920 15.275 29.588 1.00 94.00 679 ALA A O 1
ATOM 5316 N N . TYR A 1 680 ? -9.797 16.003 28.601 1.00 93.69 680 TYR A N 1
ATOM 5317 C CA . TYR A 1 680 ? -9.107 17.040 27.847 1.00 93.69 680 TYR A CA 1
ATOM 5318 C C . TYR A 1 680 ? -10.040 18.183 27.457 1.00 93.69 680 TYR A C 1
ATOM 5320 O O . TYR A 1 680 ? -11.257 18.019 27.337 1.00 93.69 680 TYR A O 1
ATOM 5328 N N . LYS A 1 681 ? -9.460 19.369 27.272 1.00 91.19 681 LYS A N 1
ATOM 5329 C CA . LYS A 1 681 ? -10.188 20.536 26.780 1.00 91.19 681 LYS A CA 1
ATOM 5330 C C . LYS A 1 681 ? -10.260 20.469 25.262 1.00 91.19 681 LYS A C 1
ATOM 5332 O O . LYS A 1 681 ? -9.222 20.425 24.608 1.00 91.19 681 LYS A O 1
ATOM 5337 N N . VAL A 1 682 ? -11.468 20.499 24.710 1.00 86.62 682 VAL A N 1
ATOM 5338 C CA . VAL A 1 682 ? -11.690 20.606 23.263 1.00 86.62 682 VAL A CA 1
ATOM 5339 C C . VAL A 1 682 ? -11.548 22.080 22.878 1.00 86.62 682 VAL A C 1
ATOM 5341 O O . VAL A 1 682 ? -12.418 22.871 23.258 1.00 86.62 682 VAL A O 1
ATOM 5344 N N . PRO A 1 683 ? -10.481 22.487 22.161 1.00 76.19 683 PRO A N 1
ATOM 5345 C CA . PRO A 1 683 ? -10.204 23.902 21.914 1.00 76.19 683 PRO A CA 1
ATOM 5346 C C . PRO A 1 683 ? -11.337 24.606 21.166 1.00 76.19 683 PRO A C 1
ATOM 5348 O O . PRO A 1 683 ? -11.729 25.701 21.551 1.00 76.19 683 PRO A O 1
ATOM 5351 N N . GLN A 1 684 ? -11.921 23.936 20.167 1.00 76.94 684 GLN A N 1
ATOM 5352 C CA . GLN A 1 684 ? -12.980 24.482 19.313 1.00 76.94 684 GLN A CA 1
ATOM 5353 C C . GLN A 1 684 ? -14.274 24.786 20.080 1.00 76.94 684 GLN A C 1
ATOM 5355 O O . GLN A 1 684 ? -15.045 25.644 19.669 1.00 76.94 684 GLN A O 1
ATOM 5360 N N . LEU A 1 685 ? -14.523 24.080 21.188 1.00 82.38 685 LEU A N 1
ATOM 5361 C CA . LEU A 1 685 ? -15.746 24.212 21.987 1.00 82.38 685 LEU A CA 1
ATOM 5362 C C . LEU A 1 685 ? -15.506 24.901 23.336 1.00 82.38 685 LEU A C 1
ATOM 5364 O O . LEU A 1 685 ? -16.450 25.102 24.095 1.00 82.38 685 LEU A O 1
ATOM 5368 N N . GLY A 1 686 ? -14.246 25.182 23.688 1.00 82.81 686 GLY A N 1
ATOM 5369 C CA . GLY A 1 686 ? -13.866 25.716 24.997 1.00 82.81 686 GLY A CA 1
ATOM 5370 C C . GLY A 1 686 ? -14.229 24.818 26.190 1.00 82.81 686 GLY A C 1
ATOM 5371 O O . GLY A 1 686 ? -14.119 25.261 27.332 1.00 82.81 686 GLY A O 1
ATOM 5372 N N . GLN A 1 687 ? -14.640 23.567 25.956 1.00 86.69 687 GLN A N 1
ATOM 5373 C CA . GLN A 1 687 ? -15.271 22.697 26.950 1.00 86.69 687 GLN A CA 1
ATOM 5374 C C . GLN A 1 687 ? -14.396 21.484 27.282 1.00 86.69 687 GLN A C 1
ATOM 5376 O O . GLN A 1 687 ? -13.808 20.867 26.393 1.00 86.69 687 GLN A O 1
ATOM 5381 N N . TRP A 1 688 ? -14.347 21.110 28.561 1.00 91.31 688 TRP A N 1
ATOM 5382 C CA . TRP A 1 688 ? -13.710 19.872 29.011 1.00 91.31 688 TRP A CA 1
ATOM 5383 C C . TRP A 1 688 ? -14.603 18.659 28.747 1.00 91.31 688 TRP A C 1
ATOM 5385 O O . TRP A 1 688 ? -15.802 18.676 29.048 1.00 91.31 688 TRP A O 1
ATOM 5395 N N . ARG A 1 689 ? -14.002 17.612 28.185 1.00 93.12 689 ARG A N 1
ATOM 5396 C CA . ARG A 1 689 ? -14.638 16.329 27.882 1.00 93.12 689 ARG A CA 1
ATOM 5397 C C . ARG A 1 689 ? -13.910 15.204 28.595 1.00 93.12 689 ARG A C 1
ATOM 5399 O O . ARG A 1 689 ? -12.687 15.253 28.723 1.00 93.12 689 ARG A O 1
ATOM 5406 N N . ILE A 1 690 ? -14.674 14.209 29.025 1.00 95.00 690 ILE A N 1
ATOM 5407 C CA . ILE A 1 690 ? -14.176 12.907 29.451 1.00 95.00 690 ILE A CA 1
ATOM 5408 C C . ILE A 1 690 ? -14.522 11.934 28.329 1.00 95.00 690 ILE A C 1
ATOM 5410 O O . ILE A 1 690 ? -15.689 11.825 27.965 1.00 95.00 690 ILE A O 1
ATOM 5414 N N . SER A 1 691 ? -13.521 11.251 27.785 1.00 94.62 691 SER A N 1
ATOM 5415 C CA . SER A 1 691 ? -13.676 10.352 26.640 1.00 94.62 691 SER A CA 1
ATOM 5416 C C . SER A 1 691 ? -13.021 9.010 26.900 1.00 94.62 691 SER A C 1
ATOM 5418 O O . SER A 1 691 ? -11.916 8.934 27.440 1.00 94.62 691 SER A O 1
ATOM 5420 N N . VAL A 1 692 ? -13.680 7.949 26.456 1.00 94.31 692 VAL A N 1
ATOM 5421 C CA . VAL A 1 692 ? -13.102 6.618 26.323 1.00 94.31 692 VAL A CA 1
ATOM 5422 C C . VAL A 1 692 ? -12.025 6.623 25.240 1.00 94.31 692 VAL A C 1
ATOM 5424 O O . VAL A 1 692 ? -12.150 7.282 24.209 1.00 94.31 692 VAL A O 1
ATOM 5427 N N . THR A 1 693 ? -10.947 5.884 25.470 1.00 91.56 693 THR A N 1
ATOM 5428 C CA . THR A 1 693 ? -9.808 5.829 24.550 1.00 91.56 693 THR A CA 1
ATOM 5429 C C . THR A 1 693 ? -9.872 4.604 23.640 1.00 91.56 693 THR A C 1
ATOM 5431 O O . THR A 1 693 ? -10.616 3.639 23.872 1.00 91.56 693 THR A O 1
ATOM 5434 N N . ARG A 1 694 ? -8.990 4.583 22.632 1.00 86.38 694 ARG A N 1
ATOM 5435 C CA . ARG A 1 694 ? -8.788 3.430 21.744 1.00 86.38 694 ARG A CA 1
ATOM 5436 C C . ARG A 1 694 ? -8.545 2.130 22.511 1.00 86.38 694 ARG A C 1
ATOM 5438 O O . ARG A 1 694 ? -8.955 1.071 22.047 1.00 86.38 694 ARG A O 1
ATOM 5445 N N . LYS A 1 695 ? -7.915 2.185 23.688 1.00 86.38 695 LYS A N 1
ATOM 5446 C CA . LYS A 1 695 ? -7.601 0.999 24.499 1.00 86.38 695 LYS A CA 1
ATOM 5447 C C . LYS A 1 695 ? -8.841 0.184 24.876 1.00 86.38 695 LYS A C 1
ATOM 5449 O O . LYS A 1 695 ? -8.763 -1.042 24.940 1.00 86.38 695 LYS A O 1
ATOM 5454 N N . VAL A 1 696 ? -9.967 0.848 25.140 1.00 89.31 696 VAL A N 1
ATOM 5455 C CA . VAL A 1 696 ? -11.234 0.185 25.487 1.00 89.31 696 VAL A CA 1
ATOM 5456 C C . VAL A 1 696 ? -12.028 -0.147 24.225 1.00 89.31 696 VAL A C 1
ATOM 5458 O O . VAL A 1 696 ? -12.487 -1.278 24.079 1.00 89.31 696 VAL A O 1
ATOM 5461 N N . LEU A 1 697 ? -12.128 0.799 23.284 1.00 88.56 697 LEU A N 1
ATOM 5462 C CA . LEU A 1 697 ? -12.894 0.624 22.043 1.00 88.56 697 LEU A CA 1
ATOM 5463 C C . LEU A 1 697 ? -12.355 -0.531 21.188 1.00 88.56 697 LEU A C 1
ATOM 5465 O O . LEU A 1 697 ? -13.117 -1.384 20.739 1.00 88.56 697 LEU A O 1
ATOM 5469 N N . ALA A 1 698 ? -11.030 -0.631 21.052 1.00 82.88 698 ALA A N 1
ATOM 5470 C CA . ALA A 1 698 ? -10.377 -1.678 20.272 1.00 82.88 698 ALA A CA 1
ATOM 5471 C C . ALA A 1 698 ? -10.615 -3.099 20.826 1.00 82.88 698 ALA A C 1
ATOM 5473 O O . ALA A 1 698 ? -10.391 -4.081 20.118 1.00 82.88 698 ALA A O 1
ATOM 5474 N N . ALA A 1 699 ? -11.049 -3.227 22.085 1.00 84.81 699 ALA A N 1
ATOM 5475 C CA . ALA A 1 699 ? -11.344 -4.509 22.717 1.00 84.81 699 ALA A CA 1
ATOM 5476 C C . ALA A 1 699 ? -12.813 -4.944 22.557 1.00 84.81 699 ALA A C 1
ATOM 5478 O O . ALA A 1 699 ? -13.134 -6.095 22.872 1.00 84.81 699 ALA A O 1
ATOM 5479 N N . ALA A 1 700 ? -13.708 -4.064 22.094 1.00 88.94 700 ALA A N 1
ATOM 5480 C CA . ALA A 1 700 ? -15.138 -4.345 21.994 1.00 88.94 700 ALA A CA 1
ATOM 5481 C C . ALA A 1 700 ? -15.436 -5.607 21.161 1.00 88.94 700 ALA A C 1
ATOM 5483 O O . ALA A 1 700 ? -14.701 -5.972 20.241 1.00 88.94 700 ALA A O 1
ATOM 5484 N N . ARG A 1 701 ? -16.515 -6.321 21.505 1.00 89.88 701 ARG A N 1
ATOM 5485 C CA . ARG A 1 701 ? -17.007 -7.452 20.699 1.00 89.88 701 ARG A CA 1
ATOM 5486 C C . ARG A 1 701 ? -17.791 -6.968 19.490 1.00 89.88 701 ARG A C 1
ATOM 5488 O O . ARG A 1 701 ? -17.648 -7.550 18.417 1.00 89.88 701 ARG A O 1
ATOM 5495 N N . HIS A 1 702 ? -18.593 -5.926 19.669 1.00 91.25 702 HIS A N 1
ATOM 5496 C CA . HIS A 1 702 ? -19.390 -5.325 18.615 1.00 91.25 702 HIS A CA 1
ATOM 5497 C C . HIS A 1 702 ? -19.414 -3.803 18.791 1.00 91.25 702 HIS A C 1
ATOM 5499 O O . HIS A 1 702 ? -19.872 -3.297 19.813 1.00 91.25 702 HIS A O 1
ATOM 5505 N N . THR A 1 703 ? -18.930 -3.081 17.786 1.00 92.88 703 THR A N 1
ATOM 5506 C CA . THR A 1 703 ? -19.064 -1.627 17.675 1.00 92.88 703 THR A CA 1
ATOM 5507 C C . THR A 1 703 ? -20.125 -1.307 16.628 1.00 92.88 703 THR A C 1
ATOM 5509 O O . THR A 1 703 ? -20.027 -1.751 15.485 1.00 92.88 703 THR A O 1
ATOM 5512 N N . MET A 1 704 ? -21.140 -0.540 17.010 1.00 93.56 704 MET A N 1
ATOM 5513 C CA . MET A 1 704 ? -22.232 -0.120 16.143 1.00 93.56 704 MET A CA 1
ATOM 5514 C C . MET A 1 704 ? -22.212 1.395 15.982 1.00 93.56 704 MET A C 1
ATOM 5516 O O . MET A 1 704 ? -22.277 2.129 16.967 1.00 93.56 704 MET A O 1
ATOM 5520 N N . VAL A 1 705 ? -22.113 1.858 14.742 1.00 93.56 705 VAL A N 1
ATOM 5521 C CA . VAL A 1 705 ? -22.073 3.282 14.409 1.00 93.56 705 VAL A CA 1
ATOM 5522 C C . VAL A 1 705 ? -23.439 3.683 13.874 1.00 93.56 705 VAL A C 1
ATOM 5524 O O . VAL A 1 705 ? -23.867 3.149 12.853 1.00 93.56 705 VAL A O 1
ATOM 5527 N N . LEU A 1 706 ? -24.120 4.590 14.571 1.00 94.56 706 LEU A N 1
ATOM 5528 C CA . LEU A 1 706 ? -25.453 5.078 14.218 1.00 94.56 706 LEU A CA 1
ATOM 5529 C C . LEU A 1 706 ? -25.336 6.461 13.573 1.00 94.56 706 LEU A C 1
ATOM 5531 O O . LEU A 1 706 ? -24.850 7.393 14.217 1.00 94.56 706 LEU A O 1
ATOM 5535 N N . LEU A 1 707 ? -25.763 6.597 12.315 1.00 93.19 707 LEU A N 1
ATOM 5536 C CA . LEU A 1 707 ? -25.593 7.825 11.529 1.00 93.19 707 LEU A CA 1
ATOM 5537 C C . LEU A 1 707 ? -26.879 8.215 10.805 1.00 93.19 707 LEU A C 1
ATOM 5539 O O . LEU A 1 707 ? -27.453 7.411 10.083 1.00 93.19 707 LEU A O 1
ATOM 5543 N N . ALA A 1 708 ? -27.309 9.458 10.974 1.00 91.62 708 ALA A N 1
ATOM 5544 C CA . ALA A 1 708 ? -28.441 10.018 10.249 1.00 91.62 708 ALA A CA 1
ATOM 5545 C C . ALA A 1 708 ? -28.069 11.393 9.690 1.00 91.62 708 ALA A C 1
ATOM 5547 O O . ALA A 1 708 ? -27.337 12.126 10.362 1.00 91.62 708 ALA A O 1
ATOM 5548 N N . GLY A 1 709 ? -28.589 11.718 8.506 1.00 89.38 709 GLY A N 1
ATOM 5549 C CA . GLY A 1 709 ? -28.401 13.007 7.837 1.00 89.38 709 GLY A CA 1
ATOM 5550 C C . GLY A 1 709 ? -27.255 13.053 6.818 1.00 89.38 709 GLY A C 1
ATOM 5551 O O . GLY A 1 709 ? -26.171 12.484 7.012 1.00 89.38 709 GLY A O 1
ATOM 5552 N N . ALA A 1 710 ? -27.497 13.773 5.720 1.00 86.44 710 ALA A N 1
ATOM 5553 C CA . ALA A 1 710 ? -26.580 13.908 4.585 1.00 86.44 710 ALA A CA 1
ATOM 5554 C C . ALA A 1 710 ? -25.206 14.494 4.959 1.00 86.44 710 ALA A C 1
ATOM 5556 O O . ALA A 1 710 ? -24.194 14.163 4.339 1.00 86.44 710 ALA A O 1
ATOM 5557 N N . GLU A 1 711 ? -25.118 15.313 6.011 1.00 86.38 711 GLU A N 1
ATOM 5558 C CA . GLU A 1 711 ? -23.865 15.935 6.448 1.00 86.38 711 GLU A CA 1
ATOM 5559 C C . GLU A 1 711 ? -22.817 14.923 6.946 1.00 86.38 711 GLU A C 1
ATOM 5561 O O . GLU A 1 711 ? -21.655 15.278 7.160 1.00 86.38 711 GLU A O 1
ATOM 5566 N N . LYS A 1 712 ? -23.212 13.658 7.150 1.00 87.88 712 LYS A N 1
ATOM 5567 C CA . LYS A 1 712 ? -22.324 12.567 7.573 1.00 87.88 712 LYS A CA 1
ATOM 5568 C C . LYS A 1 712 ? -21.798 11.724 6.418 1.00 87.88 712 LYS A C 1
ATOM 5570 O O . LYS A 1 712 ? -20.777 11.067 6.623 1.00 87.88 712 LYS A O 1
ATOM 5575 N N . SER A 1 713 ? -22.440 11.748 5.245 1.00 82.75 713 SER A N 1
ATOM 5576 C CA . SER A 1 713 ? -22.137 10.838 4.126 1.00 82.75 713 SER A CA 1
ATOM 5577 C C . SER A 1 713 ? -20.668 10.925 3.707 1.00 82.75 713 SER A C 1
ATOM 5579 O O . SER A 1 713 ? -19.956 9.923 3.745 1.00 82.75 713 SER A O 1
ATOM 5581 N N . MET A 1 714 ? -20.149 12.133 3.461 1.00 77.69 714 MET A N 1
ATOM 5582 C CA . MET A 1 714 ? -18.754 12.305 3.035 1.00 77.69 714 MET A CA 1
ATOM 5583 C C . MET A 1 714 ? -17.755 11.753 4.065 1.00 77.69 714 MET A C 1
ATOM 5585 O O . MET A 1 714 ? -16.795 11.068 3.708 1.00 77.69 714 MET A O 1
ATOM 5589 N N . LYS A 1 715 ? -17.969 12.017 5.361 1.00 82.75 715 LYS A N 1
ATOM 5590 C CA . LYS A 1 715 ? -17.088 11.502 6.423 1.00 82.75 715 LYS A CA 1
ATOM 5591 C C . LYS A 1 715 ? -17.226 10.001 6.607 1.00 82.75 715 LYS A C 1
ATOM 5593 O O . LYS A 1 715 ? -16.229 9.329 6.865 1.00 82.75 715 LYS A O 1
ATOM 5598 N N . LEU A 1 716 ? -18.433 9.471 6.448 1.00 83.44 716 LEU A N 1
ATOM 5599 C CA . LEU A 1 716 ? -18.673 8.042 6.518 1.00 83.44 716 LEU A CA 1
ATOM 5600 C C . LEU A 1 716 ? -17.976 7.334 5.354 1.00 83.44 716 LEU A C 1
ATOM 5602 O O . LEU A 1 716 ? -17.254 6.369 5.591 1.00 83.44 716 LEU A O 1
ATOM 5606 N N . SER A 1 717 ? -18.092 7.864 4.137 1.00 75.94 717 SER A N 1
ATOM 5607 C CA . SER A 1 717 ? -17.361 7.382 2.967 1.00 75.94 717 SER A CA 1
ATOM 5608 C C . SER A 1 717 ? -15.848 7.390 3.221 1.00 75.94 717 SER A C 1
ATOM 5610 O O . SER A 1 717 ? -15.200 6.357 3.056 1.00 75.94 717 SER A O 1
ATOM 5612 N N . GLN A 1 718 ? -15.286 8.470 3.785 1.00 72.81 718 GLN A N 1
ATOM 5613 C CA . GLN A 1 718 ? -13.867 8.526 4.181 1.00 72.81 718 GLN A CA 1
ATOM 5614 C C . GLN A 1 718 ? -13.481 7.452 5.218 1.00 72.81 718 GLN A C 1
ATOM 5616 O O . GLN A 1 718 ? -12.416 6.843 5.110 1.00 72.81 718 GLN A O 1
ATOM 5621 N N . VAL A 1 719 ? -14.331 7.167 6.209 1.00 75.94 719 VAL A N 1
ATOM 5622 C CA . VAL A 1 719 ? -14.089 6.093 7.194 1.00 75.94 719 VAL A CA 1
ATOM 5623 C C . VAL A 1 719 ? -14.142 4.712 6.533 1.00 75.94 719 VAL A C 1
ATOM 5625 O O . VAL A 1 719 ? -13.307 3.848 6.818 1.00 75.94 719 VAL A O 1
ATOM 5628 N N . LEU A 1 720 ? -15.096 4.500 5.631 1.00 72.50 720 LEU A N 1
ATOM 5629 C CA . LEU A 1 720 ? -15.328 3.222 4.965 1.00 72.50 720 LEU A CA 1
ATOM 5630 C C . LEU A 1 720 ? -14.304 2.919 3.871 1.00 72.50 720 LEU A C 1
ATOM 5632 O O . LEU A 1 720 ? -14.004 1.749 3.649 1.00 72.50 720 LEU A O 1
ATOM 5636 N N . THR A 1 721 ? -13.759 3.943 3.213 1.00 61.75 721 THR A N 1
ATOM 5637 C CA . THR A 1 721 ? -12.962 3.777 1.987 1.00 61.75 721 THR A CA 1
ATOM 5638 C C . THR A 1 721 ? -11.609 4.501 1.990 1.00 61.75 721 THR A C 1
ATOM 5640 O O . THR A 1 721 ? -10.696 4.058 1.299 1.00 61.75 721 THR A O 1
ATOM 5643 N N . GLY A 1 722 ? -11.394 5.521 2.833 1.00 54.03 722 GLY A N 1
ATOM 5644 C CA . GLY A 1 722 ? -10.180 6.359 2.806 1.00 54.03 722 GLY A CA 1
ATOM 5645 C C . GLY A 1 722 ? -8.944 5.878 3.590 1.00 54.03 722 GLY A C 1
ATOM 5646 O O . GLY A 1 722 ? -8.909 4.757 4.065 1.00 54.03 722 GLY A O 1
ATOM 5647 N N . PRO A 1 723 ? -7.853 6.640 3.736 1.00 46.72 723 PRO A N 1
ATOM 5648 C CA . PRO A 1 723 ? -6.648 6.250 4.435 1.00 46.72 723 PRO A CA 1
ATOM 5649 C C . PRO A 1 723 ? -6.883 6.236 5.935 1.00 46.72 723 PRO A C 1
ATOM 5651 O O . PRO A 1 723 ? -7.774 6.881 6.493 1.00 46.72 723 PRO A O 1
ATOM 5654 N N . ILE A 1 724 ? -6.007 5.503 6.603 1.00 57.66 724 ILE A N 1
ATOM 5655 C CA . ILE A 1 724 ? -6.105 5.273 8.033 1.00 57.66 724 ILE A CA 1
ATOM 5656 C C . ILE A 1 724 ? -5.433 6.422 8.723 1.00 57.66 724 ILE A C 1
ATOM 5658 O O . ILE A 1 724 ? -4.243 6.405 9.032 1.00 57.66 724 ILE A O 1
ATOM 5662 N N . GLN A 1 725 ? -6.228 7.438 8.976 1.00 67.62 725 GLN A N 1
ATOM 5663 C CA . GLN A 1 725 ? -5.797 8.570 9.756 1.00 67.62 725 GLN A CA 1
ATOM 5664 C C . GLN A 1 725 ? -6.689 8.611 10.983 1.00 67.62 725 GLN A C 1
ATOM 5666 O O . GLN A 1 725 ? -7.585 9.440 11.020 1.00 67.62 725 GLN A O 1
ATOM 5671 N N . PRO A 1 726 ? -6.486 7.753 12.005 1.00 69.00 726 PRO A N 1
ATOM 5672 C CA . PRO A 1 726 ? -7.286 7.813 13.225 1.00 69.00 726 PRO A CA 1
ATOM 5673 C C . PRO A 1 726 ? -7.240 9.216 13.828 1.00 69.00 726 PRO A C 1
ATOM 5675 O O . PRO A 1 726 ? -8.252 9.711 14.300 1.00 69.00 726 PRO A O 1
ATOM 5678 N N . ASN A 1 727 ? -6.095 9.897 13.685 1.00 75.12 727 ASN A N 1
ATOM 5679 C CA . ASN A 1 727 ? -5.930 11.304 14.029 1.00 75.12 727 ASN A CA 1
ATOM 5680 C C . ASN A 1 727 ? -6.912 12.234 13.307 1.00 75.12 727 ASN A C 1
ATOM 5682 O O . ASN A 1 727 ? -7.344 13.187 13.928 1.00 75.12 727 ASN A O 1
ATOM 5686 N N . LEU A 1 728 ? -7.259 12.005 12.039 1.00 73.62 728 LEU A N 1
ATOM 5687 C CA . LEU A 1 728 ? -8.174 12.863 11.268 1.00 73.62 728 LEU A CA 1
ATOM 5688 C C . LEU A 1 728 ? -9.611 12.317 11.212 1.00 73.62 728 LEU A C 1
ATOM 5690 O O . LEU A 1 728 ? -10.554 13.081 11.032 1.00 73.62 728 LEU A O 1
ATOM 5694 N N . LEU A 1 729 ? -9.778 11.012 11.423 1.00 79.62 729 LEU A N 1
ATOM 5695 C CA . LEU A 1 729 ? -11.034 10.269 11.472 1.00 79.62 729 LEU A CA 1
ATOM 5696 C C . LEU A 1 729 ? -11.047 9.387 12.735 1.00 79.62 729 LEU A C 1
ATOM 5698 O O . LEU A 1 729 ? -10.789 8.181 12.653 1.00 79.62 729 LEU A O 1
ATOM 5702 N N . PRO A 1 730 ? -11.350 9.965 13.913 1.00 84.12 730 PRO A N 1
ATOM 5703 C CA . PRO A 1 730 ? -11.351 9.259 15.197 1.00 84.12 730 PRO A CA 1
ATOM 5704 C C . PRO A 1 730 ? -12.182 7.971 15.228 1.00 84.12 730 PRO A C 1
ATOM 5706 O O . PRO A 1 730 ? -11.865 7.059 15.989 1.00 84.12 730 PRO A O 1
ATOM 5709 N N . LEU A 1 731 ? -13.195 7.838 14.364 1.00 84.94 731 LEU A N 1
ATOM 5710 C CA . LEU A 1 731 ? -13.983 6.610 14.253 1.00 84.94 731 LEU A CA 1
ATOM 5711 C C . LEU A 1 731 ? -13.132 5.384 13.881 1.00 84.94 731 LEU A C 1
ATOM 5713 O O . LEU A 1 731 ? -13.392 4.293 14.380 1.00 84.94 731 LEU A O 1
ATOM 5717 N N . LEU A 1 732 ? -12.055 5.567 13.110 1.00 76.62 732 LEU A N 1
ATOM 5718 C CA . LEU A 1 732 ? -11.095 4.501 12.799 1.00 76.62 732 LEU A CA 1
ATOM 5719 C C . LEU A 1 732 ? -10.311 4.037 14.035 1.00 76.62 732 LEU A C 1
ATOM 5721 O O . LEU A 1 732 ? -9.900 2.881 14.111 1.00 76.62 732 LEU A O 1
ATOM 5725 N N . ALA A 1 733 ? -10.114 4.909 15.031 1.00 70.50 733 ALA A N 1
ATOM 5726 C CA . ALA A 1 733 ? -9.512 4.515 16.305 1.00 70.50 733 ALA A CA 1
ATOM 5727 C C . ALA A 1 733 ? -10.441 3.594 17.113 1.00 70.50 733 ALA A C 1
ATOM 5729 O O . ALA A 1 733 ? -9.963 2.825 17.945 1.00 70.50 733 ALA A O 1
ATOM 5730 N N . ALA A 1 734 ? -11.752 3.661 16.866 1.00 73.75 734 ALA A N 1
ATOM 5731 C CA . ALA A 1 734 ? -12.768 2.905 17.587 1.00 73.75 734 ALA A CA 1
ATOM 5732 C C . ALA A 1 734 ? -13.019 1.497 17.019 1.00 73.75 734 ALA A C 1
ATOM 5734 O O . ALA A 1 734 ? -13.867 0.761 17.531 1.00 73.75 734 ALA A O 1
ATOM 5735 N N . PHE A 1 735 ? -12.301 1.121 15.958 1.00 77.44 735 PHE A N 1
ATOM 5736 C CA . PHE A 1 735 ? -12.461 -0.175 15.315 1.00 77.44 735 PHE A CA 1
ATOM 5737 C C . PHE A 1 735 ? -11.904 -1.292 16.219 1.00 77.44 735 PHE A C 1
ATOM 5739 O O . PHE A 1 735 ? -10.728 -1.247 16.601 1.00 77.44 735 PHE A O 1
ATOM 5746 N N . PRO A 1 736 ? -12.728 -2.289 16.599 1.00 73.75 736 PRO A N 1
ATOM 5747 C CA . PRO A 1 736 ? -12.286 -3.421 17.393 1.00 73.75 736 PRO A CA 1
ATOM 5748 C C . PRO A 1 736 ? -11.271 -4.269 16.621 1.00 73.75 736 PRO A C 1
ATOM 5750 O O . PRO A 1 736 ? -11.446 -4.521 15.433 1.00 73.75 736 PRO A O 1
ATOM 5753 N N . LYS A 1 737 ? -10.226 -4.742 17.312 1.00 68.44 737 LYS A N 1
ATOM 5754 C CA . LYS A 1 737 ? -9.203 -5.629 16.726 1.00 68.44 737 LYS A CA 1
ATOM 5755 C C . LYS A 1 737 ? -9.747 -7.032 16.440 1.00 68.44 737 LYS A C 1
ATOM 5757 O O . LYS A 1 737 ? -9.486 -7.579 15.382 1.00 68.44 737 LYS A O 1
ATOM 5762 N N . ASP A 1 738 ? -10.534 -7.570 17.375 1.00 68.56 738 ASP A N 1
ATOM 5763 C CA . ASP A 1 738 ? -11.084 -8.938 17.341 1.00 68.56 738 ASP A CA 1
ATOM 5764 C C . ASP A 1 738 ? -12.620 -8.928 17.502 1.00 68.56 738 ASP A C 1
ATOM 5766 O O . ASP A 1 738 ? -13.190 -9.708 18.279 1.00 68.56 738 ASP A O 1
ATOM 5770 N N . GLY A 1 739 ? -13.298 -7.970 16.864 1.00 71.50 739 GLY A N 1
ATOM 5771 C CA . GLY A 1 739 ? -14.736 -7.728 17.015 1.00 71.50 739 GLY A CA 1
ATOM 5772 C C . GLY A 1 739 ? -15.418 -7.330 15.710 1.00 71.50 739 GLY A C 1
ATOM 5773 O O . GLY A 1 739 ? -14.781 -7.174 14.674 1.00 71.50 739 GLY A O 1
ATOM 5774 N N . LYS A 1 740 ? -16.743 -7.192 15.755 1.00 83.25 740 LYS A N 1
ATOM 5775 C CA . LYS A 1 740 ? -17.566 -6.810 14.602 1.00 83.25 740 LYS A CA 1
ATOM 5776 C C . LYS A 1 740 ? -17.790 -5.305 14.575 1.00 83.25 740 LYS A C 1
ATOM 5778 O O . LYS A 1 740 ? -17.971 -4.694 15.628 1.00 83.25 740 LYS A O 1
ATOM 5783 N N . ILE A 1 741 ? -17.858 -4.739 13.374 1.00 86.81 741 ILE A N 1
ATOM 5784 C CA . ILE A 1 741 ? -18.296 -3.361 13.153 1.00 86.81 741 ILE A CA 1
ATOM 5785 C C . ILE A 1 741 ? -19.554 -3.390 12.303 1.00 86.81 741 ILE A C 1
ATOM 5787 O O . ILE A 1 741 ? -19.577 -4.011 11.239 1.00 86.81 741 ILE A O 1
ATOM 5791 N N . THR A 1 742 ? -20.577 -2.682 12.759 1.00 88.94 742 THR A N 1
ATOM 5792 C CA . THR A 1 742 ? -21.801 -2.477 11.994 1.00 88.94 742 THR A CA 1
ATOM 5793 C C . THR A 1 742 ? -22.064 -0.987 11.867 1.00 88.94 742 THR A C 1
ATOM 5795 O O . THR A 1 742 ? -22.165 -0.286 12.870 1.00 88.94 742 THR A O 1
ATOM 5798 N N . VAL A 1 743 ? -22.190 -0.499 10.641 1.00 91.31 743 VAL A N 1
ATOM 5799 C CA . VAL A 1 743 ? -22.676 0.851 10.361 1.00 91.31 743 VAL A CA 1
ATOM 5800 C C . VAL A 1 743 ? -24.164 0.750 10.070 1.00 91.31 743 VAL A C 1
ATOM 5802 O O . VAL A 1 743 ? -24.561 0.072 9.123 1.00 91.31 743 VAL A O 1
ATOM 5805 N N . VAL A 1 744 ? -24.978 1.413 10.887 1.00 92.31 744 VAL A N 1
ATOM 5806 C CA . VAL A 1 744 ? -26.416 1.560 10.666 1.00 92.31 744 VAL A CA 1
ATOM 5807 C C . VAL A 1 744 ? -26.661 3.019 10.303 1.00 92.31 744 VAL A C 1
ATOM 5809 O O . VAL A 1 744 ? -26.462 3.902 11.139 1.00 92.31 744 VAL A O 1
ATOM 5812 N N . ALA A 1 745 ? -27.039 3.268 9.052 1.00 91.88 745 ALA A N 1
ATOM 5813 C CA . ALA A 1 745 ? -27.231 4.616 8.528 1.00 91.88 745 ALA A CA 1
ATOM 5814 C C . ALA A 1 745 ? -28.630 4.787 7.923 1.00 91.88 745 ALA A C 1
ATOM 5816 O O . ALA A 1 745 ? -29.252 3.801 7.521 1.00 91.88 745 ALA A O 1
ATOM 5817 N N . ASP A 1 746 ? -29.146 6.015 7.884 1.00 91.56 746 ASP A N 1
ATOM 5818 C CA . ASP A 1 746 ? -30.288 6.330 7.027 1.00 91.56 746 ASP A CA 1
ATOM 5819 C C . ASP A 1 746 ? -29.835 6.507 5.568 1.00 91.56 746 ASP A C 1
ATOM 5821 O O . ASP A 1 746 ? -28.639 6.467 5.268 1.00 91.56 746 ASP A O 1
ATOM 5825 N N . ALA A 1 747 ? -30.790 6.640 4.647 1.00 87.00 747 ALA A N 1
ATOM 5826 C CA . ALA A 1 747 ? -30.495 6.739 3.226 1.00 87.00 747 ALA A CA 1
ATOM 5827 C C . ALA A 1 747 ? -29.592 7.938 2.933 1.00 87.00 747 ALA A C 1
ATOM 5829 O O . ALA A 1 747 ? -28.638 7.776 2.189 1.00 87.00 747 ALA A O 1
ATOM 5830 N N . GLU A 1 748 ? -29.838 9.088 3.567 1.00 86.06 748 GLU A N 1
ATOM 5831 C CA . GLU A 1 748 ? -29.072 10.322 3.365 1.00 86.06 748 GLU A CA 1
ATOM 5832 C C . GLU A 1 748 ? -27.620 10.212 3.849 1.00 86.06 748 GLU A C 1
ATOM 5834 O O . GLU A 1 748 ? -26.700 10.609 3.136 1.00 86.06 748 GLU A O 1
ATOM 5839 N N . ALA A 1 749 ? -27.389 9.641 5.034 1.00 80.81 749 ALA A N 1
ATOM 5840 C CA . ALA A 1 749 ? -26.041 9.395 5.541 1.00 80.81 749 ALA A CA 1
ATOM 5841 C C . ALA A 1 749 ? -25.332 8.263 4.781 1.00 80.81 749 ALA A C 1
ATOM 5843 O O . ALA A 1 749 ? -24.104 8.223 4.745 1.00 80.81 749 ALA A O 1
ATOM 5844 N N . GLY A 1 750 ? -26.101 7.329 4.219 1.00 72.50 750 GLY A N 1
ATOM 5845 C CA . GLY A 1 750 ? -25.634 6.150 3.497 1.00 72.50 750 GLY A CA 1
ATOM 5846 C C . GLY A 1 750 ? -25.421 6.333 1.996 1.00 72.50 750 GLY A C 1
ATOM 5847 O O . GLY A 1 750 ? -25.069 5.346 1.352 1.00 72.50 750 GLY A O 1
ATOM 5848 N N . LEU A 1 751 ? -25.651 7.532 1.447 1.00 62.25 751 LEU A N 1
ATOM 5849 C CA . LEU A 1 751 ? -25.337 7.852 0.053 1.00 62.25 751 LEU A CA 1
ATOM 5850 C C . LEU A 1 751 ? -23.823 7.668 -0.158 1.00 62.25 751 LEU A C 1
ATOM 5852 O O . LEU A 1 751 ? -23.036 8.414 0.432 1.00 62.25 751 LEU A O 1
ATOM 5856 N N . ASP A 1 752 ? -23.451 6.636 -0.924 1.00 49.38 752 ASP A N 1
ATOM 5857 C CA . ASP A 1 752 ? -22.102 6.425 -1.477 1.00 49.38 752 ASP A CA 1
ATOM 5858 C C . ASP A 1 752 ? -21.906 7.327 -2.707 1.00 49.38 752 ASP A C 1
ATOM 5860 O O . ASP A 1 752 ? -22.831 7.378 -3.558 1.00 49.38 752 ASP A O 1
#

InterPro domains:
  IPR001282 Glucose-6-phosphate dehydrogenase [PR00079] (101-114)
  IPR001282 Glucose-6-phosphate dehydrogenase [PR00079] (125-153)
  IPR001282 Glucose-6-phosphate dehydrogenase [PR00079] (177-194)
  IPR001282 Glucose-6-phosphate dehydrogenase [PR00079] (195-211)
  IPR001282 Glucose-6-phosphate dehydrogenase [PR00079] (272-298)
  IPR001282 Glucose-6-phosphate dehydrogenase [PTHR23429] (19-326)
  IPR005900 6-phosphogluconolactonase, DevB-type [TIGR01198] (496-748)
  IPR005900 6-phosphogluconolactonase, DevB-type [cd01400] (502-743)
  IPR006148 Glucosamine/galactosamine-6-phosphate isomerase [PF01182] (499-740)
  IPR022674 Glucose-6-phosphate dehydrogenase, NAD-binding [PF00479] (14-145)
  IPR022675 Glucose-6-phosphate dehydrogenase, C-terminal [PF02781] (147-329)
  IPR022675 Glucose-6-phosphate dehydrogenase, C-terminal [PF02781] (395-473)
  IPR036291 NAD(P)-binding domain superfamily [SSF51735] (17-148)
  IPR037171 NagB/RpiA transferase-like [SSF100950] (492-750)